Protein AF-A0A936PWL6-F1 (afdb_monomer)

Nearest PDB structures (foldseek):
  8p18-assembly1_6  TM=2.228E-01  e=3.083E+00  Escherichia coli K-12
  8qr1-assembly1_F  TM=1.997E-01  e=4.138E+00  Homo sapiens

Radius of gyration: 31.17 Å; Cα contacts (8 Å, |Δi|>4): 565; chains: 1; bounding box: 76×48×100 Å

Foldseek 3Di:
DDPPDPPLPWDFAQWWAFPVGQIDGLVPDDPPTWTAQLQPRDTWDWDDDPVHPDDTTTTDDSPDDDDNQSRLLSNLLSLLQVQVVCVLVVNHDFAWEWAAAPPPPRRDIDIDTDDDPFNHKDAQDQAPLRDTARMFTDDPNHGQAGEAEGAPDWDDPVVVVSVVPHQYFYAYSVCCSVCVRYGYGDPVSGDHHHDPVRVVVVVCVVPLPPPVVVVVLVDDDDPDDLPVCLVVVCVVCLVPDPPPDPVSVVVVVVVNVVSCPPQDPVNVVVVLVVVVVSVVVVCVVCVPPPVSVVSVVVVVVVVVVVVVVVVPDDPDPDDDDDDDPDPDPPVVVFVVQVVVQCVVLVWDDQPDPPRQWDWGWFFDLPPVGRDIHIDIDGAPDDQFDPDDRDPPDTPQFDFDDDPVVNDTGTFGADSPPRHTDGQVRRDDPPDHPVVVVVPDPVVPRD

Mean predicted aligned error: 17.91 Å

Secondary structure (DSSP, 8-state):
---------PPEES-EE-TT--EE-GGGPPTT---B-TTT--B-EEE--TTSSS--EEE--TT----HHHHHHHHHHHHHHHHHHHHHHTSSPPPEEEEEBSSTTT--EEEEE-----SEEEEEEEPTTS-EEEEEEEETTEEEEEEEEESSSPPPHHHHHHTTT--EEEEEHHHHHH-TTEE---TTT---B--HHHHHHHHHHHHT---HHHHHTT-S-----THHHHHHHHHHHHHH----SHHHHHHHHHHHHHHTTT--HHHHHHHHHHHHHHHHHHHHH-TT-HHHHHHHHHHHHHHHHHHHHHSS------------PPPPPHHHHHHHHHHHHHHHHT-----STT-SEEEEEEE-SSTTT--EEEEEEETT--TT--SPPPSSPPTTEEEEEETTTTEEEEEEE-TTT--EE-GGG---TT--HHHHTTT-TTGGG-

pLDDT: mean 75.6, std 21.14, range [30.22, 98.06]

Structure (mmCIF, N/CA/C/O backbone):
data_AF-A0A936PWL6-F1
#
_entry.id   AF-A0A936PWL6-F1
#
loop_
_atom_site.group_PDB
_atom_site.id
_atom_site.type_symbol
_atom_site.label_atom_id
_atom_site.label_alt_id
_atom_site.label_comp_id
_atom_site.label_asym_id
_atom_site.label_entity_id
_atom_site.label_seq_id
_atom_site.pdbx_PDB_ins_code
_atom_site.Cartn_x
_atom_site.Cartn_y
_atom_site.Cartn_z
_atom_site.occupancy
_atom_site.B_iso_or_equiv
_atom_site.auth_seq_id
_atom_site.auth_comp_id
_atom_site.auth_asym_id
_atom_site.auth_atom_id
_atom_site.pdbx_PDB_model_num
ATOM 1 N N . MET A 1 1 ? -3.922 -10.706 52.188 1.00 36.56 1 MET A N 1
ATOM 2 C CA . MET A 1 1 ? -4.097 -11.087 50.770 1.00 36.56 1 MET A CA 1
ATOM 3 C C . MET A 1 1 ? -4.138 -9.807 49.951 1.00 36.56 1 MET A C 1
ATOM 5 O O . MET A 1 1 ? -5.148 -9.122 49.967 1.00 36.56 1 MET A O 1
ATOM 9 N N . ASN A 1 2 ? -3.014 -9.424 49.341 1.00 31.42 2 ASN A N 1
ATOM 10 C CA . ASN A 1 2 ? -2.931 -8.245 48.477 1.00 31.42 2 ASN A CA 1
ATOM 11 C C . ASN A 1 2 ? -3.346 -8.675 47.066 1.00 31.42 2 ASN A C 1
ATOM 13 O O . ASN A 1 2 ? -2.545 -9.243 46.326 1.00 31.42 2 ASN A O 1
ATOM 17 N N . THR A 1 3 ? -4.606 -8.453 46.703 1.00 36.75 3 THR A N 1
ATOM 18 C CA . THR A 1 3 ? -5.052 -8.531 45.310 1.00 36.75 3 THR A CA 1
ATOM 19 C C . THR A 1 3 ? -4.423 -7.369 44.553 1.00 36.75 3 THR A C 1
ATOM 21 O O . THR A 1 3 ? -4.951 -6.259 44.538 1.00 36.75 3 THR A O 1
ATOM 24 N N . SER A 1 4 ? -3.257 -7.624 43.957 1.00 36.91 4 SER A N 1
ATOM 25 C CA . SER A 1 4 ? -2.691 -6.784 42.906 1.00 36.91 4 SER A CA 1
ATOM 26 C C . SER A 1 4 ? -3.726 -6.705 41.787 1.00 36.91 4 SER A C 1
ATOM 28 O O . SER A 1 4 ? -3.933 -7.670 41.050 1.00 36.91 4 SER A O 1
ATOM 30 N N . ALA A 1 5 ? -4.449 -5.587 41.724 1.00 40.03 5 ALA A N 1
ATOM 31 C CA . ALA A 1 5 ? -5.362 -5.294 40.636 1.00 40.03 5 ALA A CA 1
ATOM 32 C C . ALA A 1 5 ? -4.542 -5.290 39.344 1.00 40.03 5 ALA A C 1
ATOM 34 O O . ALA A 1 5 ? -3.727 -4.391 39.118 1.00 40.03 5 ALA A O 1
ATOM 35 N N . ALA A 1 6 ? -4.726 -6.324 38.522 1.00 39.62 6 ALA A N 1
ATOM 36 C CA . ALA A 1 6 ? -4.158 -6.381 37.191 1.00 39.62 6 ALA A CA 1
ATOM 37 C C . ALA A 1 6 ? -4.536 -5.080 36.472 1.00 39.62 6 ALA A C 1
ATOM 39 O O . ALA A 1 6 ? -5.715 -4.794 36.255 1.00 39.62 6 ALA A O 1
ATOM 40 N N . ARG A 1 7 ? -3.536 -4.249 36.156 1.00 41.53 7 ARG A N 1
ATOM 41 C CA . ARG A 1 7 ? -3.730 -3.077 35.303 1.00 41.53 7 ARG A CA 1
ATOM 42 C C . ARG A 1 7 ? -4.222 -3.600 33.960 1.00 41.53 7 ARG A C 1
ATOM 44 O O . ARG A 1 7 ? -3.419 -4.057 33.156 1.00 41.53 7 ARG A O 1
ATOM 51 N N . SER A 1 8 ? -5.534 -3.546 33.744 1.00 46.22 8 SER A N 1
ATOM 52 C CA . SER A 1 8 ? -6.161 -3.771 32.447 1.00 46.22 8 SER A CA 1
ATOM 53 C C . SER A 1 8 ? -5.542 -2.780 31.466 1.00 46.22 8 SER A C 1
ATOM 55 O O . SER A 1 8 ? -5.918 -1.604 31.443 1.00 46.22 8 SER A O 1
ATOM 57 N N . THR A 1 9 ? -4.546 -3.225 30.700 1.00 55.25 9 THR A N 1
ATOM 58 C CA . THR A 1 9 ? -3.916 -2.439 29.639 1.00 55.25 9 THR A CA 1
ATOM 59 C C . THR A 1 9 ? -4.975 -2.188 28.583 1.00 55.25 9 THR A C 1
ATOM 61 O O . THR A 1 9 ? -5.243 -3.026 27.728 1.00 55.25 9 THR A O 1
ATOM 64 N N . THR A 1 10 ? -5.656 -1.054 28.722 1.00 68.38 10 THR A N 1
ATOM 65 C CA . THR A 1 10 ? -6.715 -0.642 27.809 1.00 68.38 10 THR A CA 1
ATOM 66 C C . THR A 1 10 ? -6.073 -0.442 26.446 1.00 68.38 10 THR A C 1
ATOM 68 O O . THR A 1 10 ? -5.123 0.331 26.325 1.00 68.38 10 THR A O 1
ATOM 71 N N . LEU A 1 11 ? -6.550 -1.174 25.442 1.00 77.62 11 LEU A N 1
ATOM 72 C CA . LEU A 1 11 ? -6.012 -1.087 24.094 1.00 77.62 11 LEU A CA 1
ATOM 73 C C . LEU A 1 11 ? -6.165 0.342 23.563 1.00 77.62 11 LEU A C 1
ATOM 75 O O . LEU A 1 11 ? -7.289 0.840 23.468 1.00 77.62 11 LEU A O 1
ATOM 79 N N . ALA A 1 12 ? -5.048 0.973 23.200 1.00 85.31 12 ALA A N 1
ATOM 80 C CA . ALA A 1 12 ? -5.061 2.251 22.505 1.00 85.31 12 ALA A CA 1
ATOM 81 C C . ALA A 1 12 ? -5.513 2.034 21.058 1.00 85.31 12 ALA A C 1
ATOM 83 O O . ALA A 1 12 ? -4.899 1.278 20.304 1.00 85.31 12 ALA A O 1
ATOM 84 N N . VAL A 1 13 ? -6.610 2.688 20.690 1.00 89.69 13 VAL A N 1
ATOM 85 C CA . VAL A 1 13 ? -7.232 2.586 19.376 1.00 89.69 13 VAL A CA 1
ATOM 86 C C . VAL A 1 13 ? -6.863 3.829 18.556 1.00 89.69 13 VAL A C 1
ATOM 88 O O . VAL A 1 13 ? -7.204 4.941 18.964 1.00 89.69 13 VAL A O 1
ATOM 91 N N . PRO A 1 14 ? -6.151 3.667 17.425 1.00 89.12 14 PRO A N 1
ATOM 92 C CA . PRO A 1 14 ? -5.619 4.798 16.664 1.00 89.12 14 PRO A CA 1
ATOM 93 C C . PRO A 1 14 ? -6.658 5.492 15.773 1.00 89.12 14 PRO A C 1
ATOM 95 O O . PRO A 1 14 ? -6.441 6.632 15.384 1.00 89.12 14 PRO A O 1
ATOM 98 N N . TRP A 1 15 ? -7.765 4.815 15.450 1.00 94.44 15 TRP A N 1
ATOM 99 C CA . TRP A 1 15 ? -8.820 5.318 14.568 1.00 94.44 15 TRP A CA 1
ATOM 100 C C . TRP A 1 15 ? -10.193 4.868 15.067 1.00 94.44 15 TRP A C 1
ATOM 102 O O . TRP A 1 15 ? -10.357 3.709 15.458 1.00 94.44 15 TRP A O 1
ATOM 112 N N . ALA A 1 16 ? -11.175 5.764 15.025 1.00 96.31 16 ALA A N 1
ATOM 113 C CA . ALA A 1 16 ? -12.574 5.470 15.332 1.00 96.31 16 ALA A CA 1
ATOM 114 C C . ALA A 1 16 ? -13.471 5.753 14.122 1.00 96.31 16 ALA A C 1
ATOM 116 O O . ALA A 1 16 ? -13.038 6.397 13.175 1.00 96.31 16 ALA A O 1
ATOM 117 N N . LEU A 1 17 ? -14.712 5.275 14.155 1.00 97.38 17 LEU A N 1
ATOM 118 C CA . LEU A 1 17 ? -15.757 5.610 13.190 1.00 97.38 17 LEU A CA 1
ATOM 119 C C . LEU A 1 17 ? -16.708 6.646 13.792 1.00 97.38 17 LEU A C 1
ATOM 121 O O . LEU A 1 17 ? -17.157 6.478 14.931 1.00 97.38 17 LEU A O 1
ATOM 125 N N . THR A 1 18 ? -17.047 7.676 13.022 1.00 96.81 18 THR A N 1
ATOM 126 C CA . THR A 1 18 ? -18.163 8.589 13.320 1.00 96.81 18 THR A CA 1
ATOM 127 C C . THR A 1 18 ? -19.518 7.871 13.178 1.00 96.81 18 THR A C 1
ATOM 129 O O . THR A 1 18 ? -19.561 6.711 12.746 1.00 96.81 18 THR A O 1
ATOM 132 N N . PRO A 1 19 ? -20.650 8.518 13.525 1.00 95.38 19 PRO A N 1
ATOM 133 C CA . PRO A 1 19 ? -21.978 7.967 13.246 1.00 95.38 19 PRO A CA 1
ATOM 134 C C . PRO A 1 19 ? -22.202 7.649 11.760 1.00 95.38 19 PRO A C 1
ATOM 136 O O . PRO A 1 19 ? -22.820 6.635 11.452 1.00 95.38 19 PRO A O 1
ATOM 139 N N . ASP A 1 20 ? -21.602 8.438 10.863 1.00 94.12 20 ASP A N 1
ATOM 140 C CA . ASP A 1 20 ? -21.647 8.249 9.404 1.00 94.12 20 ASP A CA 1
ATOM 141 C C . ASP A 1 20 ? -20.560 7.286 8.887 1.00 94.12 20 ASP A C 1
ATOM 143 O O . ASP A 1 20 ? -20.149 7.349 7.728 1.00 94.12 20 ASP A O 1
ATOM 147 N N . ASP A 1 21 ? -20.021 6.432 9.762 1.00 94.69 21 ASP A N 1
ATOM 148 C CA . ASP A 1 21 ? -18.981 5.443 9.462 1.00 94.69 21 ASP A CA 1
ATOM 149 C C . ASP A 1 21 ? -17.682 6.012 8.864 1.00 94.69 21 ASP A C 1
ATOM 151 O O . ASP A 1 21 ? -16.884 5.274 8.286 1.00 94.69 21 ASP A O 1
ATOM 155 N N . THR A 1 22 ? -17.423 7.311 9.032 1.00 95.38 22 THR A N 1
ATOM 156 C CA . THR A 1 22 ? -16.188 7.938 8.551 1.00 95.38 22 THR A CA 1
ATOM 157 C C . THR A 1 22 ? -15.060 7.709 9.560 1.00 95.38 22 THR A C 1
ATOM 159 O O . THR A 1 22 ? -15.230 8.037 10.739 1.00 95.38 22 THR A O 1
ATOM 162 N N . PRO A 1 23 ? -13.908 7.158 9.138 1.00 96.56 23 PRO A N 1
ATOM 163 C CA . PRO A 1 23 ? -12.734 7.035 9.994 1.00 96.56 23 PRO A CA 1
ATOM 164 C C . PRO A 1 23 ? -12.192 8.399 10.436 1.00 96.56 23 PRO A C 1
ATOM 166 O O . PRO A 1 23 ? -12.001 9.289 9.612 1.00 96.56 23 PRO A O 1
ATOM 169 N N . ILE A 1 24 ? -11.910 8.551 11.731 1.00 96.38 24 ILE A N 1
ATOM 170 C CA . ILE A 1 24 ? -11.324 9.765 12.316 1.00 96.38 24 ILE A CA 1
ATOM 171 C C . ILE A 1 24 ? -10.180 9.439 13.275 1.00 96.38 24 ILE A C 1
ATOM 173 O O . ILE A 1 24 ? -10.157 8.366 13.895 1.00 96.38 24 ILE A O 1
ATOM 177 N N . GLN A 1 25 ? -9.257 10.389 13.426 1.00 94.12 25 GLN A N 1
ATOM 178 C CA . GLN A 1 25 ? -8.212 10.341 14.444 1.00 94.12 25 GLN A CA 1
ATOM 179 C C . GLN A 1 25 ? -8.705 10.934 15.775 1.00 94.12 25 GLN A C 1
ATOM 181 O O . GLN A 1 25 ? -9.661 11.714 15.790 1.00 94.12 25 GLN A O 1
ATOM 186 N N . PRO A 1 26 ? -8.073 10.583 16.911 1.00 93.81 26 PRO A N 1
ATOM 187 C CA . PRO A 1 26 ? -8.370 11.192 18.208 1.00 93.81 26 PRO A CA 1
ATOM 188 C C . PRO A 1 26 ? -8.270 12.719 18.200 1.00 93.81 26 PRO A C 1
ATOM 190 O O . PRO A 1 26 ? -9.029 13.386 18.896 1.00 93.81 26 PRO A O 1
ATOM 193 N N . GLU A 1 27 ? -7.331 13.260 17.426 1.00 92.31 27 GLU A N 1
ATOM 194 C CA . GLU A 1 27 ? -7.072 14.692 17.296 1.00 92.31 27 GLU A CA 1
ATOM 195 C C . GLU A 1 27 ? -8.208 15.443 16.576 1.00 92.31 27 GLU A C 1
ATOM 197 O O . GLU A 1 27 ? -8.427 16.619 16.860 1.00 92.31 27 GLU A O 1
ATOM 202 N N . ASP A 1 28 ? -8.968 14.754 15.720 1.00 93.50 28 ASP A N 1
ATOM 203 C CA . ASP A 1 28 ? -10.096 15.313 14.959 1.00 93.50 28 ASP A CA 1
ATOM 204 C C . ASP A 1 28 ? -11.452 15.093 15.656 1.00 93.50 28 ASP A C 1
ATOM 206 O O . ASP A 1 28 ? -12.511 15.439 15.123 1.00 93.50 28 ASP A O 1
ATOM 210 N N . HIS A 1 29 ? -11.459 14.477 16.843 1.00 94.44 29 HIS A N 1
ATOM 211 C CA . HIS A 1 29 ? -12.693 14.191 17.569 1.00 94.44 29 HIS A CA 1
ATOM 212 C C . HIS A 1 29 ? -13.333 15.466 18.126 1.00 94.44 29 HIS A C 1
ATOM 214 O O . HIS A 1 29 ? -12.720 16.228 18.874 1.00 94.44 29 HIS A O 1
ATOM 220 N N . VAL A 1 30 ? -14.619 15.656 17.826 1.00 92.75 30 VAL A N 1
ATOM 221 C CA . VAL A 1 30 ? -15.429 16.730 18.407 1.00 92.75 30 VAL A CA 1
ATOM 222 C C . VAL A 1 30 ? -16.086 16.235 19.694 1.00 92.75 30 VAL A C 1
ATOM 224 O O . VAL A 1 30 ? -16.882 15.290 19.678 1.00 92.75 30 VAL A O 1
ATOM 227 N N . ALA A 1 31 ? -15.787 16.906 20.810 1.00 90.12 31 ALA A N 1
ATOM 228 C CA . ALA A 1 31 ? -16.346 16.588 22.122 1.00 90.12 31 ALA A CA 1
ATOM 229 C C . ALA A 1 31 ? -17.884 16.491 22.084 1.00 90.12 31 ALA A C 1
ATOM 231 O O . ALA A 1 31 ? -18.560 17.335 21.503 1.00 90.12 31 ALA A O 1
ATOM 232 N N . GLY A 1 32 ? -18.433 15.446 22.710 1.00 89.88 32 GLY A N 1
ATOM 233 C CA . GLY A 1 32 ? -19.869 15.141 22.687 1.00 89.88 32 GLY A CA 1
ATOM 234 C C . GLY A 1 32 ? -20.321 14.255 21.519 1.00 89.88 32 GLY A C 1
ATOM 235 O O . GLY A 1 32 ? -21.429 13.729 21.564 1.00 89.88 32 GLY A O 1
ATOM 236 N N . THR A 1 33 ? -19.470 14.017 20.516 1.00 93.69 33 THR A N 1
ATOM 237 C CA . THR A 1 33 ? -19.794 13.111 19.402 1.00 93.69 33 THR A CA 1
ATOM 238 C C . THR A 1 33 ? -19.513 11.660 19.784 1.00 93.69 33 THR A C 1
ATOM 240 O O . THR A 1 33 ? -18.411 11.336 20.237 1.00 93.69 33 THR A O 1
ATOM 243 N N . LEU A 1 34 ? -20.489 10.774 19.570 1.00 95.00 34 LEU A N 1
ATOM 244 C CA . LEU A 1 34 ? -20.314 9.331 19.744 1.00 95.00 34 LEU A CA 1
ATOM 245 C C . LEU A 1 34 ? -19.424 8.766 18.639 1.00 95.00 34 LEU A C 1
ATOM 247 O O . LEU A 1 34 ? -19.612 9.068 17.462 1.00 95.00 34 LEU A O 1
ATOM 251 N N . VAL A 1 35 ? -18.479 7.911 19.020 1.00 97.19 35 VAL A N 1
ATOM 252 C CA . VAL A 1 35 ? -17.567 7.251 18.083 1.00 97.19 35 VAL A CA 1
ATOM 253 C C . VAL A 1 35 ? -17.438 5.773 18.408 1.00 97.19 35 VAL A C 1
ATOM 255 O O . VAL A 1 35 ? -17.534 5.365 19.566 1.00 97.19 35 VAL A O 1
ATOM 258 N N . ARG A 1 36 ? -17.248 4.951 17.377 1.00 96.88 36 ARG A N 1
ATOM 259 C CA . ARG A 1 36 ? -17.266 3.486 17.479 1.00 96.88 36 ARG A CA 1
ATOM 260 C C . ARG A 1 36 ? -15.961 2.872 17.006 1.00 96.88 36 ARG A C 1
ATOM 262 O O . ARG A 1 36 ? -15.258 3.432 16.171 1.00 96.88 36 ARG A O 1
ATOM 269 N N . CYS A 1 37 ? -15.637 1.692 17.516 1.00 95.62 37 CYS A N 1
ATOM 270 C CA . CYS A 1 37 ? -14.478 0.938 17.064 1.00 95.62 37 CYS A CA 1
ATOM 271 C C . CYS A 1 37 ? -14.709 0.339 15.666 1.00 95.62 37 CYS A C 1
ATOM 273 O O . CYS A 1 37 ? -15.662 -0.420 15.511 1.00 95.62 37 CYS A O 1
ATOM 275 N N . PRO A 1 38 ? -13.816 0.548 14.680 1.00 94.56 38 PRO A N 1
ATOM 276 C CA . PRO A 1 38 ? -13.888 -0.137 13.383 1.00 94.56 38 PRO A CA 1
ATOM 277 C C . PRO A 1 38 ? -13.844 -1.671 13.506 1.00 94.56 38 PRO A C 1
ATOM 279 O O . PRO A 1 38 ? -14.378 -2.391 12.670 1.00 94.56 38 PRO A O 1
ATOM 282 N N . GLY A 1 39 ? -13.202 -2.175 14.567 1.00 92.19 39 GLY A N 1
ATOM 283 C CA . GLY A 1 39 ? -13.061 -3.590 14.908 1.00 92.19 39 GLY A CA 1
ATOM 284 C C . GLY A 1 39 ? -14.375 -4.269 15.294 1.00 92.19 39 GLY A C 1
ATOM 285 O O . GLY A 1 39 ? -14.842 -5.170 14.591 1.00 92.19 39 GLY A O 1
ATOM 286 N N . CYS A 1 40 ? -14.925 -3.855 16.440 1.00 92.62 40 CYS A N 1
ATOM 287 C CA . CYS A 1 40 ? -16.066 -4.491 17.111 1.00 92.62 40 CYS A CA 1
ATOM 288 C C . CYS A 1 40 ? -17.336 -3.634 17.162 1.00 92.62 40 CYS A C 1
ATOM 290 O O . CYS A 1 40 ? -18.323 -4.067 17.748 1.00 92.62 40 CYS A O 1
ATOM 292 N N . LEU A 1 41 ? -17.308 -2.417 16.612 1.00 93.31 41 LEU A N 1
ATOM 293 C CA . LEU A 1 41 ? -18.413 -1.448 16.595 1.00 93.31 41 LEU A CA 1
ATOM 294 C C . LEU A 1 41 ? -18.899 -0.961 17.972 1.00 93.31 41 LEU A C 1
ATOM 296 O O . LEU A 1 41 ? -19.817 -0.144 18.031 1.00 93.31 41 LEU A O 1
ATOM 300 N N . LYS A 1 42 ? -18.269 -1.390 19.075 1.00 94.50 42 LYS A N 1
ATOM 301 C CA . LYS A 1 42 ? -18.539 -0.853 20.417 1.00 94.50 42 LYS A CA 1
ATOM 302 C C . LYS A 1 42 ? -18.146 0.625 20.492 1.00 94.50 42 LYS A C 1
ATOM 304 O O . LYS A 1 42 ? -17.191 1.054 19.840 1.00 94.50 42 LYS A O 1
ATOM 309 N N . GLU A 1 43 ? -18.866 1.378 21.318 1.00 95.62 43 GLU A N 1
ATOM 310 C CA . GLU A 1 43 ? -18.557 2.777 21.615 1.00 95.62 43 GLU A CA 1
ATOM 311 C C . GLU A 1 43 ? -17.152 2.912 22.219 1.00 95.62 43 GLU A C 1
ATOM 313 O O . GLU A 1 43 ? -16.729 2.114 23.063 1.00 95.62 43 GLU A O 1
ATOM 318 N N . LEU A 1 44 ? -16.423 3.926 21.764 1.00 95.44 44 LEU A N 1
ATOM 319 C CA . LEU A 1 44 ? -15.088 4.262 22.231 1.00 95.44 44 LEU A CA 1
ATOM 320 C C . LEU A 1 44 ? -15.121 5.550 23.047 1.00 95.44 44 LEU A C 1
ATOM 322 O O . LEU A 1 44 ? -15.866 6.481 22.757 1.00 95.44 44 LEU A O 1
ATOM 326 N N . ARG A 1 45 ? -14.243 5.624 24.048 1.00 93.50 45 ARG A N 1
ATOM 327 C CA . ARG A 1 45 ? -14.004 6.849 24.817 1.00 93.50 45 ARG A CA 1
ATOM 328 C C . ARG A 1 45 ? -12.699 7.485 24.376 1.00 93.50 45 ARG A C 1
ATOM 330 O O . ARG A 1 45 ? -11.714 6.778 24.172 1.00 93.50 45 ARG A O 1
ATOM 337 N N . VAL A 1 46 ? -12.664 8.808 24.309 1.00 92.94 46 VAL A N 1
ATOM 338 C CA . VAL A 1 46 ? -11.410 9.545 24.132 1.00 92.94 46 VAL A CA 1
ATOM 339 C C . VAL A 1 46 ? -10.680 9.626 25.469 1.00 92.94 46 VAL A C 1
ATOM 341 O O . VAL A 1 46 ? -11.282 9.923 26.503 1.00 92.94 46 VAL A O 1
ATOM 344 N N . ARG A 1 47 ? -9.382 9.322 25.465 1.00 89.25 47 ARG A N 1
ATOM 345 C CA . ARG A 1 47 ? -8.490 9.432 26.625 1.00 89.25 47 ARG A CA 1
ATOM 346 C C . ARG A 1 47 ? -7.218 10.183 26.253 1.00 89.25 47 ARG A C 1
ATOM 348 O O . ARG A 1 47 ? -6.795 10.175 25.103 1.00 89.25 47 ARG A O 1
ATOM 355 N N . GLY A 1 48 ? -6.576 10.771 27.259 1.00 86.44 48 GLY A N 1
ATOM 356 C CA . GLY A 1 48 ? -5.389 11.607 27.083 1.00 86.44 48 GLY A CA 1
ATOM 357 C C . GLY A 1 48 ? -5.745 13.069 26.809 1.00 86.44 48 GLY A C 1
ATOM 358 O O . GLY A 1 48 ? -6.870 13.494 27.065 1.00 86.44 48 GLY A O 1
ATOM 359 N N . GLY A 1 49 ? -4.777 13.834 26.306 1.00 79.44 49 GLY A N 1
ATOM 360 C CA . GLY A 1 49 ? -4.958 15.241 25.927 1.00 79.44 49 GLY A CA 1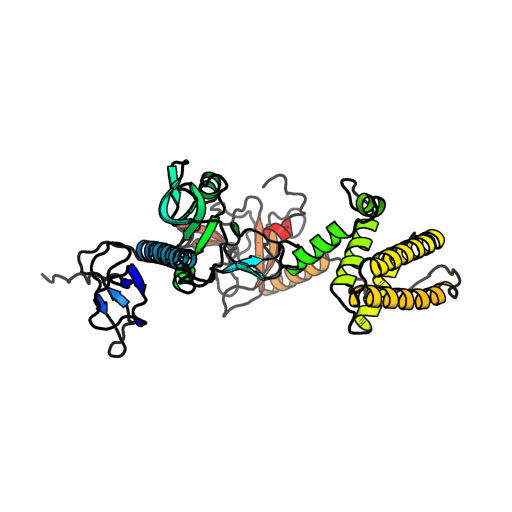
ATOM 361 C C . GLY A 1 49 ? -3.979 16.193 26.614 1.00 79.44 49 GLY A C 1
ATOM 362 O O . GLY A 1 49 ? -3.178 15.741 27.433 1.00 79.44 49 GLY A O 1
ATOM 363 N N . PRO A 1 50 ? -4.038 17.504 26.301 1.00 75.56 50 PRO A N 1
ATOM 364 C CA . PRO A 1 50 ? -3.026 18.494 26.696 1.00 75.56 50 PRO A CA 1
ATOM 365 C C . PRO A 1 50 ? -2.803 18.608 28.208 1.00 75.56 50 PRO A C 1
ATOM 367 O O . PRO A 1 50 ? -1.707 18.922 28.659 1.00 75.56 50 PRO A O 1
ATOM 370 N N . SER A 1 51 ? -3.840 18.327 28.999 1.00 77.62 51 SER A N 1
ATOM 371 C CA . SER A 1 51 ? -3.799 18.338 30.464 1.00 77.62 51 SER A CA 1
ATOM 372 C C . SER A 1 51 ? -3.214 17.058 31.077 1.00 77.62 51 SER A C 1
ATOM 374 O O . SER A 1 51 ? -3.087 16.959 32.296 1.00 77.62 51 SER A O 1
ATOM 376 N N . THR A 1 52 ? -2.838 16.068 30.261 1.00 75.31 52 THR A N 1
ATOM 377 C CA . THR A 1 52 ? -2.291 14.781 30.705 1.00 75.31 52 THR A CA 1
ATOM 378 C C . THR A 1 52 ? -0.960 14.485 30.012 1.00 75.31 52 THR A C 1
ATOM 380 O O . THR A 1 52 ? -0.723 14.899 28.884 1.00 75.31 52 THR A O 1
ATOM 383 N N . ARG A 1 53 ? -0.084 13.693 30.643 1.00 81.25 53 ARG A N 1
ATOM 384 C CA . ARG A 1 53 ? 1.154 13.201 29.997 1.00 81.25 53 ARG A CA 1
ATOM 385 C C . ARG A 1 53 ? 0.903 12.106 28.945 1.00 81.25 53 ARG A C 1
ATOM 387 O O . ARG A 1 53 ? 1.855 11.517 28.443 1.00 81.25 53 ARG A O 1
ATOM 394 N N . VAL A 1 54 ? -0.358 11.778 28.658 1.00 80.00 54 VAL A N 1
ATOM 395 C CA . VAL A 1 54 ? -0.744 10.667 27.784 1.00 80.00 54 VAL A CA 1
ATOM 396 C C . VAL A 1 54 ? -1.264 11.231 26.467 1.00 80.00 54 VAL A C 1
ATOM 398 O O . VAL A 1 54 ? -2.157 12.080 26.453 1.00 80.00 54 VAL A O 1
ATOM 401 N N . ARG A 1 55 ? -0.714 10.738 25.352 1.00 84.81 55 ARG A N 1
ATOM 402 C CA . ARG A 1 55 ? -1.175 11.098 24.008 1.00 84.81 55 ARG A CA 1
ATOM 403 C C . ARG A 1 55 ? -2.668 10.781 23.854 1.00 84.81 55 ARG A C 1
ATOM 405 O O . ARG A 1 55 ? -3.133 9.758 24.360 1.00 84.81 55 ARG A O 1
ATOM 412 N N . LEU A 1 56 ? -3.390 11.653 23.152 1.00 90.25 56 LEU A N 1
ATOM 413 C CA . LEU A 1 56 ? -4.779 11.425 22.753 1.00 90.25 56 LEU A CA 1
ATOM 414 C C . LEU A 1 56 ? -4.918 10.080 22.029 1.00 90.25 56 LEU A C 1
ATOM 416 O O . LEU A 1 56 ? -4.158 9.775 21.113 1.00 90.25 56 LEU A O 1
ATOM 420 N N . HIS A 1 57 ? -5.857 9.258 22.485 1.00 91.06 57 HIS A N 1
ATOM 421 C CA . HIS A 1 57 ? -6.192 7.973 21.877 1.00 91.06 57 HIS A CA 1
ATOM 422 C C . HIS A 1 57 ? -7.644 7.610 22.171 1.00 91.06 57 HIS A C 1
ATOM 424 O O . HIS A 1 57 ? -8.217 8.034 23.180 1.00 91.06 57 HIS A O 1
ATOM 430 N N . PHE A 1 58 ? -8.229 6.773 21.320 1.00 94.62 58 PHE A N 1
ATOM 431 C CA . PHE A 1 58 ? -9.491 6.130 21.646 1.00 94.62 58 PHE A CA 1
ATOM 432 C C . PHE A 1 58 ? -9.245 4.891 22.512 1.00 94.62 58 PHE A C 1
ATOM 434 O O . PHE A 1 58 ? -8.208 4.233 22.415 1.00 94.62 58 PHE A O 1
ATOM 441 N N . ALA A 1 59 ? -10.203 4.566 23.369 1.00 93.12 59 ALA A N 1
ATOM 442 C CA . ALA A 1 59 ? -10.105 3.473 24.319 1.00 93.12 59 ALA A CA 1
ATOM 443 C C . ALA A 1 59 ? -11.413 2.686 24.374 1.00 93.12 59 ALA A C 1
ATOM 445 O O . ALA A 1 59 ? -12.502 3.258 24.471 1.00 93.12 59 ALA A O 1
ATOM 446 N N . HIS A 1 60 ? -11.285 1.362 24.355 1.00 92.62 60 HIS A N 1
ATOM 447 C CA . HIS A 1 60 ? -12.402 0.456 24.573 1.00 92.62 60 HIS A CA 1
ATOM 448 C C . HIS A 1 60 ? -12.889 0.460 26.028 1.00 92.62 60 HIS A C 1
ATOM 450 O O . HIS A 1 60 ? -12.116 0.774 26.944 1.00 92.62 60 HIS A O 1
ATOM 456 N N . PRO A 1 61 ? -14.138 0.027 26.268 1.00 86.56 61 PRO A N 1
ATOM 457 C CA . PRO A 1 61 ? -14.522 -0.479 27.576 1.00 86.56 61 PRO A CA 1
ATOM 458 C C . PRO A 1 61 ? -13.729 -1.765 27.920 1.00 86.56 61 PRO A C 1
ATOM 460 O O . PRO A 1 61 ? -13.222 -2.437 27.015 1.00 86.56 61 PRO A O 1
ATOM 463 N N . PRO A 1 62 ? -13.582 -2.114 29.214 1.00 82.38 62 PRO A N 1
ATOM 464 C CA . PRO A 1 62 ? -12.735 -3.229 29.665 1.00 82.38 62 PRO A CA 1
ATOM 465 C C . PRO A 1 62 ? -13.104 -4.615 29.107 1.00 82.38 62 PRO A C 1
ATOM 467 O O . PRO A 1 62 ? -12.300 -5.535 29.186 1.00 82.38 62 PRO A O 1
ATOM 470 N N . ASP A 1 63 ? -14.303 -4.773 28.552 1.00 81.31 63 ASP A N 1
ATOM 471 C CA . ASP A 1 63 ? -14.887 -6.016 28.041 1.00 81.31 63 ASP A CA 1
ATOM 472 C C . ASP A 1 63 ? -14.755 -6.172 26.508 1.00 81.31 63 ASP A C 1
ATOM 474 O O . ASP A 1 63 ? -15.470 -6.964 25.885 1.00 81.31 63 ASP A O 1
ATOM 478 N N . SER A 1 64 ? -13.908 -5.375 25.849 1.00 79.62 64 SER A N 1
ATOM 479 C CA . SER A 1 64 ? -13.694 -5.476 24.401 1.00 79.62 64 SER A CA 1
ATOM 480 C C . SER A 1 64 ? -12.428 -6.251 24.057 1.00 79.62 64 SER A C 1
ATOM 482 O O . SER A 1 64 ? -11.346 -5.958 24.560 1.00 79.62 64 SER A O 1
ATOM 484 N N . PHE A 1 65 ? -12.558 -7.175 23.108 1.00 80.38 65 PHE A N 1
ATOM 485 C CA . PHE A 1 65 ? -11.451 -7.922 22.526 1.00 80.38 65 PHE A CA 1
ATOM 486 C C . PHE A 1 65 ? -11.265 -7.459 21.080 1.00 80.38 65 PHE A C 1
ATOM 488 O O . PHE A 1 65 ? -12.004 -7.855 20.182 1.00 80.38 65 PHE A O 1
ATOM 495 N N . CYS A 1 66 ? -10.308 -6.565 20.849 1.00 87.56 66 CYS A N 1
ATOM 496 C CA . CYS A 1 66 ? -9.859 -6.185 19.511 1.00 87.56 66 CYS A CA 1
ATOM 497 C C . CYS A 1 66 ? -8.336 -6.126 19.491 1.00 87.56 66 CYS A C 1
ATOM 499 O O . CYS A 1 66 ? -7.714 -5.843 20.513 1.00 87.56 66 CYS A O 1
ATOM 501 N N . SER A 1 67 ? -7.741 -6.355 18.324 1.00 84.75 67 SER A N 1
ATOM 502 C CA . SER A 1 67 ? -6.324 -6.090 18.090 1.00 84.75 67 SER A CA 1
ATOM 503 C C . SER A 1 67 ? -6.159 -4.764 17.328 1.00 84.75 67 SER A C 1
ATOM 505 O O . SER A 1 67 ? -7.033 -4.408 16.530 1.00 84.75 67 SER A O 1
ATOM 507 N N . PRO A 1 68 ? -5.057 -4.017 17.527 1.00 82.19 68 PRO A N 1
ATOM 508 C CA . PRO A 1 68 ? -4.771 -2.809 16.751 1.00 82.19 68 PRO A CA 1
ATOM 509 C C . PRO A 1 68 ? -4.708 -3.069 15.247 1.00 82.19 68 PRO A C 1
ATOM 511 O O . PRO A 1 68 ? -5.173 -2.246 14.463 1.00 82.19 68 PRO A O 1
ATOM 514 N N . GLU A 1 69 ? -4.175 -4.230 14.858 1.00 80.62 69 GLU A N 1
ATOM 515 C CA . GLU A 1 69 ? -4.051 -4.638 13.462 1.00 80.62 69 GLU A CA 1
ATOM 516 C C . GLU A 1 69 ? -5.423 -4.751 12.790 1.00 80.62 69 GLU A C 1
ATOM 518 O O . GLU A 1 69 ? -5.664 -4.119 11.762 1.00 80.62 69 GLU A O 1
ATOM 523 N N . THR A 1 70 ? -6.365 -5.460 13.422 1.00 87.06 70 THR A N 1
ATOM 524 C CA . THR A 1 70 ? -7.735 -5.594 12.912 1.00 87.06 70 THR A CA 1
ATOM 525 C C . THR A 1 70 ? -8.441 -4.243 12.827 1.00 87.06 70 THR A C 1
ATOM 527 O O . THR A 1 70 ? -9.209 -4.007 11.896 1.00 87.06 70 THR A O 1
ATOM 530 N N . ILE A 1 71 ? -8.186 -3.339 13.777 1.00 92.12 71 ILE A N 1
ATOM 531 C CA . ILE A 1 71 ? -8.807 -2.012 13.772 1.00 92.12 71 ILE A CA 1
ATOM 532 C C . ILE A 1 71 ? -8.290 -1.168 12.607 1.00 92.12 71 ILE A C 1
ATOM 534 O O . ILE A 1 71 ? -9.099 -0.605 11.873 1.00 92.12 71 ILE A O 1
ATOM 538 N N . LEU A 1 72 ? -6.969 -1.104 12.418 1.00 93.12 72 LEU A N 1
ATOM 539 C CA . LEU A 1 72 ? -6.358 -0.370 11.309 1.00 93.12 72 LEU A CA 1
ATOM 540 C C . LEU A 1 72 ? -6.817 -0.920 9.960 1.00 93.12 72 LEU A C 1
ATOM 542 O O . LEU A 1 72 ? -7.205 -0.150 9.086 1.00 93.12 72 LEU A O 1
ATOM 546 N N . HIS A 1 73 ? -6.831 -2.246 9.816 1.00 93.81 73 HIS A N 1
ATOM 547 C CA . HIS A 1 73 ? -7.259 -2.912 8.591 1.00 93.81 73 HIS A CA 1
ATOM 548 C C . HIS A 1 73 ? -8.710 -2.574 8.232 1.00 93.81 73 HIS A C 1
ATOM 550 O O . HIS A 1 73 ? -8.986 -2.137 7.115 1.00 93.81 73 HIS A O 1
ATOM 556 N N . LYS A 1 74 ? -9.640 -2.698 9.189 1.00 94.94 74 LYS A N 1
ATOM 557 C CA . LYS A 1 74 ? -11.058 -2.377 8.963 1.00 94.94 74 LYS A CA 1
ATOM 558 C C . LYS A 1 74 ? -11.305 -0.887 8.730 1.00 94.94 74 LYS A C 1
ATOM 560 O O . LYS A 1 74 ? -12.091 -0.543 7.851 1.00 94.94 74 LYS A O 1
ATOM 565 N N . ALA A 1 75 ? -10.623 -0.008 9.465 1.00 96.06 75 ALA A N 1
ATOM 566 C CA . ALA A 1 75 ? -10.724 1.435 9.252 1.00 96.06 75 ALA A CA 1
ATOM 567 C C . ALA A 1 75 ? -10.271 1.820 7.837 1.00 96.06 75 ALA A C 1
ATOM 569 O O . ALA A 1 75 ? -10.959 2.569 7.150 1.00 96.06 75 ALA A O 1
ATOM 570 N N . ALA A 1 76 ? -9.143 1.272 7.382 1.00 96.69 76 ALA A N 1
ATOM 571 C CA . ALA A 1 76 ? -8.611 1.533 6.052 1.00 96.69 76 ALA A CA 1
ATOM 572 C C . ALA A 1 76 ? -9.531 1.009 4.939 1.00 96.69 76 ALA A C 1
ATOM 574 O O . ALA A 1 76 ? -9.796 1.745 3.990 1.00 96.69 76 ALA A O 1
ATOM 575 N N . LYS A 1 77 ? -10.086 -0.206 5.076 1.00 97.00 77 LYS A N 1
ATOM 576 C CA . LYS A 1 77 ? -11.110 -0.733 4.152 1.00 97.00 77 LYS A CA 1
ATOM 577 C C . LYS A 1 77 ? -12.282 0.235 3.999 1.00 97.00 77 LYS A C 1
ATOM 579 O O . LYS A 1 77 ? -12.622 0.625 2.881 1.00 97.00 77 LYS A O 1
ATOM 584 N N . ARG A 1 78 ? -12.831 0.681 5.134 1.00 97.06 78 ARG A N 1
ATOM 585 C CA . ARG A 1 78 ? -13.941 1.638 5.178 1.00 97.06 78 ARG A CA 1
ATOM 586 C C . ARG A 1 78 ? -13.586 2.971 4.539 1.00 97.06 78 ARG A C 1
ATOM 588 O O . ARG A 1 78 ? -14.366 3.490 3.745 1.00 97.06 78 ARG A O 1
ATOM 595 N N . GLN A 1 79 ? -12.397 3.497 4.827 1.00 97.50 79 GLN A N 1
ATOM 596 C CA . GLN A 1 79 ? -11.927 4.742 4.231 1.00 97.50 79 GLN A CA 1
ATOM 597 C C . GLN A 1 79 ? -11.849 4.643 2.704 1.00 97.50 79 GLN A C 1
ATOM 599 O O . GLN A 1 79 ? -12.352 5.523 2.008 1.00 97.50 79 GLN A O 1
ATOM 604 N N . ILE A 1 80 ? -11.244 3.574 2.179 1.00 98.00 80 ILE A N 1
ATOM 605 C CA . ILE A 1 80 ? -11.111 3.365 0.735 1.00 98.00 80 ILE A CA 1
ATOM 606 C C . ILE A 1 80 ? -12.482 3.227 0.075 1.00 98.00 80 ILE A C 1
ATOM 608 O O . ILE A 1 80 ? -12.721 3.879 -0.944 1.00 98.00 80 ILE A O 1
ATOM 612 N N . LYS A 1 81 ? -13.394 2.445 0.667 1.00 97.81 81 LYS A N 1
ATOM 613 C CA . LYS A 1 81 ? -14.770 2.316 0.177 1.00 97.81 81 LYS A CA 1
ATOM 614 C C . LYS A 1 81 ? -15.447 3.686 0.076 1.00 97.81 81 LYS A C 1
ATOM 616 O O . LYS A 1 81 ? -15.853 4.066 -1.018 1.00 97.81 81 LYS A O 1
ATOM 621 N N . LEU A 1 82 ? -15.499 4.446 1.173 1.00 97.38 82 LEU A N 1
ATOM 622 C CA . LEU A 1 82 ? -16.153 5.762 1.212 1.00 97.38 82 LEU A CA 1
ATOM 623 C C . LEU A 1 82 ? -15.534 6.747 0.216 1.00 97.38 82 LEU A C 1
ATOM 625 O O . LEU A 1 82 ? -16.239 7.521 -0.431 1.00 97.38 82 LEU A O 1
ATOM 629 N N . THR A 1 83 ? -14.209 6.732 0.074 1.00 97.31 83 THR A N 1
ATOM 630 C CA . THR A 1 83 ? -13.511 7.582 -0.893 1.00 97.31 83 THR A CA 1
ATOM 631 C C . THR A 1 83 ? -13.893 7.244 -2.331 1.00 97.31 83 THR A C 1
ATOM 633 O O . THR A 1 83 ? -14.131 8.157 -3.124 1.00 97.31 83 THR A O 1
ATOM 636 N N . LEU A 1 84 ? -13.989 5.958 -2.673 1.00 97.38 84 LEU A N 1
ATOM 637 C CA . LEU A 1 84 ? -14.415 5.537 -4.003 1.00 97.38 84 LEU A CA 1
ATOM 638 C C . LEU A 1 84 ? -15.907 5.803 -4.240 1.00 97.38 84 LEU A C 1
ATOM 640 O O . LEU A 1 84 ? -16.252 6.271 -5.319 1.00 97.38 84 LEU A O 1
ATOM 644 N N . GLU A 1 85 ? -16.776 5.583 -3.250 1.00 97.06 85 GLU A N 1
ATOM 645 C CA . GLU A 1 85 ? -18.212 5.889 -3.347 1.00 97.06 85 GLU A CA 1
ATOM 646 C C . GLU A 1 85 ? -18.455 7.376 -3.620 1.00 97.06 85 GLU A C 1
ATOM 648 O O . GLU A 1 85 ? -19.173 7.709 -4.561 1.00 97.06 85 GLU A O 1
ATOM 653 N N . ARG A 1 86 ? -17.786 8.274 -2.882 1.00 96.12 86 ARG A N 1
ATOM 654 C CA . ARG A 1 86 ? -17.857 9.726 -3.132 1.00 96.12 86 ARG A CA 1
ATOM 655 C C . ARG A 1 86 ? -17.365 10.096 -4.528 1.00 96.12 86 ARG A C 1
ATOM 657 O O . ARG A 1 86 ? -17.922 10.975 -5.177 1.00 96.12 86 ARG A O 1
ATOM 664 N N . TRP A 1 87 ? -16.303 9.452 -5.007 1.00 95.69 87 TRP A N 1
ATOM 665 C CA . TRP A 1 87 ? -15.832 9.675 -6.371 1.00 95.69 87 TRP A CA 1
ATOM 666 C C . TRP A 1 87 ? -16.871 9.219 -7.411 1.00 95.69 87 TRP A C 1
ATOM 668 O O . TRP A 1 87 ? -17.143 9.962 -8.357 1.00 95.69 87 TRP A O 1
ATOM 678 N N . LEU A 1 88 ? -17.464 8.034 -7.239 1.00 95.62 88 LEU A N 1
ATOM 679 C CA . LEU A 1 88 ? -18.469 7.491 -8.159 1.00 95.62 88 LEU A CA 1
ATOM 680 C C . LEU A 1 88 ? -19.771 8.303 -8.160 1.00 95.62 88 LEU A C 1
ATOM 682 O O . LEU A 1 88 ? -20.368 8.462 -9.223 1.00 95.62 88 LEU A O 1
ATOM 686 N N . SER A 1 89 ? -20.176 8.867 -7.018 1.00 95.94 89 SER A N 1
ATOM 687 C CA . SER A 1 89 ? -21.335 9.767 -6.925 1.00 95.94 89 SER A CA 1
ATOM 688 C C . SER A 1 89 ? -21.071 11.172 -7.485 1.00 95.94 89 SER A C 1
ATOM 690 O O . SER A 1 89 ? -22.005 11.947 -7.672 1.00 95.94 89 SER A O 1
ATOM 692 N N . GLY A 1 90 ? -19.810 11.514 -7.775 1.00 95.56 90 GLY A N 1
ATOM 693 C CA . GLY A 1 90 ? -19.402 12.846 -8.231 1.00 95.56 90 GLY A CA 1
ATOM 694 C C . GLY A 1 90 ? -19.203 13.869 -7.108 1.00 95.56 90 GLY A C 1
ATOM 695 O O . GLY A 1 90 ? -18.865 15.017 -7.389 1.00 95.56 90 GLY A O 1
ATOM 696 N N . GLU A 1 91 ? -19.360 13.465 -5.847 1.00 96.12 91 GLU A N 1
ATOM 697 C CA . GLU A 1 91 ? -19.169 14.314 -4.663 1.00 96.12 91 GLU A CA 1
ATOM 698 C C . GLU A 1 91 ? -17.695 14.441 -4.244 1.00 96.12 91 GLU A C 1
ATOM 700 O O . GLU A 1 91 ? -17.331 15.320 -3.463 1.00 96.12 91 GLU A O 1
ATOM 705 N N . GLY A 1 92 ? -16.831 13.554 -4.744 1.00 93.62 92 GLY A N 1
ATOM 706 C CA . GLY A 1 92 ? -15.427 13.450 -4.363 1.00 93.62 92 GLY A CA 1
ATOM 707 C C . GLY A 1 92 ? -14.448 13.558 -5.537 1.00 93.62 92 GLY A C 1
ATOM 708 O O . GLY A 1 92 ? -14.778 13.233 -6.682 1.00 93.62 92 GLY A O 1
ATOM 709 N N . PRO A 1 93 ? -13.200 13.981 -5.270 1.00 95.50 93 PRO A N 1
ATOM 710 C CA . PRO A 1 93 ? -12.150 13.982 -6.277 1.00 95.50 93 PRO A CA 1
ATOM 711 C C . PRO A 1 93 ? -11.743 12.555 -6.660 1.00 95.50 93 PRO A C 1
ATOM 713 O O . PRO A 1 93 ? -11.927 11.597 -5.912 1.00 95.50 93 PRO A O 1
ATOM 716 N N . ARG A 1 94 ? -11.132 12.419 -7.841 1.00 94.62 94 ARG A N 1
ATOM 717 C CA . ARG A 1 94 ? -10.617 11.126 -8.305 1.00 94.62 94 ARG A CA 1
ATOM 718 C C . ARG A 1 94 ? -9.400 10.707 -7.497 1.00 94.62 94 ARG A C 1
ATOM 720 O O . ARG A 1 94 ? -8.465 11.492 -7.339 1.00 94.62 94 ARG A O 1
ATOM 727 N N . VAL A 1 95 ? -9.367 9.432 -7.137 1.00 96.50 95 VAL A N 1
ATOM 728 C CA . VAL A 1 95 ? -8.171 8.780 -6.608 1.00 96.50 95 VAL A CA 1
ATOM 729 C C . VAL A 1 95 ? -7.039 8.838 -7.640 1.00 96.50 95 VAL A C 1
ATOM 731 O O . VAL A 1 95 ? -7.230 8.531 -8.821 1.00 96.50 95 VAL A O 1
ATOM 734 N N . GLN A 1 96 ? -5.851 9.219 -7.183 1.00 97.00 96 GLN A N 1
ATOM 735 C CA . GLN A 1 96 ? -4.601 9.132 -7.929 1.00 97.00 96 GLN A CA 1
ATOM 736 C C . GLN A 1 96 ? -3.814 7.913 -7.464 1.00 97.00 96 GLN A C 1
ATOM 738 O O . GLN A 1 96 ? -3.730 7.644 -6.271 1.00 97.00 96 GLN A O 1
ATOM 743 N N . VAL A 1 97 ? -3.201 7.201 -8.402 1.00 95.81 97 VAL A N 1
ATOM 744 C CA . VAL A 1 97 ? -2.342 6.052 -8.121 1.00 95.81 97 VAL A CA 1
ATOM 745 C C . VAL A 1 97 ? -0.923 6.388 -8.549 1.00 95.81 97 VAL A C 1
ATOM 747 O O . VAL A 1 97 ? -0.687 6.831 -9.675 1.00 95.81 97 VAL A O 1
ATOM 750 N N . GLN A 1 98 ? 0.028 6.171 -7.653 1.00 94.69 98 GLN A N 1
ATOM 751 C CA . GLN A 1 98 ? 1.444 6.331 -7.916 1.00 94.69 98 GLN A CA 1
ATOM 752 C C . GLN A 1 98 ? 1.984 5.124 -8.686 1.00 94.69 98 GLN A C 1
ATOM 754 O O . GLN A 1 98 ? 1.748 3.965 -8.340 1.00 94.69 98 GLN A O 1
ATOM 759 N N . SER A 1 99 ? 2.725 5.398 -9.758 1.00 93.19 99 SER A N 1
ATOM 760 C CA . SER A 1 99 ? 3.479 4.397 -10.511 1.00 93.19 99 SER A CA 1
ATOM 761 C C . SER A 1 99 ? 4.898 4.880 -10.789 1.00 93.19 99 SER A C 1
ATOM 763 O O . SER A 1 99 ? 5.236 6.044 -10.578 1.00 93.19 99 SER A O 1
ATOM 765 N N . VAL A 1 100 ? 5.727 3.960 -11.269 1.00 91.00 100 VAL A N 1
ATOM 766 C CA . VAL A 1 100 ? 7.077 4.220 -11.771 1.00 91.00 100 VAL A CA 1
ATOM 767 C C . VAL A 1 100 ? 7.107 3.806 -13.234 1.00 91.00 100 VAL A C 1
ATOM 769 O O . VAL A 1 100 ? 6.546 2.773 -13.608 1.00 91.00 100 VAL A O 1
ATOM 772 N N . CYS A 1 101 ? 7.734 4.636 -14.066 1.00 91.31 101 CYS A N 1
ATOM 773 C CA . CYS A 1 101 ? 7.801 4.406 -15.499 1.00 91.31 101 CYS A CA 1
ATOM 774 C C . CYS A 1 101 ? 8.457 3.058 -15.833 1.00 91.31 101 CYS A C 1
ATOM 776 O O . CYS A 1 101 ? 9.576 2.791 -15.409 1.00 91.31 101 CYS A O 1
ATOM 778 N N . LEU A 1 102 ? 7.776 2.261 -16.663 1.00 86.94 102 LEU A N 1
ATOM 779 C CA . LEU A 1 102 ? 8.260 0.990 -17.221 1.00 86.94 102 LEU A CA 1
ATOM 780 C C . LEU A 1 102 ? 9.550 1.100 -18.031 1.00 86.94 102 LEU A C 1
ATOM 782 O O . LEU A 1 102 ? 10.263 0.114 -18.201 1.00 86.94 102 LEU A O 1
ATOM 786 N N . GLU A 1 103 ? 9.793 2.265 -18.625 1.00 86.81 103 GLU A N 1
ATOM 787 C CA . GLU A 1 103 ? 10.933 2.441 -19.507 1.00 86.81 103 GLU A CA 1
ATOM 788 C C . GLU A 1 103 ? 12.214 2.369 -18.673 1.00 86.81 103 GLU A C 1
ATOM 790 O O . GLU A 1 103 ? 12.405 3.195 -17.777 1.00 86.81 103 GLU A O 1
ATOM 795 N N . ARG A 1 104 ? 13.083 1.386 -18.964 1.00 77.88 104 ARG A N 1
ATOM 796 C CA . ARG A 1 104 ? 14.220 1.003 -18.099 1.00 77.88 104 ARG A CA 1
ATOM 797 C C . ARG A 1 104 ? 15.122 2.178 -17.730 1.00 77.88 104 ARG A C 1
ATOM 799 O O . ARG A 1 104 ? 15.722 2.175 -16.665 1.00 77.88 104 ARG A O 1
ATOM 806 N N . ARG A 1 105 ? 15.233 3.168 -18.618 1.00 84.00 105 ARG A N 1
ATOM 807 C CA . ARG A 1 105 ? 16.060 4.367 -18.416 1.00 84.00 105 ARG A CA 1
ATOM 808 C C . ARG A 1 105 ? 15.299 5.563 -17.848 1.00 84.00 105 ARG A C 1
ATOM 810 O O . ARG A 1 105 ? 15.927 6.545 -17.478 1.00 84.00 105 ARG A O 1
ATOM 817 N N . CYS A 1 106 ? 13.969 5.521 -17.819 1.00 89.88 106 CYS A N 1
ATOM 818 C CA . CYS A 1 106 ? 13.171 6.636 -17.328 1.00 89.88 106 CYS A CA 1
ATOM 819 C C . CYS A 1 106 ? 13.120 6.641 -15.802 1.00 89.88 106 CYS A C 1
ATOM 821 O O . CYS A 1 106 ? 13.435 7.661 -15.201 1.00 89.88 106 CYS A O 1
ATOM 823 N N . GLY A 1 107 ? 12.669 5.543 -15.180 1.00 86.62 107 GLY A N 1
ATOM 824 C CA . GLY A 1 107 ? 12.558 5.423 -13.717 1.00 86.62 107 GLY A CA 1
ATOM 825 C C . GLY A 1 107 ? 11.684 6.484 -13.024 1.00 86.62 107 GLY A C 1
ATOM 826 O O . GLY A 1 107 ? 11.596 6.509 -11.801 1.00 86.62 107 GLY A O 1
ATOM 827 N N . ARG A 1 108 ? 11.029 7.377 -13.777 1.00 92.31 108 ARG A N 1
ATOM 828 C CA . ARG A 1 108 ? 10.287 8.511 -13.228 1.00 92.31 108 ARG A CA 1
ATOM 829 C C . ARG A 1 108 ? 9.018 8.036 -12.528 1.00 92.31 108 ARG A C 1
ATOM 831 O O . ARG A 1 108 ? 8.213 7.323 -13.131 1.00 92.31 108 ARG A O 1
ATOM 838 N N . SER A 1 109 ? 8.809 8.510 -11.304 1.00 91.25 109 SER A N 1
ATOM 839 C CA . SER A 1 109 ? 7.532 8.397 -10.597 1.00 91.25 109 SER A CA 1
ATOM 840 C C . SER A 1 109 ? 6.493 9.339 -11.199 1.00 91.25 109 SER A C 1
ATOM 842 O O . SER A 1 109 ? 6.791 10.495 -11.498 1.00 91.25 109 SER A O 1
ATOM 844 N N . PHE A 1 110 ? 5.266 8.865 -11.373 1.00 94.25 110 PHE A N 1
ATOM 845 C CA . PHE A 1 110 ? 4.159 9.684 -11.859 1.00 94.25 110 PHE A CA 1
ATOM 846 C C . PHE A 1 110 ? 2.831 9.219 -11.268 1.00 94.25 110 PHE A C 1
ATOM 848 O O . PHE A 1 110 ? 2.704 8.084 -10.807 1.00 94.25 110 PHE A O 1
ATOM 855 N N . LEU A 1 111 ? 1.844 10.110 -11.296 1.00 94.88 111 LEU A N 1
ATOM 856 C CA . LEU A 1 111 ? 0.480 9.821 -10.873 1.00 94.88 111 LEU A CA 1
ATOM 857 C C . LEU A 1 111 ? -0.399 9.567 -12.091 1.00 94.88 111 LEU A C 1
ATOM 859 O O . LEU A 1 111 ? -0.246 10.212 -13.132 1.00 94.88 111 LEU A O 1
ATOM 863 N N . TYR A 1 112 ? -1.335 8.639 -11.953 1.00 94.06 112 TYR A N 1
ATOM 864 C CA . TYR A 1 112 ? -2.395 8.432 -12.927 1.00 94.06 112 TYR A CA 1
ATOM 865 C C . TYR A 1 112 ? -3.736 8.244 -12.211 1.00 94.06 112 TYR A C 1
ATOM 867 O O . TYR A 1 112 ? -3.774 7.696 -11.108 1.00 94.06 112 TYR A O 1
ATOM 875 N N . PRO A 1 113 ? -4.852 8.689 -12.808 1.00 94.12 113 PRO A N 1
ATOM 876 C CA . PRO A 1 113 ? -6.153 8.555 -12.174 1.00 94.12 113 PRO A CA 1
ATOM 877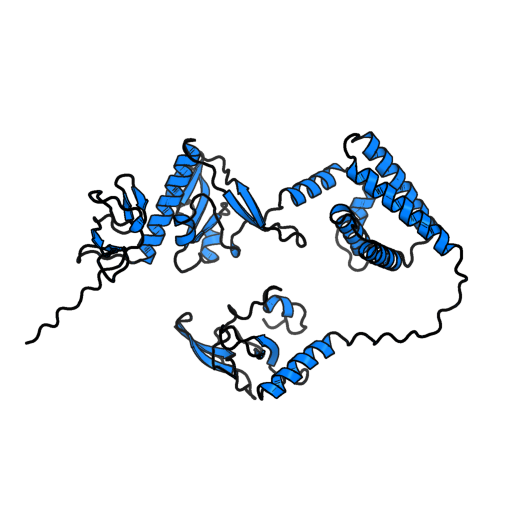 C C . PRO A 1 113 ? -6.589 7.086 -12.139 1.00 94.12 113 PRO A C 1
ATOM 879 O O . PRO A 1 113 ? -6.560 6.399 -13.165 1.00 94.12 113 PRO A O 1
ATOM 882 N N . PHE A 1 114 ? -7.075 6.628 -10.986 1.00 93.69 114 PHE A N 1
ATOM 883 C CA . PHE A 1 114 ? -7.836 5.386 -10.900 1.00 93.69 114 PHE A CA 1
ATOM 884 C C . PHE A 1 114 ? -9.181 5.605 -11.600 1.00 93.69 114 PHE A C 1
ATOM 886 O O . PHE A 1 114 ? -9.984 6.435 -11.178 1.00 93.69 114 PHE A O 1
ATOM 893 N N . LYS A 1 115 ? -9.397 4.931 -12.735 1.00 90.38 115 LYS A N 1
ATOM 894 C CA . LYS A 1 115 ? -10.598 5.120 -13.564 1.00 90.38 115 LYS A CA 1
ATOM 895 C C . LYS A 1 115 ? -11.148 3.798 -14.119 1.00 90.38 115 LYS A C 1
ATOM 897 O O . LYS A 1 115 ? -11.269 3.663 -15.340 1.00 90.38 115 LYS A O 1
ATOM 902 N N . PRO A 1 116 ? -11.452 2.800 -13.272 1.00 88.88 116 PRO A N 1
ATOM 903 C CA . PRO A 1 116 ? -12.261 1.677 -13.725 1.00 88.88 116 PRO A CA 1
ATOM 904 C C . PRO A 1 116 ? -13.664 2.171 -14.127 1.00 88.88 116 PRO A C 1
ATOM 906 O O . PRO A 1 116 ? -14.157 3.140 -13.545 1.00 88.88 116 PRO A O 1
ATOM 909 N N . PRO A 1 117 ? -14.320 1.542 -15.115 1.00 92.62 117 PRO A N 1
ATOM 910 C CA . PRO A 1 117 ? -15.703 1.847 -15.467 1.00 92.62 117 PRO A CA 1
ATOM 911 C C . PRO A 1 117 ? -16.668 1.211 -14.450 1.00 92.62 117 PRO A C 1
ATOM 913 O O . PRO A 1 117 ? -17.389 0.281 -14.792 1.00 92.62 117 PRO A O 1
ATOM 916 N N . ALA A 1 118 ? -16.601 1.657 -13.199 1.00 96.06 118 ALA A N 1
ATOM 917 C CA . ALA A 1 118 ? -17.323 1.084 -12.068 1.00 96.06 118 ALA A CA 1
ATOM 918 C C . ALA A 1 118 ? -18.643 1.809 -11.785 1.00 96.06 118 ALA A C 1
ATOM 920 O O . ALA A 1 118 ? -18.760 3.003 -12.064 1.00 96.06 118 ALA A O 1
ATOM 921 N N . ASP A 1 119 ? -19.592 1.098 -11.184 1.00 97.19 119 ASP A N 1
ATOM 922 C CA . ASP A 1 119 ? -20.870 1.629 -10.689 1.00 97.19 119 ASP A CA 1
ATOM 923 C C . ASP A 1 119 ? -21.071 1.393 -9.183 1.00 97.19 119 ASP A C 1
ATOM 925 O O . ASP A 1 119 ? -21.875 2.080 -8.553 1.00 97.19 119 ASP A O 1
ATOM 929 N N . GLN A 1 120 ? -20.313 0.469 -8.589 1.00 98.00 120 GLN A N 1
ATOM 930 C CA . GLN A 1 120 ? -20.468 0.082 -7.194 1.00 98.00 120 GLN A CA 1
ATOM 931 C C . GLN A 1 120 ? -19.120 -0.257 -6.541 1.00 98.00 120 GLN A C 1
ATOM 933 O O . GLN A 1 120 ? -18.160 -0.682 -7.189 1.00 98.00 120 GLN A O 1
ATOM 938 N N . VAL A 1 121 ? -19.052 -0.082 -5.219 1.00 97.94 121 VAL A N 1
ATOM 939 C CA . VAL A 1 121 ? -17.915 -0.467 -4.374 1.00 97.94 121 VAL A CA 1
ATOM 940 C C . VAL A 1 121 ? -18.440 -1.205 -3.149 1.00 97.94 121 VAL A C 1
ATOM 942 O O . VAL A 1 121 ? -19.437 -0.801 -2.554 1.00 97.94 121 VAL A O 1
ATOM 945 N N . THR A 1 122 ? -17.789 -2.298 -2.758 1.00 97.94 122 THR A N 1
ATOM 946 C CA . THR A 1 122 ? -18.184 -3.083 -1.576 1.00 97.94 122 THR A CA 1
ATOM 947 C C . THR A 1 122 ? -16.972 -3.502 -0.753 1.00 97.94 122 THR A C 1
ATOM 949 O O . THR A 1 122 ? -15.884 -3.683 -1.291 1.00 97.94 122 THR A O 1
ATOM 952 N N . GLU A 1 123 ? -17.167 -3.649 0.556 1.00 97.50 123 GLU A N 1
ATOM 953 C CA . GLU A 1 123 ? -16.205 -4.280 1.468 1.00 97.50 123 GLU A CA 1
ATOM 954 C C . GLU A 1 123 ? -16.440 -5.790 1.516 1.00 97.50 123 GLU A C 1
ATOM 956 O O . GLU A 1 123 ? -17.582 -6.234 1.399 1.00 97.50 123 GLU A O 1
ATOM 961 N N . GLU A 1 124 ? -15.376 -6.561 1.748 1.00 96.06 124 GLU A N 1
ATOM 962 C CA . GLU A 1 124 ? -15.443 -8.008 2.020 1.00 96.06 124 GLU A CA 1
ATOM 963 C C . GLU A 1 124 ? -16.231 -8.793 0.956 1.00 96.06 124 GLU A C 1
ATOM 965 O O . GLU A 1 124 ? -17.031 -9.688 1.244 1.00 96.06 124 GLU A O 1
ATOM 970 N N . HIS A 1 125 ? -15.986 -8.462 -0.310 1.00 96.06 125 HIS A N 1
ATOM 971 C CA . HIS A 1 125 ? -16.676 -9.067 -1.440 1.00 96.06 125 HIS A CA 1
ATOM 972 C C . HIS A 1 125 ? -16.100 -10.444 -1.767 1.00 96.06 125 HIS A C 1
ATOM 974 O O . HIS A 1 125 ? -14.903 -10.592 -2.028 1.00 96.06 125 HIS A O 1
ATOM 980 N N . ARG A 1 126 ? -16.958 -11.466 -1.805 1.00 95.44 126 ARG A N 1
ATOM 981 C CA . ARG A 1 126 ? -16.550 -12.825 -2.170 1.00 95.44 126 ARG A CA 1
ATOM 982 C C . ARG A 1 126 ? -16.462 -12.974 -3.689 1.00 95.44 126 ARG A C 1
ATOM 984 O O . ARG A 1 126 ? -17.465 -12.875 -4.383 1.00 95.44 126 ARG A O 1
ATOM 991 N N . LEU A 1 127 ? -15.262 -13.255 -4.182 1.00 93.12 127 LEU A N 1
ATOM 992 C CA . LEU A 1 127 ? -14.975 -13.512 -5.590 1.00 93.12 127 LEU A CA 1
ATOM 993 C C . LEU A 1 127 ? -15.435 -14.921 -6.011 1.00 93.12 127 LEU A C 1
ATOM 995 O O . LEU A 1 127 ? -15.571 -15.800 -5.153 1.00 93.12 127 LEU A O 1
ATOM 999 N N . PRO A 1 128 ? -15.583 -15.194 -7.325 1.00 90.44 128 PRO A N 1
ATOM 1000 C CA . PRO A 1 128 ? -15.901 -16.533 -7.832 1.00 90.44 128 PRO A CA 1
ATOM 1001 C C . PRO A 1 128 ? -14.907 -17.622 -7.405 1.00 90.44 128 PRO A C 1
ATOM 1003 O O . PRO A 1 128 ? -15.288 -18.780 -7.277 1.00 90.44 128 PRO A O 1
ATOM 1006 N N . SER A 1 129 ? -13.648 -17.259 -7.126 1.00 87.25 129 SER A N 1
ATOM 1007 C CA . SER A 1 129 ? -12.636 -18.178 -6.587 1.00 87.25 129 SER A CA 1
ATOM 1008 C C . SER A 1 129 ? -12.877 -18.581 -5.124 1.00 87.25 129 SER A C 1
ATOM 1010 O O . SER A 1 129 ? -12.132 -19.386 -4.574 1.00 87.25 129 SER A O 1
ATOM 1012 N N . GLY A 1 130 ? -13.884 -18.009 -4.457 1.00 90.56 130 GLY A N 1
ATOM 1013 C CA . GLY A 1 130 ? -14.182 -18.220 -3.039 1.00 90.56 130 GLY A CA 1
ATOM 1014 C C . GLY A 1 130 ? -13.385 -17.317 -2.092 1.00 90.56 130 GLY A C 1
ATOM 1015 O O . GLY A 1 130 ? -13.757 -17.198 -0.920 1.00 90.56 130 GLY A O 1
ATOM 1016 N N . ARG A 1 131 ? -12.340 -16.640 -2.590 1.00 89.81 131 ARG A N 1
ATOM 1017 C CA . ARG A 1 131 ? -11.580 -15.615 -1.858 1.00 89.81 131 ARG A CA 1
ATOM 1018 C C . ARG A 1 131 ? -12.454 -14.397 -1.555 1.00 89.81 131 ARG A C 1
ATOM 1020 O O . ARG A 1 131 ? -13.404 -14.108 -2.275 1.00 89.81 131 ARG A O 1
ATOM 1027 N N . VAL A 1 132 ? -12.118 -13.679 -0.488 1.00 93.25 132 VAL A N 1
ATOM 1028 C CA . VAL A 1 132 ? -12.798 -12.444 -0.083 1.00 93.25 132 VAL A CA 1
ATOM 1029 C C . VAL A 1 132 ? -11.833 -11.285 -0.291 1.00 93.25 132 VAL A C 1
ATOM 1031 O O . VAL A 1 132 ? -10.763 -11.280 0.314 1.00 93.25 132 VAL A O 1
ATOM 1034 N N . ALA A 1 133 ? -12.203 -10.355 -1.168 1.00 94.88 133 ALA A N 1
ATOM 1035 C CA . ALA A 1 133 ? -11.466 -9.122 -1.397 1.00 94.88 133 ALA A CA 1
ATOM 1036 C C . ALA A 1 133 ? -11.792 -8.110 -0.298 1.00 94.88 133 ALA A C 1
ATOM 1038 O O . ALA A 1 133 ? -12.953 -7.969 0.093 1.00 94.88 133 ALA A O 1
ATOM 1039 N N . ASP A 1 134 ? -10.783 -7.383 0.170 1.00 96.06 134 ASP A N 1
ATOM 1040 C CA . ASP A 1 134 ? -10.959 -6.364 1.207 1.00 96.06 134 ASP A CA 1
ATOM 1041 C C . ASP A 1 134 ? -11.913 -5.251 0.759 1.00 96.06 134 ASP A C 1
ATOM 1043 O O . ASP A 1 134 ? -12.882 -4.944 1.458 1.00 96.06 134 ASP A O 1
ATOM 1047 N N . VAL A 1 135 ? -11.662 -4.696 -0.429 1.00 97.69 135 VAL A N 1
ATOM 1048 C CA . VAL A 1 135 ? -12.577 -3.801 -1.139 1.00 97.69 135 VAL A CA 1
ATOM 1049 C C . VAL A 1 135 ? -12.649 -4.233 -2.602 1.00 97.69 135 VAL A C 1
ATOM 1051 O O . VAL A 1 135 ? -11.623 -4.340 -3.275 1.00 97.69 135 VAL A O 1
ATOM 1054 N N . ALA A 1 136 ? -13.856 -4.455 -3.118 1.00 97.62 136 ALA A N 1
ATOM 1055 C CA . ALA A 1 136 ? -14.092 -4.740 -4.528 1.00 97.62 136 ALA A CA 1
ATOM 1056 C C . ALA A 1 136 ? -14.764 -3.563 -5.228 1.00 97.62 136 ALA A C 1
ATOM 1058 O O . ALA A 1 136 ? -15.730 -2.983 -4.727 1.00 97.62 136 ALA A O 1
ATOM 1059 N N . VAL A 1 137 ? -14.256 -3.258 -6.418 1.00 97.88 137 VAL A N 1
ATOM 1060 C CA . VAL A 1 137 ? -14.818 -2.290 -7.352 1.00 97.88 137 VAL A CA 1
ATOM 1061 C C . VAL A 1 137 ? -15.560 -3.063 -8.432 1.00 97.88 137 VAL A C 1
ATOM 1063 O O . VAL A 1 137 ? -14.985 -3.933 -9.091 1.00 97.88 137 VAL A O 1
ATOM 1066 N N . LEU A 1 138 ? -16.840 -2.760 -8.589 1.00 98.06 138 LEU A N 1
ATOM 1067 C CA . LEU A 1 138 ? -17.800 -3.567 -9.328 1.00 98.06 138 LEU A CA 1
ATOM 1068 C C . LEU A 1 138 ? -18.335 -2.804 -10.540 1.00 98.06 138 LEU A C 1
ATOM 1070 O O . LEU A 1 138 ? -18.375 -1.571 -10.556 1.00 98.06 138 LEU A O 1
ATOM 1074 N N . ARG A 1 139 ? -18.746 -3.570 -11.547 1.00 97.69 139 ARG A N 1
ATOM 1075 C CA . ARG A 1 139 ? -19.577 -3.123 -12.659 1.00 97.69 139 ARG A CA 1
ATOM 1076 C C . ARG A 1 139 ? -20.642 -4.175 -12.914 1.00 97.69 139 ARG A C 1
ATOM 1078 O O . ARG A 1 139 ? -20.288 -5.340 -13.091 1.00 97.69 139 ARG A O 1
ATOM 1085 N N . ASP A 1 140 ? -21.910 -3.781 -12.933 1.00 96.75 140 ASP A N 1
ATOM 1086 C CA . ASP A 1 140 ? -23.043 -4.685 -13.155 1.00 96.75 140 ASP A CA 1
ATOM 1087 C C . ASP A 1 140 ? -23.002 -5.909 -12.203 1.00 96.75 140 ASP A C 1
ATOM 1089 O O . ASP A 1 140 ? -23.294 -7.043 -12.580 1.00 96.75 140 ASP A O 1
ATOM 1093 N N . GLY A 1 141 ? -22.558 -5.689 -10.956 1.00 95.56 141 GLY A N 1
ATOM 1094 C CA . GLY A 1 141 ? -22.395 -6.729 -9.929 1.00 95.56 141 GLY A CA 1
ATOM 1095 C C . GLY A 1 141 ? -21.153 -7.624 -10.071 1.00 95.56 141 GLY A C 1
ATOM 1096 O O . GLY A 1 141 ? -20.941 -8.499 -9.233 1.00 95.56 141 GLY A O 1
ATOM 1097 N N . VAL A 1 142 ? -20.310 -7.412 -11.086 1.00 95.56 142 VAL A N 1
ATOM 1098 C CA . VAL A 1 142 ? -19.081 -8.184 -11.330 1.00 95.56 142 VAL A CA 1
ATOM 1099 C C . VAL A 1 142 ? -17.855 -7.391 -10.889 1.00 95.56 142 VAL A C 1
ATOM 1101 O O . VAL A 1 142 ? -17.694 -6.226 -11.251 1.00 95.56 142 VAL A O 1
ATOM 1104 N N . ALA A 1 143 ? -16.958 -8.014 -10.119 1.00 96.50 143 ALA A N 1
ATOM 1105 C CA . ALA A 1 143 ? -15.719 -7.370 -9.689 1.00 96.50 143 ALA A CA 1
ATOM 1106 C C . ALA A 1 143 ? -14.791 -7.123 -10.893 1.00 96.50 143 ALA A C 1
ATOM 1108 O O . ALA A 1 143 ? -14.431 -8.058 -11.606 1.00 96.50 143 ALA A O 1
ATOM 1109 N N . ILE A 1 144 ? -14.391 -5.867 -11.106 1.00 96.06 144 ILE A N 1
ATOM 1110 C CA . ILE A 1 144 ? -13.501 -5.444 -12.206 1.00 96.06 144 ILE A CA 1
ATOM 1111 C C . ILE A 1 144 ? -12.134 -4.955 -11.722 1.00 96.06 144 ILE A C 1
ATOM 1113 O O . ILE A 1 144 ? -11.196 -4.847 -12.512 1.00 96.06 144 ILE A O 1
ATOM 1117 N N . ALA A 1 145 ? -12.019 -4.642 -10.435 1.00 95.12 145 ALA A N 1
ATOM 1118 C CA . ALA A 1 145 ? -10.770 -4.357 -9.748 1.00 95.12 145 ALA A CA 1
ATOM 1119 C C . ALA A 1 145 ? -10.958 -4.596 -8.248 1.00 95.12 145 ALA A C 1
ATOM 1121 O O . ALA A 1 145 ? -12.081 -4.578 -7.740 1.00 95.12 145 ALA A O 1
ATOM 1122 N N . ILE A 1 146 ? -9.856 -4.786 -7.538 1.00 95.38 146 ILE A N 1
ATOM 1123 C CA . ILE A 1 146 ? -9.860 -4.964 -6.087 1.00 95.38 14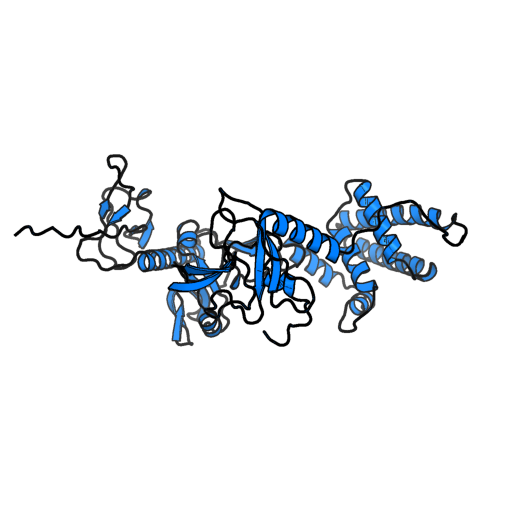6 ILE A CA 1
ATOM 1124 C C . ILE A 1 146 ? -8.768 -4.122 -5.436 1.00 95.38 146 ILE A C 1
ATOM 1126 O O . ILE A 1 146 ? -7.760 -3.773 -6.061 1.00 95.38 146 ILE A O 1
ATOM 1130 N N . VAL A 1 147 ? -8.983 -3.799 -4.168 1.00 95.94 147 VAL A N 1
ATOM 1131 C CA . VAL A 1 147 ? -8.001 -3.148 -3.310 1.00 95.94 147 VAL A CA 1
ATOM 1132 C C . VAL A 1 147 ? -7.805 -4.028 -2.085 1.00 95.94 147 VAL A C 1
ATOM 1134 O O . VAL A 1 147 ? -8.754 -4.276 -1.345 1.00 95.94 147 VAL A O 1
ATOM 1137 N N . GLU A 1 148 ? -6.580 -4.502 -1.894 1.00 95.19 148 GLU A N 1
ATOM 1138 C CA . GLU A 1 148 ? -6.164 -5.276 -0.726 1.00 95.19 148 GLU A CA 1
ATOM 1139 C C . GLU A 1 148 ? -5.452 -4.352 0.255 1.00 95.19 148 GLU A C 1
ATOM 1141 O O . GLU A 1 148 ? -4.643 -3.512 -0.146 1.00 95.19 148 GLU A O 1
ATOM 1146 N N . ILE A 1 149 ? -5.741 -4.500 1.543 1.00 95.00 149 ILE A N 1
ATOM 1147 C CA . ILE A 1 149 ? -5.156 -3.672 2.588 1.00 95.00 149 ILE A CA 1
ATOM 1148 C C . ILE A 1 149 ? -4.264 -4.541 3.470 1.00 95.00 149 ILE A C 1
ATOM 1150 O O . ILE A 1 149 ? -4.715 -5.531 4.039 1.00 95.00 149 ILE A O 1
ATOM 1154 N N . PHE A 1 150 ? -3.012 -4.131 3.656 1.00 91.12 150 PHE A N 1
ATOM 1155 C CA . PHE A 1 150 ? -2.106 -4.773 4.604 1.00 91.12 150 PHE A CA 1
ATOM 1156 C C . PHE A 1 150 ? -1.781 -3.854 5.782 1.00 91.12 150 PHE A C 1
ATOM 1158 O O . PHE A 1 150 ? -1.558 -2.654 5.617 1.00 91.12 150 PHE A O 1
ATOM 1165 N N . ALA A 1 151 ? -1.744 -4.420 6.987 1.00 78.88 151 ALA A N 1
ATOM 1166 C CA . ALA A 1 151 ? -1.352 -3.701 8.197 1.00 78.88 151 ALA A CA 1
ATOM 1167 C C . ALA A 1 151 ? 0.101 -4.008 8.594 1.00 78.88 151 ALA A C 1
ATOM 1169 O O . ALA A 1 151 ? 0.894 -3.083 8.750 1.00 78.88 151 ALA A O 1
ATOM 1170 N N . THR A 1 152 ? 0.466 -5.287 8.715 1.00 68.38 152 THR A N 1
ATOM 1171 C CA . THR A 1 152 ? 1.815 -5.726 9.129 1.00 68.38 152 THR A CA 1
ATOM 1172 C C . THR A 1 152 ? 2.493 -6.629 8.100 1.00 68.38 152 THR A C 1
ATOM 1174 O O . THR A 1 152 ? 3.703 -6.527 7.913 1.00 68.38 152 THR A O 1
ATOM 1177 N N . HIS A 1 153 ? 1.728 -7.447 7.375 1.00 64.75 153 HIS A N 1
ATOM 1178 C CA . HIS A 1 153 ? 2.259 -8.392 6.394 1.00 64.75 153 HIS A CA 1
ATOM 1179 C C . HIS A 1 153 ? 1.613 -8.191 5.029 1.00 64.75 153 HIS A C 1
ATOM 1181 O O . HIS A 1 153 ? 0.391 -8.110 4.923 1.00 64.75 153 HIS A O 1
ATOM 1187 N N . ALA A 1 154 ? 2.448 -8.123 3.992 1.00 62.06 154 ALA A N 1
ATOM 1188 C CA . ALA A 1 154 ? 1.988 -8.111 2.611 1.00 62.06 154 ALA A CA 1
ATOM 1189 C C . ALA A 1 154 ? 1.252 -9.416 2.268 1.00 62.06 154 ALA A C 1
ATOM 1191 O O . ALA A 1 154 ? 1.537 -10.481 2.818 1.00 62.06 154 ALA A O 1
ATOM 1192 N N . VAL A 1 155 ? 0.327 -9.319 1.324 1.00 62.69 155 VAL A N 1
ATOM 1193 C CA . VAL A 1 155 ? -0.401 -10.432 0.733 1.00 62.69 155 VAL A CA 1
ATOM 1194 C C . VAL A 1 155 ? 0.579 -11.376 0.033 1.00 62.69 155 VAL A C 1
ATOM 1196 O O . VAL A 1 155 ? 1.316 -10.968 -0.871 1.00 62.69 155 VAL A O 1
ATOM 1199 N N . ASP A 1 156 ? 0.570 -12.648 0.439 1.00 68.00 156 ASP A N 1
ATOM 1200 C CA . ASP A 1 156 ? 1.415 -13.684 -0.154 1.00 68.00 156 ASP A CA 1
ATOM 1201 C C . ASP A 1 156 ? 1.171 -13.863 -1.671 1.00 68.00 156 ASP A C 1
ATOM 1203 O O . ASP A 1 156 ? 0.142 -13.473 -2.236 1.00 68.00 156 ASP A O 1
ATOM 1207 N N . ASP A 1 157 ? 2.164 -14.420 -2.370 1.00 66.31 157 ASP A N 1
ATOM 1208 C CA . ASP A 1 157 ? 2.109 -14.623 -3.824 1.00 66.31 157 ASP A CA 1
ATOM 1209 C C . ASP A 1 157 ? 1.035 -15.628 -4.255 1.00 66.31 157 ASP A C 1
ATOM 1211 O O . ASP A 1 157 ? 0.501 -15.520 -5.362 1.00 66.31 157 ASP A O 1
ATOM 1215 N N . GLN A 1 158 ? 0.645 -16.543 -3.365 1.00 65.62 158 GLN A N 1
ATOM 1216 C CA . GLN A 1 158 ? -0.418 -17.507 -3.630 1.00 65.62 158 GLN A CA 1
ATOM 1217 C C . GLN A 1 158 ? -1.782 -16.814 -3.716 1.00 65.62 158 GLN A C 1
ATOM 1219 O O . GLN A 1 158 ? -2.553 -17.059 -4.643 1.00 65.62 158 GLN A O 1
ATOM 1224 N N . LYS A 1 159 ? -2.060 -15.878 -2.806 1.00 65.31 159 LYS A N 1
ATOM 1225 C CA . LYS A 1 159 ? -3.285 -15.082 -2.818 1.00 65.31 159 LYS A CA 1
ATOM 1226 C C . LYS A 1 159 ? -3.351 -14.213 -4.074 1.00 65.31 159 LYS A C 1
ATOM 1228 O O . LYS A 1 159 ? -4.437 -14.063 -4.610 1.00 65.31 159 LYS A O 1
ATOM 1233 N N . ALA A 1 160 ? -2.231 -13.727 -4.616 1.00 65.19 160 ALA A N 1
ATOM 1234 C CA . ALA A 1 160 ? -2.231 -12.968 -5.874 1.00 65.19 160 ALA A CA 1
ATOM 1235 C C . ALA A 1 160 ? -2.634 -13.789 -7.112 1.00 65.19 160 ALA A C 1
ATOM 1237 O O . ALA A 1 160 ? -3.323 -13.263 -7.988 1.00 65.19 160 ALA A O 1
ATOM 1238 N N . LEU A 1 161 ? -2.252 -15.068 -7.177 1.00 65.81 161 LEU A N 1
ATOM 1239 C CA . LEU A 1 161 ? -2.682 -15.981 -8.244 1.00 65.81 161 LEU A CA 1
ATOM 1240 C C . LEU A 1 161 ? -4.186 -16.290 -8.152 1.00 65.81 161 LEU A C 1
ATOM 1242 O O . LEU A 1 161 ? -4.881 -16.328 -9.168 1.00 65.81 161 LEU A O 1
ATOM 1246 N N . ASP A 1 162 ? -4.708 -16.418 -6.932 1.00 69.06 162 ASP A N 1
ATOM 1247 C CA . ASP A 1 162 ? -6.109 -16.771 -6.664 1.00 69.06 162 ASP A CA 1
ATOM 1248 C C . ASP A 1 162 ? -7.113 -15.629 -6.933 1.00 69.06 162 ASP A C 1
ATOM 1250 O O . ASP A 1 162 ? -8.331 -15.846 -6.943 1.00 69.06 162 ASP A O 1
ATOM 1254 N N . LEU A 1 163 ? -6.624 -14.405 -7.163 1.00 72.00 163 LEU A N 1
ATOM 1255 C CA . LEU A 1 163 ? -7.437 -13.223 -7.488 1.00 72.00 163 LEU A CA 1
ATOM 1256 C C . LEU A 1 163 ? -7.907 -13.194 -8.955 1.00 72.00 163 LEU A C 1
ATOM 1258 O O . LEU A 1 163 ? -8.504 -12.212 -9.399 1.00 72.00 163 LEU A O 1
ATOM 1262 N N . GLY A 1 164 ? -7.657 -14.264 -9.720 1.00 68.88 164 GLY A N 1
ATOM 1263 C CA . GLY A 1 164 ? -8.256 -14.476 -11.042 1.00 68.88 164 GLY A CA 1
ATOM 1264 C C . GLY A 1 164 ? -7.804 -13.480 -12.112 1.00 68.88 164 GLY A C 1
ATOM 1265 O O . GLY A 1 164 ? -8.525 -13.252 -13.079 1.00 68.88 164 GLY A O 1
ATOM 1266 N N . GLY A 1 165 ? -6.635 -12.853 -11.936 1.00 79.81 165 GLY A N 1
ATOM 1267 C CA . GLY A 1 165 ? -6.098 -11.860 -12.873 1.00 79.81 165 GLY A CA 1
ATOM 1268 C C . GLY A 1 165 ? -6.764 -10.482 -12.800 1.00 79.81 165 GLY A C 1
ATOM 1269 O O . GLY A 1 165 ? -6.507 -9.641 -13.665 1.00 79.81 165 GLY A O 1
ATOM 1270 N N . LEU A 1 166 ? -7.598 -10.224 -11.785 1.00 86.56 166 LEU A N 1
ATOM 1271 C CA . LEU A 1 166 ? -8.176 -8.899 -11.576 1.00 86.56 166 LEU A CA 1
ATOM 1272 C C . LEU A 1 166 ? -7.076 -7.863 -11.282 1.00 86.56 166 LEU A C 1
ATOM 1274 O O . LEU A 1 166 ? -6.150 -8.146 -10.516 1.00 86.56 166 LEU A O 1
ATOM 1278 N N . PRO A 1 167 ? -7.176 -6.639 -11.836 1.00 88.38 167 PRO A N 1
ATOM 1279 C CA . PRO A 1 167 ? -6.344 -5.525 -11.407 1.00 88.38 167 PRO A CA 1
ATOM 1280 C C . PRO A 1 167 ? -6.450 -5.333 -9.891 1.00 88.38 167 PRO A C 1
ATOM 1282 O O . PRO A 1 167 ? -7.535 -5.078 -9.366 1.00 88.38 167 PRO A O 1
ATOM 1285 N N . CYS A 1 168 ? -5.318 -5.445 -9.202 1.00 89.94 168 CYS A N 1
ATOM 1286 C CA . CYS A 1 168 ? -5.235 -5.342 -7.752 1.00 89.94 168 CYS A CA 1
ATOM 1287 C C . CYS A 1 168 ? -4.300 -4.199 -7.352 1.00 89.94 168 CYS A C 1
ATOM 1289 O O . CYS A 1 168 ? -3.183 -4.094 -7.866 1.00 89.94 168 CYS A O 1
ATOM 1291 N N . ALA A 1 169 ? -4.761 -3.345 -6.441 1.00 92.12 169 ALA A N 1
ATOM 1292 C CA . ALA A 1 169 ? -3.916 -2.399 -5.726 1.00 92.12 169 ALA A CA 1
ATOM 1293 C C . ALA A 1 169 ? -3.757 -2.877 -4.282 1.00 92.12 169 ALA A C 1
ATOM 1295 O O . ALA A 1 169 ? -4.737 -3.006 -3.559 1.00 92.12 169 ALA A O 1
ATOM 1296 N N . GLU A 1 170 ? -2.525 -3.127 -3.856 1.00 93.75 170 GLU A N 1
ATOM 1297 C CA . GLU A 1 170 ? -2.231 -3.508 -2.477 1.00 93.75 170 GLU A CA 1
ATOM 1298 C C . GLU A 1 170 ? -1.707 -2.287 -1.711 1.00 93.75 170 GLU A C 1
ATOM 1300 O O . GLU A 1 170 ? -0.654 -1.751 -2.063 1.00 93.75 170 GLU A O 1
ATOM 1305 N N . LEU A 1 171 ? -2.437 -1.833 -0.689 1.00 95.44 171 LEU A N 1
ATOM 1306 C CA . LEU A 1 171 ? -2.171 -0.589 0.038 1.00 95.44 171 LEU A CA 1
ATOM 1307 C C . LEU A 1 171 ? -1.869 -0.849 1.515 1.00 95.44 171 LEU A C 1
ATOM 1309 O O . LEU A 1 171 ? -2.503 -1.680 2.162 1.00 95.44 171 LEU A O 1
ATOM 1313 N N . SER A 1 172 ? -0.951 -0.066 2.082 1.00 94.81 172 SER A N 1
ATOM 1314 C CA . SER A 1 172 ? -0.770 -0.029 3.535 1.00 94.81 172 SER A CA 1
ATOM 1315 C C . SER A 1 172 ? -2.004 0.591 4.191 1.00 94.81 172 SER A C 1
ATOM 1317 O O . SER A 1 172 ? -2.450 1.660 3.769 1.00 94.81 172 SER A O 1
ATOM 1319 N N . ALA A 1 173 ? -2.516 -0.024 5.260 1.00 95.12 173 ALA A N 1
ATOM 1320 C CA . ALA A 1 173 ? -3.638 0.502 6.037 1.00 95.12 173 ALA A CA 1
ATOM 1321 C C . ALA A 1 173 ? -3.378 1.938 6.520 1.00 95.12 173 ALA A C 1
ATOM 1323 O O . ALA A 1 173 ? -4.248 2.803 6.453 1.00 95.12 173 ALA A O 1
ATOM 1324 N N . GLU A 1 174 ? -2.151 2.214 6.960 1.00 93.56 174 GLU A N 1
ATOM 1325 C CA . GLU A 1 174 ? -1.769 3.524 7.475 1.00 93.56 174 GLU A CA 1
ATOM 1326 C C . GLU A 1 174 ? -1.710 4.584 6.363 1.00 93.56 174 GLU A C 1
ATOM 1328 O O . GLU A 1 174 ? -2.163 5.714 6.551 1.00 93.56 174 GLU A O 1
ATOM 1333 N N . ALA A 1 175 ? -1.187 4.223 5.185 1.00 94.12 175 ALA A N 1
ATOM 1334 C CA . ALA A 1 175 ? -1.163 5.111 4.023 1.00 94.12 175 ALA A CA 1
ATOM 1335 C C . ALA A 1 175 ? -2.578 5.381 3.487 1.00 94.12 175 ALA A C 1
ATOM 1337 O O . ALA A 1 175 ? -2.919 6.533 3.223 1.00 94.12 175 ALA A O 1
ATOM 1338 N N . ALA A 1 176 ? -3.416 4.343 3.401 1.00 96.31 176 ALA A N 1
ATOM 1339 C CA . ALA A 1 176 ? -4.806 4.443 2.963 1.00 96.31 176 ALA A CA 1
ATOM 1340 C C . ALA A 1 176 ? -5.638 5.374 3.859 1.00 96.31 176 ALA A C 1
ATOM 1342 O O . ALA A 1 176 ? -6.466 6.128 3.357 1.00 96.31 176 ALA A O 1
ATOM 1343 N N . LEU A 1 177 ? -5.391 5.360 5.172 1.00 95.75 177 LEU A N 1
ATOM 1344 C CA . LEU A 1 177 ? -6.059 6.251 6.120 1.00 95.75 177 LEU A CA 1
ATOM 1345 C C . LEU A 1 177 ? -5.540 7.693 6.048 1.00 95.75 177 LEU A C 1
ATOM 1347 O O . LEU A 1 177 ? -6.332 8.630 6.065 1.00 95.75 177 LEU A O 1
ATOM 1351 N N . ARG A 1 178 ? -4.219 7.892 5.942 1.00 94.06 178 ARG A N 1
ATOM 1352 C CA . ARG A 1 178 ? -3.618 9.239 5.887 1.00 94.06 178 ARG A CA 1
ATOM 1353 C C . ARG A 1 178 ? -3.835 9.959 4.562 1.00 94.06 178 ARG A C 1
ATOM 1355 O O . ARG A 1 178 ? -3.858 11.186 4.521 1.00 94.06 178 ARG A O 1
ATOM 1362 N N . SER A 1 179 ? -3.891 9.228 3.456 1.00 95.94 179 SER A N 1
ATOM 1363 C CA . SER A 1 179 ? -3.931 9.806 2.112 1.00 95.94 179 SER A CA 1
ATOM 1364 C C . SER A 1 179 ? -4.850 8.991 1.203 1.00 95.94 179 SER A C 1
ATOM 1366 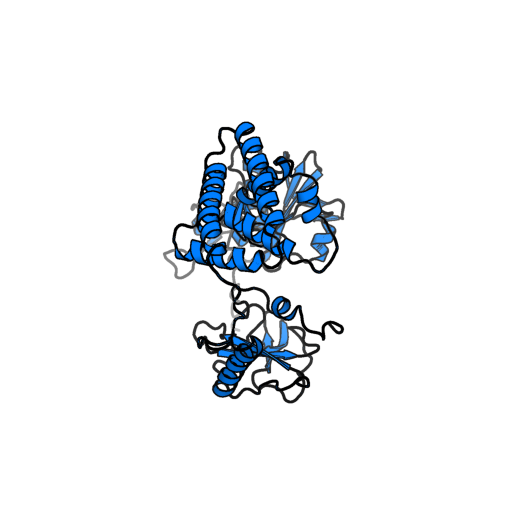O O . SER A 1 179 ? -4.405 8.426 0.208 1.00 95.94 179 SER A O 1
ATOM 1368 N N . PRO A 1 180 ? -6.162 8.948 1.492 1.00 96.56 180 PRO A N 1
ATOM 1369 C CA . PRO A 1 180 ? -7.085 8.060 0.786 1.00 96.56 180 PRO A CA 1
ATOM 1370 C C . PRO A 1 180 ? -7.257 8.386 -0.703 1.00 96.56 180 PRO A C 1
ATOM 1372 O O . PRO A 1 180 ? -7.671 7.531 -1.484 1.00 96.56 180 PRO A O 1
ATOM 1375 N N . LEU A 1 181 ? -6.917 9.613 -1.106 1.00 97.44 181 LEU A N 1
ATOM 1376 C CA . LEU A 1 181 ? -6.947 10.080 -2.494 1.00 97.44 181 LEU A CA 1
ATOM 1377 C C . LEU A 1 181 ? -5.642 9.835 -3.261 1.00 97.44 181 LEU A C 1
ATOM 1379 O O . LEU A 1 181 ? -5.616 10.046 -4.473 1.00 97.44 181 LEU A O 1
ATOM 1383 N N . LEU A 1 182 ? -4.573 9.417 -2.581 1.00 97.38 182 LEU A N 1
ATOM 1384 C CA . LEU A 1 182 ? -3.266 9.153 -3.173 1.00 97.38 182 LEU A CA 1
ATOM 1385 C C . LEU A 1 182 ? -2.801 7.751 -2.783 1.00 97.38 182 LEU A C 1
ATOM 1387 O O . LEU A 1 182 ? -2.320 7.512 -1.680 1.00 97.38 182 LEU A O 1
ATOM 1391 N N . TRP A 1 183 ? -2.941 6.818 -3.712 1.00 96.81 183 TRP A N 1
ATOM 1392 C CA . TRP A 1 183 ? -2.556 5.433 -3.506 1.00 96.81 183 TRP A CA 1
ATOM 1393 C C . TRP A 1 183 ? -1.110 5.223 -3.923 1.00 96.81 183 TRP A C 1
ATOM 1395 O O . TRP A 1 183 ? -0.751 5.502 -5.066 1.00 96.81 183 TRP A O 1
ATOM 1405 N N . ASP A 1 184 ? -0.309 4.662 -3.021 1.00 94.31 184 ASP A N 1
ATOM 1406 C CA . ASP A 1 184 ? 1.045 4.181 -3.298 1.00 94.31 184 ASP A CA 1
ATOM 1407 C C . ASP A 1 184 ? 1.075 2.653 -3.136 1.00 94.31 184 ASP A C 1
ATOM 1409 O O . ASP A 1 184 ? 1.296 2.149 -2.032 1.00 94.31 184 ASP A O 1
ATOM 1413 N N . PRO A 1 185 ? 0.760 1.887 -4.201 1.00 93.56 185 PRO A N 1
ATOM 1414 C CA . PRO A 1 185 ? 0.673 0.439 -4.099 1.00 93.56 185 PRO A CA 1
ATOM 1415 C C . PRO A 1 185 ? 2.028 -0.200 -3.810 1.00 93.56 185 PRO A C 1
ATOM 1417 O O . PRO A 1 185 ? 3.065 0.284 -4.290 1.00 93.56 185 PRO A O 1
ATOM 1420 N N . ASN A 1 186 ? 1.990 -1.346 -3.121 1.00 88.88 186 ASN A N 1
ATOM 1421 C CA . ASN A 1 186 ? 3.145 -2.210 -2.885 1.00 88.88 186 ASN A CA 1
ATOM 1422 C C . ASN A 1 186 ? 3.958 -2.372 -4.186 1.00 88.88 186 ASN A C 1
ATOM 1424 O O . ASN A 1 186 ? 3.389 -2.791 -5.201 1.00 88.88 186 ASN A O 1
ATOM 1428 N N . PRO A 1 187 ? 5.271 -2.067 -4.191 1.00 84.44 187 PRO A N 1
ATOM 1429 C CA . PRO A 1 187 ? 6.112 -2.166 -5.381 1.00 84.44 187 PRO A CA 1
ATOM 1430 C C . PRO A 1 187 ? 6.008 -3.508 -6.115 1.00 84.44 187 PRO A C 1
ATOM 1432 O O . PRO A 1 187 ? 6.025 -3.516 -7.343 1.00 84.44 187 PRO A O 1
ATOM 1435 N N . LYS A 1 188 ? 5.820 -4.623 -5.391 1.00 82.06 188 LYS A N 1
ATOM 1436 C CA . LYS A 1 188 ? 5.680 -5.971 -5.976 1.00 82.06 188 LYS A CA 1
ATOM 1437 C C . LYS A 1 188 ? 4.386 -6.173 -6.773 1.00 82.06 188 LYS A C 1
ATOM 1439 O O . LYS A 1 188 ? 4.324 -7.045 -7.633 1.00 82.06 188 LYS A O 1
ATOM 1444 N N . ARG A 1 189 ? 3.341 -5.397 -6.472 1.00 76.75 189 ARG A N 1
ATOM 1445 C CA . ARG A 1 189 ? 2.015 -5.465 -7.117 1.00 76.75 189 ARG A CA 1
ATOM 1446 C C . ARG A 1 189 ? 1.706 -4.233 -7.959 1.00 76.75 189 ARG A C 1
ATOM 1448 O O . ARG A 1 189 ? 0.651 -4.140 -8.582 1.00 76.75 189 ARG A O 1
ATOM 1455 N N . ARG A 1 190 ? 2.617 -3.266 -7.984 1.00 81.75 190 ARG A N 1
ATOM 1456 C CA . ARG A 1 190 ? 2.459 -2.029 -8.732 1.00 81.75 190 ARG A CA 1
ATOM 1457 C C . ARG A 1 190 ? 2.393 -2.354 -10.214 1.00 81.75 190 ARG A C 1
ATOM 1459 O O . ARG A 1 190 ? 3.346 -2.868 -10.793 1.00 81.75 190 ARG A O 1
ATOM 1466 N N . LYS A 1 191 ? 1.283 -1.986 -10.857 1.00 78.81 191 LYS A N 1
ATOM 1467 C CA . LYS A 1 191 ? 1.212 -2.033 -12.314 1.00 78.81 191 LYS A CA 1
ATOM 1468 C C . LYS A 1 191 ? 2.278 -1.099 -12.866 1.00 78.81 191 LYS A C 1
ATOM 1470 O O . LYS A 1 191 ? 2.208 0.124 -12.703 1.00 78.81 191 LYS A O 1
ATOM 1475 N N . HIS A 1 192 ? 3.267 -1.688 -13.515 1.00 79.19 192 HIS A N 1
ATOM 1476 C CA . HIS A 1 192 ? 4.253 -0.919 -14.231 1.00 79.19 192 HIS A CA 1
ATOM 1477 C C . HIS A 1 192 ? 3.562 -0.301 -15.453 1.00 79.19 192 HIS A C 1
ATOM 1479 O O . HIS A 1 192 ? 2.932 -0.992 -16.256 1.00 79.19 192 HIS A O 1
ATOM 1485 N N . LEU A 1 193 ? 3.632 1.020 -15.567 1.00 88.44 193 LEU A N 1
ATOM 1486 C CA . LEU A 1 193 ? 3.009 1.787 -16.640 1.00 88.44 193 LEU A CA 1
ATOM 1487 C C . LEU A 1 193 ? 4.066 2.682 -17.283 1.00 88.44 193 LEU A C 1
ATOM 1489 O O . LEU A 1 193 ? 5.015 3.103 -16.629 1.00 88.44 193 LEU A O 1
ATOM 1493 N N . ARG A 1 194 ? 3.923 3.000 -18.571 1.00 91.44 194 ARG A N 1
ATOM 1494 C CA . ARG A 1 194 ? 4.746 4.048 -19.194 1.00 91.44 194 ARG A CA 1
ATOM 1495 C C . ARG A 1 194 ? 4.241 5.407 -18.706 1.00 91.44 194 ARG A C 1
ATOM 1497 O O . ARG A 1 194 ? 3.034 5.644 -18.719 1.00 91.44 194 ARG A O 1
ATOM 1504 N N . CYS A 1 195 ? 5.149 6.291 -18.292 1.00 93.25 195 CYS A N 1
ATOM 1505 C CA . CYS A 1 195 ? 4.776 7.661 -17.942 1.00 93.25 195 CYS A CA 1
ATOM 1506 C C . CYS A 1 195 ? 4.213 8.397 -19.175 1.00 93.25 195 CYS A C 1
ATOM 1508 O O . CYS A 1 195 ? 4.482 7.972 -20.304 1.00 93.25 195 CYS A O 1
ATOM 1510 N N . PRO A 1 196 ? 3.462 9.501 -18.998 1.00 91.19 196 PRO A N 1
ATOM 1511 C CA . PRO A 1 196 ? 2.859 10.232 -20.115 1.00 91.19 196 PRO A CA 1
ATOM 1512 C C . PRO A 1 196 ? 3.854 10.627 -21.213 1.00 91.19 196 PRO A C 1
ATOM 1514 O O . PRO A 1 196 ? 3.515 10.557 -22.393 1.00 91.19 196 PRO A O 1
ATOM 1517 N N . ASP A 1 197 ? 5.087 10.972 -20.840 1.00 88.50 197 ASP A N 1
ATOM 1518 C CA . ASP A 1 197 ? 6.136 11.349 -21.791 1.00 88.50 197 ASP A CA 1
ATOM 1519 C C . ASP A 1 197 ? 6.622 10.138 -22.589 1.00 88.50 197 ASP A C 1
ATOM 1521 O O . ASP A 1 197 ? 6.580 10.155 -23.814 1.00 88.50 197 ASP A O 1
ATOM 1525 N N . CYS A 1 198 ? 6.993 9.040 -21.921 1.00 89.44 198 CYS A N 1
ATOM 1526 C CA . CYS A 1 198 ? 7.401 7.808 -22.601 1.00 89.44 198 CYS A CA 1
ATOM 1527 C C . CYS A 1 198 ? 6.270 7.213 -23.450 1.00 89.44 198 CYS A C 1
ATOM 1529 O O . CYS A 1 198 ? 6.530 6.676 -24.523 1.00 89.44 198 CYS A O 1
ATOM 1531 N N . ALA A 1 199 ? 5.018 7.316 -22.999 1.00 89.19 199 ALA A N 1
ATOM 1532 C CA . ALA A 1 199 ? 3.853 6.897 -23.770 1.00 89.19 199 ALA A CA 1
ATOM 1533 C C . ALA A 1 199 ? 3.658 7.773 -25.018 1.00 89.19 199 ALA A C 1
ATOM 1535 O O . ALA A 1 199 ? 3.379 7.252 -26.097 1.00 89.19 199 ALA A O 1
ATOM 1536 N N . ARG A 1 200 ? 3.849 9.095 -24.900 1.00 88.31 200 ARG A N 1
ATOM 1537 C CA . ARG A 1 200 ? 3.810 10.025 -26.036 1.00 88.31 200 ARG A CA 1
ATOM 1538 C C . ARG A 1 200 ? 4.924 9.725 -27.033 1.00 88.31 200 ARG A C 1
ATOM 1540 O O . ARG A 1 200 ? 4.643 9.643 -28.224 1.00 88.31 200 ARG A O 1
ATOM 1547 N N . THR A 1 201 ? 6.149 9.513 -26.560 1.00 84.06 201 THR A N 1
ATOM 1548 C CA . THR A 1 201 ? 7.294 9.157 -27.406 1.00 84.06 201 THR A CA 1
ATOM 1549 C C . THR A 1 201 ? 7.054 7.843 -28.138 1.00 84.06 201 THR A C 1
ATOM 1551 O O . THR A 1 201 ? 7.244 7.793 -29.348 1.00 84.06 201 THR A O 1
ATOM 1554 N N . GLN A 1 202 ? 6.565 6.809 -27.443 1.00 82.38 202 GLN A N 1
ATOM 1555 C CA . GLN A 1 202 ? 6.210 5.537 -28.076 1.00 82.38 202 GLN A CA 1
ATOM 1556 C C . GLN A 1 202 ? 5.133 5.733 -29.146 1.00 82.38 202 GLN A C 1
ATOM 1558 O O . GLN A 1 202 ? 5.293 5.270 -30.264 1.00 82.38 202 GLN A O 1
ATOM 1563 N N . LYS A 1 203 ? 4.076 6.497 -28.851 1.00 84.38 203 LYS A N 1
ATOM 1564 C CA . LYS A 1 203 ? 3.015 6.774 -29.824 1.00 84.38 203 LYS A CA 1
ATOM 1565 C C . LYS A 1 203 ? 3.539 7.507 -31.061 1.00 84.38 203 LYS A C 1
ATOM 1567 O O . LYS A 1 203 ? 3.151 7.164 -32.171 1.00 84.38 203 LYS A O 1
ATOM 1572 N N . LEU A 1 204 ? 4.408 8.504 -30.882 1.00 79.06 204 LEU A N 1
ATOM 1573 C CA . LEU A 1 204 ? 5.054 9.198 -32.000 1.00 79.06 204 LEU A CA 1
ATOM 1574 C C . LEU A 1 204 ? 5.899 8.231 -32.832 1.00 79.06 204 LEU A C 1
ATOM 1576 O O . LEU A 1 204 ? 5.887 8.309 -34.056 1.00 79.06 204 LEU A O 1
ATOM 1580 N N . PHE A 1 205 ? 6.590 7.306 -32.172 1.00 73.00 205 PHE A N 1
ATOM 1581 C CA . PHE A 1 205 ? 7.383 6.272 -32.821 1.00 73.00 205 PHE A CA 1
ATOM 1582 C C . PHE A 1 205 ? 6.514 5.303 -33.634 1.00 73.00 205 PHE A C 1
ATOM 1584 O O . PHE A 1 205 ? 6.793 5.078 -34.810 1.00 73.00 205 PHE A O 1
ATOM 1591 N N . ASP A 1 206 ? 5.419 4.814 -33.051 1.00 76.25 206 ASP A N 1
ATOM 1592 C CA . ASP A 1 206 ? 4.464 3.918 -33.711 1.00 76.25 206 ASP A CA 1
ATOM 1593 C C . ASP A 1 206 ? 3.794 4.607 -34.917 1.00 76.25 206 ASP A C 1
ATOM 1595 O O . ASP A 1 206 ? 3.580 4.001 -35.965 1.00 76.25 206 ASP A O 1
ATOM 1599 N N . GLN A 1 207 ? 3.491 5.905 -34.798 1.00 79.62 207 GLN A N 1
ATOM 1600 C CA . GLN A 1 207 ? 2.857 6.705 -35.853 1.00 79.62 207 GLN A CA 1
ATOM 1601 C C . GLN A 1 207 ? 3.812 7.148 -36.962 1.00 79.62 207 GLN A C 1
ATOM 1603 O O . GLN A 1 207 ? 3.359 7.489 -38.058 1.00 79.62 207 GLN A O 1
ATOM 1608 N N . ALA A 1 208 ? 5.120 7.158 -36.704 1.00 74.12 208 ALA A N 1
ATOM 1609 C CA . ALA A 1 208 ? 6.111 7.659 -37.647 1.00 74.12 208 ALA A CA 1
ATOM 1610 C C . ALA A 1 208 ? 6.211 6.822 -38.937 1.00 74.12 208 ALA A C 1
ATOM 1612 O O . ALA A 1 208 ? 6.913 7.253 -39.856 1.00 74.12 208 ALA A O 1
ATOM 1613 N N . ASN A 1 209 ? 5.502 5.679 -39.042 1.00 61.12 209 ASN A N 1
ATOM 1614 C CA . ASN A 1 209 ? 5.553 4.754 -40.184 1.00 61.12 209 ASN A CA 1
ATOM 1615 C C . ASN A 1 209 ? 7.006 4.570 -40.625 1.00 61.12 209 ASN A C 1
ATOM 1617 O O . ASN A 1 209 ? 7.384 4.869 -41.764 1.00 61.12 209 ASN A O 1
ATOM 1621 N N . LEU A 1 210 ? 7.848 4.205 -39.654 1.00 61.97 210 LEU A N 1
ATOM 1622 C CA . LEU A 1 210 ? 9.264 4.039 -39.909 1.00 61.97 210 LEU A CA 1
ATOM 1623 C C . LEU A 1 210 ? 9.414 3.006 -41.034 1.00 61.97 210 LEU A C 1
ATOM 1625 O O . LEU A 1 210 ? 8.739 1.975 -40.993 1.00 61.97 210 LEU A O 1
ATOM 1629 N N . PRO A 1 211 ? 10.205 3.314 -42.079 1.00 53.56 211 PRO A N 1
ATOM 1630 C CA . PRO A 1 211 ? 10.393 2.411 -43.200 1.00 53.56 211 PRO A CA 1
ATOM 1631 C C . PRO A 1 211 ? 10.714 0.991 -42.716 1.00 53.56 211 PRO A C 1
ATOM 1633 O O . PRO A 1 211 ? 11.471 0.873 -41.753 1.00 53.56 211 PRO A O 1
ATOM 1636 N N . PRO A 1 212 ? 10.224 -0.064 -43.393 1.00 54.78 212 PRO A N 1
ATOM 1637 C CA . PRO A 1 212 ? 10.457 -1.454 -43.003 1.00 54.78 212 PRO A CA 1
ATOM 1638 C C . PRO A 1 212 ? 11.918 -1.788 -42.699 1.00 54.78 212 PRO A C 1
ATOM 1640 O O . PRO A 1 212 ? 12.165 -2.557 -41.790 1.00 54.78 212 PRO A O 1
ATOM 1643 N N . TRP A 1 213 ? 12.883 -1.147 -43.370 1.00 53.94 213 TRP A N 1
ATOM 1644 C CA . TRP A 1 213 ? 14.313 -1.346 -43.107 1.00 53.94 213 TRP A CA 1
ATOM 1645 C C . TRP A 1 213 ? 14.773 -0.819 -41.734 1.00 53.94 213 TRP A C 1
ATOM 1647 O O . TRP A 1 213 ? 15.723 -1.346 -41.169 1.00 53.94 213 TRP A O 1
ATOM 1657 N N . ILE A 1 214 ? 14.113 0.206 -41.179 1.00 50.00 214 ILE A N 1
ATOM 1658 C CA . ILE A 1 214 ? 14.357 0.711 -39.817 1.00 50.00 214 ILE A CA 1
ATOM 1659 C C . ILE A 1 214 ? 13.775 -0.265 -38.790 1.00 50.00 214 ILE A C 1
ATOM 1661 O O . ILE A 1 214 ? 14.411 -0.545 -37.777 1.00 50.00 214 ILE A O 1
ATOM 1665 N N . THR A 1 215 ? 12.593 -0.816 -39.063 1.00 47.31 215 THR A N 1
ATOM 1666 C CA . THR A 1 215 ? 11.973 -1.863 -38.244 1.00 47.31 215 THR A CA 1
ATOM 1667 C C . THR A 1 215 ? 12.699 -3.211 -38.367 1.00 47.31 215 THR A C 1
ATOM 1669 O O . THR A 1 215 ? 12.837 -3.885 -37.357 1.00 47.31 215 THR A O 1
ATOM 1672 N N . GLU A 1 216 ? 13.260 -3.569 -39.528 1.00 46.88 216 GLU A N 1
ATOM 1673 C CA . GLU A 1 216 ? 14.144 -4.734 -39.760 1.00 46.88 216 GLU A CA 1
ATOM 1674 C C . GLU A 1 216 ? 15.497 -4.576 -39.063 1.00 46.88 216 GLU A C 1
ATOM 1676 O O . GLU A 1 216 ? 16.013 -5.533 -38.496 1.00 46.88 216 GLU A O 1
ATOM 1681 N N . LEU A 1 217 ? 16.053 -3.360 -39.016 1.00 42.25 217 LEU A N 1
ATOM 1682 C CA . LEU A 1 217 ? 17.238 -3.064 -38.201 1.00 42.25 217 LEU A CA 1
ATOM 1683 C C . LEU A 1 217 ? 16.984 -3.268 -36.698 1.00 42.25 217 LEU A C 1
ATOM 1685 O O . LEU A 1 217 ? 17.936 -3.379 -35.918 1.00 42.25 217 LEU A O 1
ATOM 1689 N N . TRP A 1 218 ? 15.714 -3.291 -36.282 1.00 46.38 218 TRP A N 1
ATOM 1690 C CA . TRP A 1 218 ? 15.288 -3.328 -34.885 1.00 46.38 218 TRP A CA 1
ATOM 1691 C C . TRP A 1 218 ? 14.520 -4.604 -34.485 1.00 46.38 218 TRP A C 1
ATOM 1693 O O . TRP A 1 218 ? 14.368 -4.838 -33.286 1.00 46.38 218 TRP A O 1
ATOM 1703 N N . GLY A 1 219 ? 14.118 -5.458 -35.434 1.00 34.31 219 GLY A N 1
ATOM 1704 C CA . GLY A 1 219 ? 13.333 -6.680 -35.224 1.00 34.31 219 GLY A CA 1
ATOM 1705 C C . GLY A 1 219 ? 14.172 -7.961 -35.080 1.00 34.31 219 GLY A C 1
ATOM 1706 O O . GLY A 1 219 ? 14.914 -8.332 -35.975 1.00 34.31 219 GLY A O 1
ATOM 1707 N N . ASP A 1 220 ? 14.041 -8.564 -33.899 1.00 43.12 220 ASP A N 1
ATOM 1708 C CA . ASP A 1 220 ? 14.326 -9.911 -33.373 1.00 43.12 220 ASP A CA 1
ATOM 1709 C C . ASP A 1 220 ? 15.447 -10.878 -33.857 1.00 43.12 220 ASP A C 1
ATOM 1711 O O . ASP A 1 220 ? 15.582 -11.289 -35.002 1.00 43.12 220 ASP A O 1
ATOM 1715 N N . GLU A 1 221 ? 16.171 -11.330 -32.816 1.00 38.19 221 GLU A N 1
ATOM 1716 C CA . GLU A 1 221 ? 16.750 -12.667 -32.588 1.00 38.19 221 GLU A CA 1
ATOM 1717 C C . GLU A 1 221 ? 18.171 -13.096 -32.980 1.00 38.19 221 GLU A C 1
ATOM 1719 O O . GLU A 1 221 ? 18.560 -14.175 -32.534 1.00 38.19 221 GLU A O 1
ATOM 1724 N N . ASN A 1 222 ? 19.042 -12.275 -33.585 1.00 36.25 222 ASN A N 1
ATOM 1725 C CA . ASN A 1 222 ? 20.461 -12.675 -33.697 1.00 36.25 222 ASN A CA 1
ATOM 1726 C C . ASN A 1 222 ? 21.485 -11.810 -32.947 1.00 36.25 222 ASN A C 1
ATOM 1728 O O . ASN A 1 222 ? 21.584 -10.591 -33.082 1.00 36.25 222 ASN A O 1
ATOM 1732 N N . ARG A 1 223 ? 22.237 -12.515 -32.093 1.00 44.09 223 ARG A N 1
ATOM 1733 C CA . ARG A 1 223 ? 23.321 -12.056 -31.225 1.00 44.09 223 ARG A CA 1
ATOM 1734 C C . ARG A 1 223 ? 24.491 -11.578 -32.095 1.00 44.09 223 ARG A C 1
ATOM 1736 O O . ARG A 1 223 ? 24.858 -12.258 -33.042 1.00 44.09 223 ARG A O 1
ATOM 1743 N N . ASN A 1 224 ? 25.108 -10.462 -31.703 1.00 43.72 224 ASN A N 1
ATOM 1744 C CA . ASN A 1 224 ? 26.325 -9.861 -32.276 1.00 43.72 224 ASN A CA 1
ATOM 1745 C C . ASN A 1 224 ? 26.136 -8.965 -33.511 1.00 43.72 224 ASN A C 1
ATOM 1747 O O . ASN A 1 224 ? 26.589 -9.290 -34.601 1.00 43.72 224 ASN A O 1
ATOM 1751 N N . ALA A 1 225 ? 25.602 -7.757 -33.315 1.00 38.12 225 ALA A N 1
ATOM 1752 C CA . ALA A 1 225 ? 25.970 -6.637 -34.175 1.00 38.12 225 ALA A CA 1
ATOM 1753 C C . ALA A 1 225 ? 25.890 -5.305 -33.407 1.00 38.12 225 ALA A C 1
ATOM 1755 O O . ALA A 1 225 ? 24.851 -4.912 -32.871 1.00 38.12 225 ALA A O 1
ATOM 1756 N N . VAL A 1 226 ? 27.016 -4.592 -33.410 1.00 39.84 226 VAL A N 1
ATOM 1757 C CA . VAL A 1 226 ? 27.249 -3.216 -32.941 1.00 39.84 226 VAL A CA 1
ATOM 1758 C C . VAL A 1 226 ? 26.170 -2.173 -33.349 1.00 39.84 226 VAL A C 1
ATOM 1760 O O . VAL A 1 226 ? 25.947 -1.266 -32.547 1.00 39.84 226 VAL A O 1
ATOM 1763 N N . PRO A 1 227 ? 25.406 -2.281 -34.467 1.00 40.88 227 PRO A N 1
ATOM 1764 C CA . PRO A 1 227 ? 24.428 -1.261 -34.879 1.00 40.88 227 PRO A CA 1
ATOM 1765 C C . PRO A 1 227 ? 23.256 -1.020 -33.912 1.00 40.88 227 PRO A C 1
ATOM 1767 O O . PRO A 1 227 ? 22.740 0.098 -33.857 1.00 40.88 227 PRO A O 1
ATOM 1770 N N . ARG A 1 228 ? 22.862 -2.018 -33.099 1.00 42.09 228 ARG A N 1
ATOM 1771 C CA . ARG A 1 228 ? 21.760 -1.894 -32.115 1.00 42.09 228 ARG A CA 1
ATOM 1772 C C . ARG A 1 228 ? 22.009 -0.791 -31.081 1.00 42.09 228 ARG A C 1
ATOM 1774 O O . ARG A 1 228 ? 21.098 -0.035 -30.755 1.00 42.09 228 ARG A O 1
ATOM 1781 N N . ARG A 1 229 ? 23.247 -0.687 -30.580 1.00 44.38 229 ARG A N 1
ATOM 1782 C CA . ARG A 1 229 ? 23.625 0.274 -29.527 1.00 44.38 229 ARG A CA 1
ATOM 1783 C C . ARG A 1 229 ? 23.701 1.701 -30.069 1.00 44.38 229 ARG A C 1
ATOM 1785 O O . ARG A 1 229 ? 23.274 2.631 -29.399 1.00 44.38 229 ARG A O 1
ATOM 1792 N N . VAL A 1 230 ? 24.174 1.850 -31.307 1.00 44.75 230 VAL A N 1
ATOM 1793 C CA . VAL A 1 230 ? 24.387 3.145 -31.972 1.00 44.75 230 VAL A CA 1
ATOM 1794 C C . VAL A 1 230 ? 23.075 3.854 -32.264 1.00 44.75 230 VAL A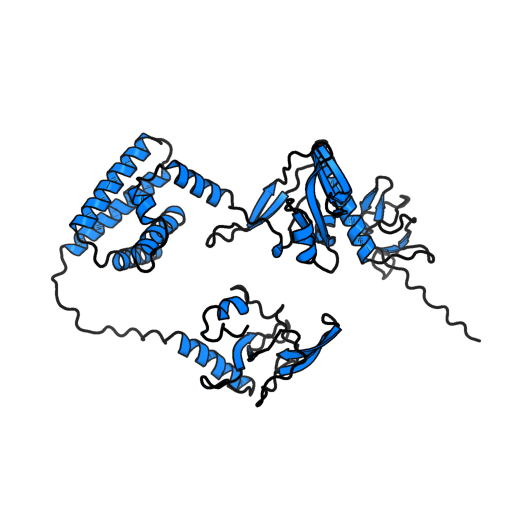 C 1
ATOM 1796 O O . VAL A 1 230 ? 22.909 5.013 -31.900 1.00 44.75 230 VAL A O 1
ATOM 1799 N N . GLY A 1 231 ? 22.123 3.150 -32.882 1.00 48.31 231 GLY A N 1
ATOM 1800 C CA . GLY A 1 231 ? 20.837 3.740 -33.254 1.00 48.31 231 GLY A CA 1
ATOM 1801 C C . GLY A 1 231 ? 19.977 4.109 -32.043 1.00 48.31 231 GLY A C 1
ATOM 1802 O O . GLY A 1 231 ? 19.351 5.166 -32.039 1.00 48.31 231 GLY A O 1
ATOM 1803 N N . GLN A 1 232 ? 19.979 3.273 -30.999 1.00 46.62 232 GLN A N 1
ATOM 1804 C CA . GLN A 1 232 ? 19.207 3.524 -29.779 1.00 46.62 232 GLN A CA 1
ATOM 1805 C C . GLN A 1 232 ? 19.828 4.615 -28.902 1.00 46.62 232 GLN A C 1
ATOM 1807 O O . GLN A 1 232 ? 19.094 5.460 -28.401 1.00 46.62 232 GLN A O 1
ATOM 1812 N N . GLU A 1 233 ? 21.155 4.643 -28.729 1.00 46.22 233 GLU A N 1
ATOM 1813 C CA . GLU A 1 233 ? 21.801 5.695 -27.933 1.00 46.22 233 GLU A CA 1
ATOM 1814 C C . GLU A 1 233 ? 21.719 7.056 -28.624 1.00 46.22 233 GLU A C 1
ATOM 1816 O O . GLU A 1 233 ? 21.361 8.026 -27.967 1.00 46.22 233 GLU A O 1
ATOM 1821 N N . LEU A 1 234 ? 21.918 7.124 -29.947 1.00 50.25 234 LEU A N 1
ATOM 1822 C CA . LEU A 1 234 ? 21.799 8.384 -30.684 1.00 50.25 234 LEU A CA 1
ATOM 1823 C C . LEU A 1 234 ? 20.366 8.906 -30.719 1.00 50.25 234 LEU A C 1
ATOM 1825 O O . LEU A 1 234 ? 20.165 10.095 -30.534 1.00 50.25 234 LEU A O 1
ATOM 1829 N N . PHE A 1 235 ? 19.360 8.055 -30.924 1.00 47.47 235 PHE A N 1
ATOM 1830 C CA . PHE A 1 235 ? 17.972 8.517 -30.996 1.00 47.47 235 PHE A CA 1
ATOM 1831 C C . PHE A 1 235 ? 17.406 8.910 -29.621 1.00 47.47 235 PHE A C 1
ATOM 1833 O O . PHE A 1 235 ? 16.636 9.865 -29.528 1.00 47.47 235 PHE A O 1
ATOM 1840 N N . VAL A 1 236 ? 17.805 8.208 -28.552 1.00 44.38 236 VAL A N 1
ATOM 1841 C CA . VAL A 1 236 ? 17.370 8.515 -27.181 1.00 44.38 236 VAL A CA 1
ATOM 1842 C C . VAL A 1 236 ? 18.089 9.747 -26.628 1.00 44.38 236 VAL A C 1
ATOM 1844 O O . VAL A 1 236 ? 17.400 10.609 -26.093 1.00 44.38 236 VAL A O 1
ATOM 1847 N N . ASP A 1 237 ? 19.410 9.899 -26.800 1.00 43.97 237 ASP A N 1
ATOM 1848 C CA . ASP A 1 237 ? 20.109 11.130 -26.377 1.00 43.97 237 ASP A CA 1
ATOM 1849 C C . ASP A 1 237 ? 19.616 12.352 -27.165 1.00 43.97 237 ASP A C 1
ATOM 1851 O O . ASP A 1 237 ? 19.394 13.407 -26.582 1.00 43.97 237 ASP A O 1
ATOM 1855 N N . MET A 1 238 ? 19.353 12.201 -28.467 1.00 48.03 238 MET A N 1
ATOM 1856 C CA . MET A 1 238 ? 18.906 13.290 -29.346 1.00 48.03 238 MET A CA 1
ATOM 1857 C C . MET A 1 238 ? 17.469 13.762 -29.074 1.00 48.03 238 MET A C 1
ATOM 1859 O O . MET A 1 238 ? 17.129 14.896 -29.404 1.00 48.03 238 MET A O 1
ATOM 1863 N N . LEU A 1 239 ? 16.619 12.918 -28.475 1.00 42.78 239 LEU A N 1
ATOM 1864 C CA . LEU A 1 239 ? 15.266 13.300 -28.048 1.00 42.78 239 LEU A CA 1
ATOM 1865 C C . LEU A 1 239 ? 15.203 13.800 -26.596 1.00 42.78 239 LEU A C 1
ATOM 1867 O O . LEU A 1 239 ? 14.244 14.488 -26.253 1.00 42.78 239 LEU A O 1
ATOM 1871 N N . TRP A 1 240 ? 16.180 13.456 -25.746 1.00 40.34 240 TRP A N 1
ATOM 1872 C CA . TRP A 1 240 ? 16.151 13.778 -24.310 1.00 40.34 240 TRP A CA 1
ATOM 1873 C C . TRP A 1 240 ? 17.141 14.848 -23.855 1.00 40.34 240 TRP A C 1
ATOM 1875 O O . TRP A 1 240 ? 16.922 15.443 -22.801 1.00 40.34 240 TRP A O 1
ATOM 1885 N N . ARG A 1 241 ? 18.218 15.104 -24.601 1.00 43.59 241 ARG A N 1
ATOM 1886 C CA . ARG A 1 241 ? 19.227 16.104 -24.245 1.00 43.59 241 ARG A CA 1
ATOM 1887 C C . ARG A 1 241 ? 19.391 17.082 -25.398 1.00 43.59 241 ARG A C 1
ATOM 1889 O O . ARG A 1 241 ? 20.024 16.774 -26.402 1.00 43.59 241 ARG A O 1
ATOM 1896 N N . SER A 1 242 ? 18.848 18.287 -25.240 1.00 42.50 242 SER A N 1
ATOM 1897 C CA . SER A 1 242 ? 19.446 19.435 -25.921 1.00 42.50 242 SER A CA 1
ATOM 1898 C C . SER A 1 242 ? 20.840 19.600 -25.309 1.00 42.50 242 SER A C 1
ATOM 1900 O O . SER A 1 242 ? 20.922 19.719 -24.087 1.00 42.50 242 SER A O 1
ATOM 1902 N N . PRO A 1 243 ? 21.943 19.529 -26.069 1.00 48.88 243 PRO A N 1
ATOM 1903 C CA . PRO A 1 243 ? 23.262 19.718 -25.491 1.00 48.88 243 PRO A CA 1
ATOM 1904 C C . PRO A 1 243 ? 23.434 21.208 -25.177 1.00 48.88 243 PRO A C 1
ATOM 1906 O O . PRO A 1 243 ? 23.718 22.031 -26.059 1.00 48.88 243 PRO A O 1
ATOM 1909 N N . GLU A 1 244 ? 23.184 21.542 -23.914 1.00 44.53 244 GLU A N 1
ATOM 1910 C CA . GLU A 1 244 ? 23.192 22.909 -23.390 1.00 44.53 244 GLU A CA 1
ATOM 1911 C C . GLU A 1 244 ? 24.617 23.484 -23.283 1.00 44.53 244 GLU A C 1
ATOM 1913 O O . GLU A 1 244 ? 24.763 24.704 -23.310 1.00 44.53 244 GLU A O 1
ATOM 1918 N N . ASP A 1 245 ? 25.666 22.642 -23.277 1.00 45.41 245 ASP A N 1
ATOM 1919 C CA . ASP A 1 245 ? 27.072 23.077 -23.286 1.00 45.41 245 ASP A CA 1
ATOM 1920 C C . ASP A 1 245 ? 27.998 22.285 -24.239 1.00 45.41 245 ASP A C 1
ATOM 1922 O O . ASP A 1 245 ? 27.660 21.218 -24.765 1.00 45.41 245 ASP A O 1
ATOM 1926 N N . ASP A 1 246 ? 29.194 22.839 -24.461 1.00 39.34 246 ASP A N 1
ATOM 1927 C CA . ASP A 1 246 ? 30.212 22.331 -25.390 1.00 39.34 246 ASP A CA 1
ATOM 1928 C C . ASP A 1 246 ? 30.882 21.019 -24.943 1.00 39.34 246 ASP A C 1
ATOM 1930 O O . ASP A 1 246 ? 31.398 20.267 -25.775 1.00 39.34 246 ASP A O 1
ATOM 1934 N N . THR A 1 247 ? 30.844 20.692 -23.652 1.00 46.50 247 THR A N 1
ATOM 1935 C CA . THR A 1 247 ? 31.387 19.438 -23.109 1.00 46.50 247 THR A CA 1
ATOM 1936 C C . THR A 1 247 ? 30.492 18.271 -23.511 1.00 46.50 247 THR A C 1
ATOM 1938 O O . THR A 1 247 ? 30.978 17.264 -24.029 1.00 46.50 247 THR A O 1
ATOM 1941 N N . GLN A 1 248 ? 29.172 18.444 -23.383 1.00 49.31 248 GLN A N 1
ATOM 1942 C CA . GLN A 1 248 ? 28.189 17.442 -23.802 1.00 49.31 248 GLN A CA 1
ATOM 1943 C C . GLN A 1 248 ? 28.188 17.236 -25.325 1.00 49.31 248 GLN A C 1
ATOM 1945 O O . GLN A 1 248 ? 28.037 16.107 -25.797 1.00 49.31 248 GLN A O 1
ATOM 1950 N N . ARG A 1 249 ? 28.428 18.301 -26.109 1.00 48.34 249 ARG A N 1
ATOM 1951 C CA . ARG A 1 249 ? 28.608 18.193 -27.572 1.00 48.34 249 ARG A CA 1
ATOM 1952 C C . ARG A 1 249 ? 29.861 17.405 -27.940 1.00 48.34 249 ARG A C 1
ATOM 1954 O O . ARG A 1 249 ? 29.801 16.551 -28.821 1.00 48.34 249 ARG A O 1
ATOM 1961 N N . ASN A 1 250 ? 30.980 17.654 -27.261 1.00 47.25 250 ASN A N 1
ATOM 1962 C CA . ASN A 1 250 ? 32.236 16.954 -27.532 1.00 47.25 250 ASN A CA 1
ATOM 1963 C C . ASN A 1 250 ? 32.170 15.465 -27.166 1.00 47.25 250 ASN A C 1
ATOM 1965 O O . ASN A 1 250 ? 32.638 14.631 -27.944 1.00 47.25 250 ASN A O 1
ATOM 1969 N N . GLU A 1 251 ? 31.543 15.102 -26.043 1.00 49.34 251 GLU A N 1
ATOM 1970 C CA . GLU A 1 251 ? 31.329 13.693 -25.687 1.00 49.34 251 GLU A CA 1
ATOM 1971 C C . GLU A 1 251 ? 30.431 12.972 -26.699 1.00 49.34 251 GLU A C 1
ATOM 1973 O O . GLU A 1 251 ? 30.757 11.859 -27.125 1.00 49.34 251 GLU A O 1
ATOM 1978 N N . PHE A 1 252 ? 29.347 13.618 -27.142 1.00 47.59 252 PHE A N 1
ATOM 1979 C CA . PHE A 1 252 ? 28.468 13.092 -28.186 1.00 47.59 252 PHE A CA 1
ATOM 1980 C C . PHE A 1 252 ? 29.235 12.842 -29.494 1.00 47.59 252 PHE A C 1
ATOM 1982 O O . PHE A 1 252 ? 29.175 11.739 -30.043 1.00 47.59 252 PHE A O 1
ATOM 1989 N N . SER A 1 253 ? 30.037 13.810 -29.948 1.00 49.19 253 SER A N 1
ATOM 1990 C CA . SER A 1 253 ? 30.854 13.696 -31.166 1.00 49.19 253 SER A CA 1
ATOM 1991 C C . SER A 1 253 ? 31.905 12.581 -31.090 1.00 49.19 253 SER A C 1
ATOM 1993 O O . SER A 1 253 ? 32.066 11.815 -32.043 1.00 49.19 253 SER A O 1
ATOM 1995 N N . VAL A 1 254 ? 32.588 12.418 -29.950 1.00 49.28 254 VAL A N 1
ATOM 1996 C CA . VAL A 1 254 ? 33.564 11.329 -29.737 1.00 49.28 254 VAL A CA 1
ATOM 1997 C C . VAL A 1 254 ? 32.879 9.957 -29.753 1.00 49.28 254 VAL A C 1
ATOM 1999 O O . VAL A 1 254 ? 33.434 8.982 -30.273 1.00 49.28 254 VAL A O 1
ATOM 2002 N N . ARG A 1 255 ? 31.653 9.869 -29.226 1.00 48.81 255 ARG A N 1
ATOM 2003 C CA . ARG A 1 255 ? 30.863 8.632 -29.212 1.00 48.81 255 ARG A CA 1
ATOM 2004 C C . ARG A 1 255 ? 30.367 8.267 -30.609 1.00 48.81 255 ARG A C 1
ATOM 2006 O O . ARG A 1 255 ? 30.564 7.128 -31.022 1.00 48.81 255 ARG A O 1
ATOM 2013 N N . VAL A 1 256 ? 29.829 9.229 -31.366 1.00 50.81 256 VAL A N 1
ATOM 2014 C CA . VAL A 1 256 ? 29.448 9.055 -32.783 1.00 50.81 256 VAL A CA 1
ATOM 2015 C C . VAL A 1 256 ? 30.637 8.543 -33.600 1.00 50.81 256 VAL A C 1
ATOM 2017 O O . VAL A 1 256 ? 30.503 7.547 -34.308 1.00 50.81 256 VAL A O 1
ATOM 2020 N N . ALA A 1 257 ? 31.817 9.151 -33.438 1.00 52.12 257 ALA A N 1
ATOM 2021 C CA . ALA A 1 257 ? 33.030 8.773 -34.165 1.00 52.12 257 ALA A CA 1
ATOM 2022 C C . ALA A 1 257 ? 33.519 7.344 -33.851 1.00 52.12 257 ALA A C 1
ATOM 2024 O O . ALA A 1 257 ? 33.997 6.636 -34.741 1.00 52.12 257 ALA A O 1
ATOM 2025 N N . ARG A 1 258 ? 33.378 6.886 -32.597 1.00 48.72 258 ARG A N 1
ATOM 2026 C CA . ARG A 1 258 ? 33.658 5.488 -32.212 1.00 48.72 258 ARG A CA 1
ATOM 2027 C C . ARG A 1 258 ? 32.666 4.509 -32.833 1.00 48.72 258 ARG A C 1
ATOM 2029 O O . ARG A 1 258 ? 33.054 3.413 -33.221 1.00 48.72 258 ARG A O 1
ATOM 2036 N N . LEU A 1 259 ? 31.401 4.902 -32.924 1.00 46.69 259 LEU A N 1
ATOM 2037 C CA . LEU A 1 259 ? 30.315 4.057 -33.411 1.00 46.69 259 LEU A CA 1
ATOM 2038 C C . LEU A 1 259 ? 30.259 3.964 -34.948 1.00 46.69 259 LEU A C 1
ATOM 2040 O O . LEU A 1 259 ? 29.669 3.025 -35.474 1.00 46.69 259 LEU A O 1
ATOM 2044 N N . SER A 1 260 ? 30.912 4.886 -35.664 1.00 53.69 260 SER A N 1
ATOM 2045 C CA . SER A 1 260 ? 31.048 4.891 -37.130 1.00 53.69 260 SER A CA 1
ATOM 2046 C C . SER A 1 260 ? 32.253 4.101 -37.670 1.00 53.69 260 SER A C 1
ATOM 2048 O O . SER A 1 260 ? 32.508 4.119 -38.876 1.00 53.69 260 SER A O 1
ATOM 2050 N N . GLN A 1 261 ? 33.029 3.422 -36.818 1.00 50.97 261 GLN A N 1
ATOM 2051 C CA . GLN A 1 261 ? 34.161 2.610 -37.278 1.00 50.97 261 GLN A CA 1
ATOM 2052 C C . GLN A 1 261 ? 33.672 1.435 -38.145 1.00 50.97 261 GLN A C 1
ATOM 2054 O O . GLN A 1 261 ? 32.908 0.592 -37.685 1.00 50.97 261 GLN A O 1
ATOM 2059 N N . GLY A 1 262 ? 34.121 1.386 -39.406 1.00 53.47 262 GLY A N 1
ATOM 2060 C CA . GLY A 1 262 ? 33.758 0.345 -40.381 1.00 53.47 262 GLY A CA 1
ATOM 2061 C C . GLY A 1 262 ? 32.658 0.729 -41.379 1.00 53.47 262 GLY A C 1
ATOM 2062 O O . GLY A 1 262 ? 32.387 -0.044 -42.291 1.00 53.47 262 GLY A O 1
ATOM 2063 N N . VAL A 1 263 ? 32.059 1.917 -41.257 1.00 56.12 263 VAL A N 1
ATOM 2064 C CA . VAL A 1 263 ? 31.093 2.443 -42.236 1.00 56.12 263 VAL A CA 1
ATOM 2065 C C . VAL A 1 263 ? 31.852 3.151 -43.357 1.00 56.12 263 VAL A C 1
ATOM 2067 O O . VAL A 1 263 ? 32.700 4.007 -43.087 1.00 56.12 263 VAL A O 1
ATOM 2070 N N . THR A 1 264 ? 31.591 2.804 -44.621 1.00 71.25 264 THR A N 1
ATOM 2071 C CA . THR A 1 264 ? 32.245 3.509 -45.730 1.00 71.25 264 THR A CA 1
ATOM 2072 C C . THR A 1 264 ? 31.661 4.912 -45.890 1.00 71.25 264 THR A C 1
ATOM 2074 O O . THR A 1 264 ? 30.524 5.191 -45.508 1.00 71.25 264 THR A O 1
ATOM 2077 N N . ARG A 1 265 ? 32.424 5.822 -46.501 1.00 67.69 265 ARG A N 1
ATOM 2078 C CA . ARG A 1 265 ? 31.938 7.172 -46.818 1.00 67.69 265 ARG A CA 1
ATOM 2079 C C . ARG A 1 265 ? 30.653 7.142 -47.654 1.00 67.69 265 ARG A C 1
ATOM 2081 O O . ARG A 1 265 ? 29.767 7.952 -47.412 1.00 67.69 265 ARG A O 1
ATOM 2088 N N . ALA A 1 266 ? 30.549 6.204 -48.595 1.00 64.31 266 ALA A N 1
ATOM 2089 C CA . ALA A 1 266 ? 29.373 6.050 -49.445 1.00 64.31 266 ALA A CA 1
ATOM 2090 C C . ALA A 1 266 ? 28.144 5.591 -48.643 1.00 64.31 266 ALA A C 1
ATOM 2092 O O . ALA A 1 266 ? 27.058 6.140 -48.823 1.00 64.31 266 ALA A O 1
ATOM 2093 N N . ASP A 1 267 ? 28.322 4.650 -47.709 1.00 58.00 267 ASP A N 1
ATOM 2094 C CA . ASP A 1 267 ? 27.252 4.218 -46.800 1.00 58.00 267 ASP A CA 1
ATOM 2095 C C . ASP A 1 267 ? 26.779 5.377 -45.917 1.00 58.00 267 ASP A C 1
ATOM 2097 O O . ASP A 1 267 ? 25.581 5.559 -45.699 1.00 58.00 267 ASP A O 1
ATOM 2101 N N . TRP A 1 268 ? 27.718 6.207 -45.460 1.00 61.69 268 TRP A N 1
ATOM 2102 C CA . TRP A 1 268 ? 27.419 7.380 -44.647 1.00 61.69 268 TRP A CA 1
ATOM 2103 C C . TRP A 1 268 ? 26.676 8.468 -45.430 1.00 61.69 268 TRP A C 1
ATOM 2105 O O . TRP A 1 268 ? 25.649 8.970 -44.978 1.00 61.69 268 TRP A O 1
ATOM 2115 N N . GLU A 1 269 ? 27.155 8.817 -46.626 1.00 70.88 269 GLU A N 1
ATOM 2116 C CA . GLU A 1 269 ? 26.516 9.807 -47.502 1.00 70.88 269 GLU A CA 1
ATOM 2117 C C . GLU A 1 269 ? 25.103 9.369 -47.908 1.00 70.88 269 GLU A C 1
ATOM 2119 O O . GLU A 1 269 ? 24.177 10.185 -47.907 1.00 70.88 269 GLU A O 1
ATOM 2124 N N . ARG A 1 270 ? 24.908 8.070 -48.166 1.00 65.38 270 ARG A N 1
ATOM 2125 C CA . ARG A 1 270 ? 23.589 7.488 -48.426 1.00 65.38 270 ARG A CA 1
ATOM 2126 C C . ARG A 1 270 ? 22.671 7.596 -47.209 1.00 65.38 270 ARG A C 1
ATOM 2128 O O . ARG A 1 270 ? 21.539 8.048 -47.353 1.00 65.38 270 ARG A O 1
ATOM 2135 N N . LEU A 1 271 ? 23.162 7.259 -46.016 1.00 59.44 271 LEU A N 1
ATOM 2136 C CA . LEU A 1 271 ? 22.388 7.336 -44.775 1.00 59.44 271 LEU A CA 1
ATOM 2137 C C . LEU A 1 271 ? 21.950 8.776 -44.459 1.00 59.44 271 LEU A C 1
ATOM 2139 O O . LEU A 1 271 ? 20.793 9.004 -44.106 1.00 59.44 271 LEU A O 1
ATOM 2143 N N . VAL A 1 272 ? 22.843 9.753 -44.647 1.00 67.38 272 VAL A N 1
ATOM 2144 C CA . VAL A 1 272 ? 22.533 11.185 -44.491 1.00 67.38 272 VAL A CA 1
ATOM 2145 C C . VAL A 1 272 ? 21.498 11.640 -45.525 1.00 67.38 272 VAL A C 1
ATOM 2147 O O . VAL A 1 272 ? 20.524 12.301 -45.167 1.00 67.38 272 VAL A O 1
ATOM 2150 N N . SER A 1 273 ? 21.659 11.253 -46.795 1.00 70.88 273 SER A N 1
ATOM 2151 C CA . SER A 1 273 ? 20.723 11.609 -47.872 1.00 70.88 273 SER A CA 1
ATOM 2152 C C . SER A 1 273 ? 19.322 11.022 -47.654 1.00 70.88 273 SER A C 1
ATOM 2154 O O . SER A 1 273 ? 18.316 11.728 -47.772 1.00 70.88 273 SER A O 1
ATOM 2156 N N . ASP A 1 274 ? 19.239 9.745 -47.279 1.00 63.28 274 ASP A N 1
ATOM 2157 C CA . ASP A 1 274 ? 17.976 9.062 -46.994 1.00 63.28 274 ASP A CA 1
ATOM 2158 C C . ASP A 1 274 ? 17.287 9.658 -45.761 1.00 63.28 274 ASP A C 1
ATOM 2160 O O . ASP A 1 274 ? 16.065 9.841 -45.752 1.00 63.28 274 ASP A O 1
ATOM 2164 N N . ARG A 1 275 ? 18.066 10.049 -44.744 1.00 58.31 275 ARG A N 1
ATOM 2165 C CA . ARG A 1 275 ? 17.535 10.710 -43.551 1.00 58.31 275 ARG A CA 1
ATOM 2166 C C . ARG A 1 275 ? 17.029 12.121 -43.842 1.00 58.31 275 ARG A C 1
ATOM 2168 O O . ARG A 1 275 ? 15.942 12.452 -43.368 1.00 58.31 275 ARG A O 1
ATOM 2175 N N . ARG A 1 276 ? 17.741 12.911 -44.656 1.00 69.81 276 ARG A N 1
ATOM 2176 C CA . ARG A 1 276 ? 17.306 14.256 -45.076 1.00 69.81 276 ARG A CA 1
ATOM 2177 C C . ARG A 1 276 ? 15.959 14.181 -45.786 1.00 69.81 276 ARG A C 1
ATOM 2179 O O . ARG A 1 276 ? 15.018 14.849 -45.364 1.00 69.81 276 ARG A O 1
ATOM 2186 N N . ARG A 1 277 ? 15.825 13.279 -46.765 1.00 67.12 277 ARG A N 1
ATOM 2187 C CA . ARG A 1 277 ? 14.556 13.055 -47.479 1.00 67.12 277 ARG A CA 1
ATOM 2188 C C . ARG A 1 277 ? 13.420 12.640 -46.547 1.00 67.12 277 ARG A C 1
ATOM 2190 O O . ARG A 1 277 ? 12.284 13.077 -46.721 1.00 67.12 277 ARG A O 1
ATOM 2197 N N . TRP A 1 278 ? 13.702 11.800 -45.550 1.00 66.44 278 TRP A N 1
ATOM 2198 C CA . TRP A 1 278 ? 12.698 11.416 -44.560 1.00 66.44 278 TRP A CA 1
ATOM 2199 C C . TRP A 1 278 ? 12.263 12.610 -43.698 1.00 66.44 278 TRP A C 1
ATOM 2201 O O . TRP A 1 278 ? 11.062 12.813 -43.534 1.00 66.44 278 TRP A O 1
ATOM 2211 N N . VAL A 1 279 ? 13.197 13.429 -43.202 1.00 59.84 279 VAL A N 1
ATOM 2212 C CA . VAL A 1 279 ? 12.874 14.616 -42.388 1.00 59.84 279 VAL A CA 1
ATOM 2213 C C . VAL A 1 279 ? 12.084 15.645 -43.185 1.00 59.84 279 VAL A C 1
ATOM 2215 O O . VAL A 1 279 ? 11.071 16.124 -42.686 1.00 59.84 279 VAL A O 1
ATOM 2218 N N . GLU A 1 280 ? 12.473 15.933 -44.426 1.00 68.38 280 GLU A N 1
ATOM 2219 C CA . GLU A 1 280 ? 11.726 16.830 -45.319 1.00 68.38 280 GLU A CA 1
ATOM 2220 C C . GLU A 1 280 ? 10.285 16.338 -45.523 1.00 68.38 280 GLU A C 1
ATOM 2222 O O . GLU A 1 280 ? 9.330 17.111 -45.417 1.00 68.38 280 GLU A O 1
ATOM 2227 N N . LYS A 1 281 ? 10.103 15.024 -45.716 1.00 66.88 281 LYS A N 1
ATOM 2228 C CA . LYS A 1 281 ? 8.780 14.404 -45.853 1.00 66.88 281 LYS A CA 1
ATOM 2229 C C . LYS A 1 281 ? 7.942 14.503 -44.572 1.00 66.88 281 LYS A C 1
ATOM 2231 O O . LYS A 1 281 ? 6.734 14.715 -44.661 1.00 66.88 281 LYS A O 1
ATOM 2236 N N . GLN A 1 282 ? 8.548 14.350 -43.393 1.00 59.59 282 GLN A N 1
ATOM 2237 C CA . GLN A 1 282 ? 7.835 14.496 -42.117 1.00 59.59 282 GLN A CA 1
ATOM 2238 C C . GLN A 1 282 ? 7.531 15.962 -41.789 1.00 59.59 282 GLN A C 1
ATOM 2240 O O . GLN A 1 282 ? 6.431 16.251 -41.331 1.00 59.59 282 GLN A O 1
ATOM 2245 N N . ALA A 1 283 ? 8.447 16.890 -42.077 1.00 60.38 283 ALA A N 1
ATOM 2246 C CA . ALA A 1 283 ? 8.239 18.326 -41.894 1.00 60.38 283 ALA A CA 1
ATOM 2247 C C . ALA A 1 283 ? 7.079 18.841 -42.762 1.00 60.38 283 ALA A C 1
ATOM 2249 O O . ALA A 1 283 ? 6.238 19.596 -42.283 1.00 60.38 283 ALA A O 1
ATOM 2250 N N . ALA A 1 284 ? 6.968 18.353 -44.003 1.00 65.56 284 ALA A N 1
ATOM 2251 C CA . ALA A 1 284 ? 5.824 18.639 -44.868 1.00 65.56 284 ALA A CA 1
ATOM 2252 C C . ALA A 1 284 ? 4.504 18.052 -44.330 1.00 65.56 284 ALA A C 1
ATOM 2254 O O . ALA A 1 284 ? 3.437 18.629 -44.527 1.00 65.56 284 ALA A O 1
ATOM 2255 N N . ARG A 1 285 ? 4.564 16.903 -43.644 1.00 55.94 285 ARG A N 1
ATOM 2256 C CA . ARG A 1 285 ? 3.391 16.218 -43.076 1.00 55.94 285 ARG A CA 1
ATOM 2257 C C . ARG A 1 285 ? 2.947 16.799 -41.728 1.00 55.94 285 ARG A C 1
ATOM 2259 O O . ARG A 1 285 ? 1.772 16.695 -41.386 1.00 55.94 285 ARG A O 1
ATOM 2266 N N . PHE A 1 286 ? 3.865 17.408 -40.981 1.00 54.41 286 PHE A N 1
ATOM 2267 C CA . PHE A 1 286 ? 3.643 17.938 -39.636 1.00 54.41 286 PHE A CA 1
ATOM 2268 C C . PHE A 1 286 ? 4.251 19.349 -39.499 1.00 54.41 286 PHE A C 1
ATOM 2270 O O . PHE A 1 286 ? 5.278 19.517 -38.841 1.00 54.41 286 PHE A O 1
ATOM 2277 N N . PRO A 1 287 ? 3.613 20.383 -40.082 1.00 56.06 287 PRO A N 1
ATOM 2278 C CA . PRO A 1 287 ? 4.169 21.742 -40.165 1.00 56.06 287 PRO A CA 1
ATOM 2279 C C . PRO A 1 287 ? 4.357 22.435 -38.803 1.00 56.06 287 PRO A C 1
ATOM 2281 O O . PRO A 1 287 ? 5.078 23.422 -38.707 1.00 56.06 287 PRO A O 1
ATOM 2284 N N . ASN A 1 288 ? 3.753 21.896 -37.740 1.00 51.09 288 ASN A N 1
ATOM 2285 C CA . ASN A 1 288 ? 3.807 22.430 -36.378 1.00 51.09 288 ASN A CA 1
ATOM 2286 C C . ASN A 1 288 ? 4.734 21.621 -35.449 1.00 51.09 288 ASN A C 1
ATOM 2288 O O . ASN A 1 288 ? 4.456 21.540 -34.256 1.00 51.09 288 ASN A O 1
ATOM 2292 N N . LEU A 1 289 ? 5.791 20.977 -35.966 1.00 52.97 289 LEU A N 1
ATOM 2293 C CA . LEU A 1 289 ? 6.817 20.273 -35.171 1.00 52.97 289 LEU A CA 1
ATOM 2294 C C . LEU A 1 289 ? 8.162 21.047 -35.223 1.00 52.97 289 LEU A C 1
ATOM 2296 O O . LEU A 1 289 ? 9.082 20.637 -35.933 1.00 52.97 289 LEU A O 1
ATOM 2300 N N . PRO A 1 290 ? 8.317 22.187 -34.516 1.00 50.41 290 PRO A N 1
ATOM 2301 C CA . PRO A 1 290 ? 9.433 23.112 -34.744 1.00 50.41 290 PRO A CA 1
ATOM 2302 C C . PRO A 1 290 ? 10.747 22.617 -34.126 1.00 50.41 290 PRO A C 1
ATOM 2304 O O . PRO A 1 290 ? 11.825 22.855 -34.671 1.00 50.41 290 PRO A O 1
ATOM 2307 N N . ASP A 1 291 ? 10.670 21.883 -33.015 1.00 49.34 291 ASP A N 1
ATOM 2308 C CA . ASP A 1 291 ? 11.855 21.533 -32.226 1.00 49.34 291 ASP A CA 1
ATOM 2309 C C . ASP A 1 291 ? 12.633 20.354 -32.827 1.00 49.34 291 ASP A C 1
ATOM 2311 O O . ASP A 1 291 ? 13.862 20.352 -32.835 1.00 49.34 291 ASP A O 1
ATOM 2315 N N . PHE A 1 292 ? 11.937 19.389 -33.436 1.00 47.38 292 PHE A N 1
ATOM 2316 C CA . PHE A 1 292 ? 12.572 18.214 -34.045 1.00 47.38 292 PHE A CA 1
ATOM 2317 C C . PHE A 1 292 ? 13.367 18.564 -35.315 1.00 47.38 292 PHE A C 1
ATOM 2319 O O . PHE A 1 292 ? 14.462 18.045 -35.532 1.00 47.38 292 PHE A O 1
ATOM 2326 N N . VAL A 1 293 ? 12.847 19.483 -36.139 1.00 53.12 293 VAL A N 1
ATOM 2327 C CA . VAL A 1 293 ? 13.521 19.950 -37.365 1.00 53.12 293 VAL A CA 1
ATOM 2328 C C . VAL A 1 293 ? 14.738 20.817 -37.024 1.00 53.12 293 VAL A C 1
ATOM 2330 O O . VAL A 1 293 ? 15.783 20.688 -37.662 1.00 53.12 293 VAL A O 1
ATOM 2333 N N . ARG A 1 294 ? 14.652 21.639 -35.968 1.00 50.34 294 ARG A N 1
ATOM 2334 C CA . ARG A 1 294 ? 15.783 22.442 -35.472 1.00 50.34 294 ARG A CA 1
ATOM 2335 C C . ARG A 1 294 ? 16.933 21.585 -34.948 1.00 50.34 294 ARG A C 1
ATOM 2337 O O . ARG A 1 294 ? 18.082 21.839 -35.311 1.00 50.34 294 ARG A O 1
ATOM 2344 N N . VAL A 1 295 ? 16.642 20.561 -34.145 1.00 49.50 295 VAL A N 1
ATOM 2345 C CA . VAL A 1 295 ? 17.661 19.604 -33.677 1.00 49.50 295 VAL A CA 1
ATOM 2346 C C . VAL A 1 295 ? 18.306 18.882 -34.866 1.00 49.50 295 VAL A C 1
ATOM 2348 O O . VAL A 1 295 ? 19.529 18.778 -34.926 1.00 49.50 295 VAL A O 1
ATOM 2351 N N . TYR A 1 296 ? 17.522 18.479 -35.871 1.00 54.12 296 TYR A N 1
ATOM 2352 C CA . TYR A 1 296 ? 18.044 17.827 -37.075 1.00 54.12 296 TYR A CA 1
ATOM 2353 C C . TYR A 1 296 ? 19.001 18.716 -37.895 1.00 54.12 296 TYR A C 1
ATOM 2355 O O . TYR A 1 296 ? 20.089 18.273 -38.263 1.00 54.12 296 TYR A O 1
ATOM 2363 N N . TRP A 1 297 ? 18.653 19.982 -38.145 1.00 52.28 297 TRP A N 1
ATOM 2364 C CA . TRP A 1 297 ? 19.529 20.908 -38.881 1.00 52.28 297 TRP A CA 1
ATOM 2365 C C . TRP A 1 297 ? 20.786 21.304 -38.100 1.00 52.28 297 TRP A C 1
ATOM 2367 O O . TRP A 1 297 ? 21.838 21.530 -38.695 1.00 52.28 297 TRP A O 1
ATOM 2377 N N . SER A 1 298 ? 20.709 21.307 -36.769 1.00 49.03 298 SER A N 1
ATOM 2378 C CA . SER A 1 298 ? 21.872 21.540 -35.902 1.00 49.03 298 SER A CA 1
ATOM 2379 C C . SER A 1 298 ? 22.881 20.386 -35.990 1.00 49.03 298 SER A C 1
ATOM 2381 O O . SER A 1 298 ? 24.091 20.601 -35.936 1.00 49.03 298 SER A O 1
ATOM 2383 N N . ILE A 1 299 ? 22.389 19.160 -36.196 1.00 48.06 299 ILE A N 1
ATOM 2384 C CA . ILE A 1 299 ? 23.210 17.962 -36.401 1.00 48.06 299 ILE A CA 1
ATOM 2385 C C . ILE A 1 299 ? 23.814 17.937 -37.808 1.00 48.06 299 ILE A C 1
ATOM 2387 O O . ILE A 1 299 ? 24.992 17.623 -37.938 1.00 48.06 299 ILE A O 1
ATOM 2391 N N . GLU A 1 300 ? 23.078 18.324 -38.856 1.00 52.91 300 GLU A N 1
ATOM 2392 C CA . GLU A 1 300 ? 23.669 18.498 -40.196 1.00 52.91 300 GLU A CA 1
ATOM 2393 C C . GLU A 1 300 ? 24.814 19.521 -40.190 1.00 52.91 300 GLU A C 1
ATOM 2395 O O . GLU A 1 300 ? 25.867 19.262 -40.773 1.00 52.91 300 GLU A O 1
ATOM 2400 N N . ALA A 1 301 ? 24.649 20.638 -39.475 1.00 51.22 301 ALA A N 1
ATOM 2401 C CA . ALA A 1 301 ? 25.700 21.639 -39.315 1.00 51.22 301 ALA A CA 1
ATOM 24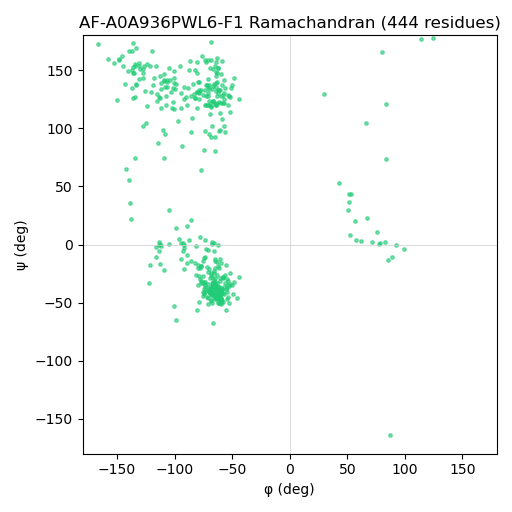02 C C . ALA A 1 301 ? 26.929 21.079 -38.571 1.00 51.22 301 ALA A C 1
ATOM 2404 O O . ALA A 1 301 ? 28.060 21.275 -39.016 1.00 51.22 301 ALA A O 1
ATOM 2405 N N . ALA A 1 302 ? 26.728 20.322 -37.486 1.00 50.06 302 ALA A N 1
ATOM 2406 C CA . ALA A 1 302 ? 27.817 19.664 -36.756 1.00 50.06 302 ALA A CA 1
ATOM 2407 C C . ALA A 1 302 ? 28.528 18.579 -37.594 1.00 50.06 302 ALA A C 1
ATOM 2409 O O . ALA A 1 302 ? 29.745 18.402 -37.501 1.00 50.06 302 ALA A O 1
ATOM 2410 N N . LEU A 1 303 ? 27.789 17.869 -38.449 1.00 51.59 303 LEU A N 1
ATOM 2411 C CA . LEU A 1 303 ? 28.325 16.831 -39.330 1.00 51.59 303 LEU A CA 1
ATOM 2412 C C . LEU A 1 303 ? 29.097 17.410 -40.529 1.00 51.59 303 LEU A C 1
ATOM 2414 O O . LEU A 1 303 ? 30.099 16.820 -40.935 1.00 51.59 303 LEU A O 1
ATOM 2418 N N . GLU A 1 304 ? 28.706 18.571 -41.063 1.00 56.16 304 GLU A N 1
ATOM 2419 C CA . GLU A 1 304 ? 29.486 19.281 -42.093 1.00 56.16 304 GLU A CA 1
ATOM 2420 C C . GLU A 1 304 ? 30.818 19.825 -41.551 1.00 56.16 304 GLU A C 1
ATOM 2422 O O . GLU A 1 304 ? 31.854 19.718 -42.212 1.00 56.16 304 GLU A O 1
ATOM 2427 N N . VAL A 1 305 ? 30.844 20.299 -40.301 1.00 52.22 305 VAL A N 1
ATOM 2428 C CA . VAL A 1 305 ? 32.098 20.676 -39.620 1.00 52.22 305 VAL A CA 1
ATOM 2429 C C . VAL A 1 305 ? 33.063 19.483 -39.537 1.00 52.22 305 VAL A C 1
ATOM 2431 O O . VAL A 1 305 ? 34.268 19.632 -39.760 1.00 52.22 305 VAL A O 1
ATOM 2434 N N . HIS A 1 306 ? 32.550 18.270 -39.306 1.00 47.59 306 HIS A N 1
ATOM 2435 C CA . HIS A 1 306 ? 33.373 17.060 -39.265 1.00 47.59 306 HIS A CA 1
ATOM 2436 C C . HIS A 1 306 ? 33.758 16.503 -40.643 1.00 47.59 306 HIS A C 1
ATOM 2438 O O . HIS A 1 306 ? 34.843 15.930 -40.758 1.00 47.59 306 HIS A O 1
ATOM 2444 N N . LYS A 1 307 ? 32.977 16.729 -41.708 1.00 51.28 307 LYS A N 1
ATOM 2445 C CA . LYS A 1 307 ? 33.391 16.419 -43.094 1.00 51.28 307 LYS A CA 1
ATOM 2446 C C . LYS A 1 307 ? 34.721 17.087 -43.456 1.00 51.28 307 LYS A C 1
ATOM 2448 O O . LYS A 1 307 ? 35.565 16.453 -44.086 1.00 51.28 307 LYS A O 1
ATOM 2453 N N . GLY A 1 308 ? 34.956 18.316 -42.990 1.00 50.06 308 GLY A N 1
ATOM 2454 C CA . GLY A 1 308 ? 36.233 19.019 -43.172 1.00 50.06 308 GLY A CA 1
ATOM 2455 C C . GLY A 1 308 ? 37.420 18.372 -42.440 1.00 50.06 308 GLY A C 1
ATOM 2456 O O . GLY A 1 308 ? 38.547 18.411 -42.936 1.00 50.06 308 GLY A O 1
ATOM 2457 N N . ALA A 1 309 ? 37.177 17.719 -41.299 1.00 46.12 309 ALA A N 1
ATOM 2458 C CA . ALA A 1 309 ? 38.213 17.055 -40.501 1.00 46.12 309 ALA A CA 1
ATOM 2459 C C . ALA A 1 309 ? 38.696 15.727 -41.120 1.00 46.12 309 ALA A C 1
ATOM 2461 O O . ALA A 1 309 ? 39.852 15.348 -40.938 1.00 46.12 309 ALA A O 1
ATOM 2462 N N . TRP A 1 310 ? 37.855 15.050 -41.910 1.00 43.59 310 TRP A N 1
ATOM 2463 C CA . TRP A 1 310 ? 38.216 13.812 -42.620 1.00 43.59 310 TRP A CA 1
ATOM 2464 C C . TRP A 1 310 ? 39.080 14.052 -43.869 1.00 43.59 310 TRP A C 1
ATOM 2466 O O . TRP A 1 310 ? 39.753 13.137 -44.337 1.00 43.59 310 TRP A O 1
ATOM 2476 N N . VAL A 1 311 ? 39.094 15.278 -44.402 1.00 45.41 311 VAL A N 1
ATOM 2477 C CA . VAL A 1 311 ? 39.793 15.628 -45.653 1.00 45.41 311 VAL A CA 1
ATOM 2478 C C . VAL A 1 311 ? 41.273 15.980 -45.427 1.00 45.41 311 VAL A C 1
ATOM 2480 O O . VAL A 1 311 ? 42.048 15.986 -46.379 1.00 45.41 311 VAL A O 1
ATOM 2483 N N . LYS A 1 312 ? 41.709 16.231 -44.181 1.00 38.69 312 LYS A N 1
ATOM 2484 C CA . LYS A 1 312 ? 43.079 16.704 -43.881 1.00 38.69 312 LYS A CA 1
ATOM 2485 C C . LYS A 1 312 ? 43.981 15.739 -43.104 1.00 38.69 312 LYS A C 1
ATOM 2487 O O . LYS A 1 312 ? 45.120 16.103 -42.825 1.00 38.69 312 LYS A O 1
ATOM 2492 N N . ALA A 1 313 ? 43.541 14.527 -42.776 1.00 33.31 313 ALA A N 1
ATOM 2493 C CA . ALA A 1 313 ? 44.392 13.562 -42.077 1.00 33.31 313 ALA A CA 1
ATOM 2494 C C . ALA A 1 313 ? 45.035 12.573 -43.072 1.00 33.31 313 ALA A C 1
ATOM 2496 O O . ALA A 1 313 ? 44.337 11.689 -43.577 1.00 33.31 313 ALA A O 1
ATOM 2497 N N . PRO A 1 314 ? 46.346 12.668 -43.376 1.00 38.94 314 PRO A N 1
ATOM 2498 C CA . PRO A 1 314 ? 47.027 11.591 -44.080 1.00 38.94 314 PRO A CA 1
ATOM 2499 C C . PRO A 1 314 ? 47.026 10.332 -43.201 1.00 38.94 314 PRO A C 1
ATOM 2501 O O . PRO A 1 314 ? 47.231 10.398 -41.988 1.00 38.94 314 PRO A O 1
ATOM 2504 N N . ARG A 1 315 ? 46.789 9.174 -43.828 1.00 41.53 315 ARG A N 1
ATOM 2505 C CA . ARG A 1 315 ? 46.870 7.844 -43.205 1.00 41.53 315 ARG A CA 1
ATOM 2506 C C . ARG A 1 315 ? 48.317 7.544 -42.792 1.00 41.53 315 ARG A C 1
ATOM 2508 O O . ARG A 1 315 ? 49.027 6.850 -43.511 1.00 41.53 315 ARG A O 1
ATOM 2515 N N . ALA A 1 316 ? 48.765 8.060 -41.655 1.00 37.19 316 ALA A N 1
ATOM 2516 C CA . ALA A 1 316 ? 49.962 7.558 -40.988 1.00 37.19 316 ALA A CA 1
ATOM 2517 C C . ALA A 1 316 ? 49.551 6.474 -39.972 1.00 37.19 316 ALA A C 1
ATOM 2519 O O . ALA A 1 316 ? 48.565 6.670 -39.253 1.00 37.19 316 ALA A O 1
ATOM 2520 N N . PRO A 1 317 ? 50.255 5.329 -39.898 1.00 43.41 317 PRO A N 1
ATOM 2521 C CA . PRO A 1 317 ? 50.002 4.330 -38.870 1.00 43.41 317 PRO A CA 1
ATOM 2522 C C . PRO A 1 317 ? 50.296 4.937 -37.496 1.00 43.41 317 PRO A C 1
ATOM 2524 O O . PRO A 1 317 ? 51.350 5.520 -37.255 1.00 43.41 317 PRO A O 1
ATOM 2527 N N . TRP A 1 318 ? 49.318 4.825 -36.605 1.00 38.75 318 TRP A N 1
ATOM 2528 C CA . TRP A 1 318 ? 49.371 5.355 -35.251 1.00 38.75 318 TRP A CA 1
ATOM 2529 C C . TRP A 1 318 ? 50.413 4.585 -34.428 1.00 38.75 318 TRP A C 1
ATOM 2531 O O . TRP A 1 318 ? 50.163 3.467 -33.983 1.00 38.75 318 TRP A O 1
ATOM 2541 N N . THR A 1 319 ? 51.592 5.178 -34.234 1.00 39.25 319 THR A N 1
ATOM 2542 C CA . THR A 1 319 ? 52.639 4.658 -33.346 1.00 39.25 319 THR A CA 1
ATOM 2543 C C . THR A 1 319 ? 52.758 5.534 -32.096 1.00 39.25 319 THR A C 1
ATOM 2545 O O . THR A 1 319 ? 53.486 6.519 -32.094 1.00 39.25 319 THR A O 1
ATOM 2548 N N . GLY A 1 320 ? 52.070 5.140 -31.021 1.00 40.62 320 GLY A N 1
ATOM 2549 C CA . GLY A 1 320 ? 52.574 5.286 -29.650 1.00 40.62 320 GLY A CA 1
ATOM 2550 C C . GLY A 1 320 ? 52.392 6.621 -28.900 1.00 40.62 320 GLY A C 1
ATOM 2551 O O . GLY A 1 320 ? 52.978 7.638 -29.238 1.00 40.62 320 GLY A O 1
ATOM 2552 N N . ARG A 1 321 ? 51.697 6.491 -27.758 1.00 42.97 321 ARG A N 1
ATOM 2553 C CA . ARG A 1 321 ? 51.881 7.163 -26.450 1.00 42.97 321 ARG A CA 1
ATOM 2554 C C . ARG A 1 321 ? 51.645 8.676 -26.330 1.00 42.97 321 ARG A C 1
ATOM 2556 O O . ARG A 1 321 ? 52.519 9.501 -26.561 1.00 42.97 321 ARG A O 1
ATOM 2563 N N . ARG A 1 322 ? 50.500 9.005 -25.723 1.00 41.97 322 ARG A N 1
ATOM 2564 C CA . ARG A 1 322 ? 50.465 9.941 -24.589 1.00 41.97 322 ARG A CA 1
ATOM 2565 C C . ARG A 1 322 ? 50.086 9.155 -23.343 1.00 41.97 322 ARG A C 1
ATOM 2567 O O . ARG A 1 322 ? 49.155 8.354 -23.402 1.00 41.97 322 ARG A O 1
ATOM 2574 N N . ASP A 1 323 ? 50.822 9.384 -22.265 1.00 47.47 323 ASP A N 1
ATOM 2575 C CA . ASP A 1 323 ? 50.609 8.784 -20.954 1.00 47.47 323 ASP A CA 1
ATOM 2576 C C . ASP A 1 323 ? 49.231 9.184 -20.415 1.00 47.47 323 ASP A C 1
ATOM 2578 O O . ASP A 1 323 ? 49.029 10.277 -19.891 1.00 47.47 323 ASP A O 1
ATOM 2582 N N . GLN A 1 324 ? 48.253 8.299 -20.583 1.00 40.34 324 GLN A N 1
ATOM 2583 C CA . GLN A 1 324 ? 47.101 8.238 -19.698 1.00 40.34 324 GLN A CA 1
ATOM 2584 C C . GLN A 1 324 ? 47.277 6.993 -18.831 1.00 40.34 324 GLN A C 1
ATOM 2586 O O . GLN A 1 324 ? 47.649 5.947 -19.372 1.00 40.34 324 GLN A O 1
ATOM 2591 N N . PRO A 1 325 ? 47.043 7.078 -17.510 1.00 40.22 325 PRO A N 1
ATOM 2592 C CA . PRO A 1 325 ? 47.074 5.899 -16.661 1.00 40.22 325 PRO A CA 1
ATOM 2593 C C . PRO A 1 325 ? 46.070 4.885 -17.207 1.00 40.22 325 PRO A C 1
ATOM 2595 O O . PRO A 1 325 ? 44.899 5.204 -17.429 1.00 40.22 325 PRO A O 1
ATOM 2598 N N . THR A 1 326 ? 46.553 3.674 -17.479 1.00 37.94 326 THR A N 1
ATOM 2599 C CA . THR A 1 326 ? 45.726 2.558 -17.927 1.00 37.94 326 THR A CA 1
ATOM 2600 C C . THR A 1 326 ? 44.589 2.376 -16.920 1.00 37.94 326 THR A C 1
ATOM 2602 O O . THR A 1 326 ? 44.873 2.304 -15.722 1.00 37.94 326 THR A O 1
ATOM 2605 N N . PRO A 1 327 ? 43.314 2.321 -17.345 1.00 42.09 327 PRO A N 1
ATOM 2606 C CA . PRO A 1 327 ? 42.231 2.018 -16.426 1.00 42.09 327 PRO A CA 1
ATOM 2607 C C . PRO A 1 327 ? 42.516 0.669 -15.766 1.00 42.09 327 PRO A C 1
ATOM 2609 O O . PRO A 1 327 ? 42.699 -0.342 -16.445 1.00 42.09 327 PRO A O 1
ATOM 2612 N N . VAL A 1 328 ? 42.588 0.695 -14.438 1.00 40.75 328 VAL A N 1
ATOM 2613 C CA . VAL A 1 328 ? 42.676 -0.486 -13.582 1.00 40.75 328 VAL A CA 1
ATOM 2614 C C . VAL A 1 328 ? 41.524 -1.424 -13.975 1.00 40.75 328 VAL A C 1
ATOM 2616 O O . VAL A 1 328 ? 40.380 -0.954 -14.041 1.00 40.75 328 VAL A O 1
ATOM 2619 N N . PRO A 1 329 ? 41.775 -2.709 -14.293 1.00 52.56 329 PRO A N 1
ATOM 2620 C CA . PRO A 1 329 ? 40.708 -3.662 -14.581 1.00 52.56 329 PRO A CA 1
ATOM 2621 C C . PRO A 1 329 ? 39.662 -3.616 -13.462 1.00 52.56 329 PRO A C 1
ATOM 2623 O O . PRO A 1 329 ? 40.024 -3.556 -12.290 1.00 52.56 329 PRO A O 1
ATOM 2626 N N . ALA A 1 330 ? 38.369 -3.638 -13.798 1.00 56.72 330 ALA A N 1
ATOM 2627 C CA . ALA A 1 330 ? 37.280 -3.486 -12.820 1.00 56.72 330 ALA A CA 1
ATOM 2628 C C . ALA A 1 330 ? 37.378 -4.449 -11.612 1.00 56.72 330 ALA A C 1
ATOM 2630 O O . ALA A 1 330 ? 36.895 -4.133 -10.527 1.00 56.72 330 ALA A O 1
ATOM 2631 N N . ASP A 1 331 ? 38.050 -5.588 -11.786 1.00 67.94 331 ASP A N 1
ATOM 2632 C CA . ASP A 1 331 ? 38.330 -6.566 -10.735 1.00 67.94 331 ASP A CA 1
ATOM 2633 C C . ASP A 1 331 ? 39.336 -6.042 -9.685 1.00 67.94 331 ASP A C 1
ATOM 2635 O O . ASP A 1 331 ? 39.106 -6.142 -8.481 1.00 67.94 331 ASP A O 1
ATOM 2639 N N . GLU A 1 332 ? 40.406 -5.358 -10.102 1.00 74.25 332 GLU A N 1
ATOM 2640 C CA . GLU A 1 332 ? 41.420 -4.827 -9.177 1.00 74.25 332 GLU A CA 1
ATOM 2641 C C . GLU A 1 332 ? 40.869 -3.718 -8.267 1.00 74.25 332 GLU A C 1
ATOM 2643 O O . GLU A 1 332 ? 41.237 -3.643 -7.092 1.00 74.25 332 GLU A O 1
ATOM 2648 N N . SER A 1 333 ? 39.941 -2.891 -8.764 1.00 77.12 333 SER A N 1
ATOM 2649 C CA . SER A 1 333 ? 39.296 -1.849 -7.951 1.00 77.12 333 SER A CA 1
ATOM 2650 C C . SER A 1 333 ? 38.420 -2.445 -6.841 1.00 77.12 333 SER A C 1
ATOM 2652 O O . SER A 1 333 ? 38.461 -1.975 -5.700 1.00 77.12 333 SER A O 1
ATOM 2654 N N . ARG A 1 334 ? 37.693 -3.531 -7.140 1.00 82.62 334 ARG A N 1
ATOM 2655 C CA . ARG A 1 334 ? 36.897 -4.265 -6.148 1.00 82.62 334 ARG A CA 1
ATOM 2656 C C . ARG A 1 334 ? 37.787 -4.859 -5.056 1.00 82.62 334 ARG A C 1
ATOM 2658 O O . ARG A 1 334 ? 37.519 -4.665 -3.868 1.00 82.62 334 ARG A O 1
ATOM 2665 N N . TRP A 1 335 ? 38.862 -5.545 -5.445 1.00 88.88 335 TRP A N 1
ATOM 2666 C CA . TRP A 1 335 ? 39.795 -6.150 -4.491 1.00 88.88 335 TRP A CA 1
ATOM 2667 C C . TRP A 1 335 ? 40.529 -5.117 -3.638 1.00 88.88 335 TRP A C 1
ATOM 2669 O O . TRP A 1 335 ? 40.785 -5.378 -2.463 1.00 88.88 335 TRP A O 1
ATOM 2679 N N . ALA A 1 336 ? 40.826 -3.932 -4.178 1.00 91.19 336 ALA A N 1
ATOM 2680 C CA . ALA A 1 336 ? 41.418 -2.844 -3.404 1.00 91.19 336 ALA A CA 1
ATOM 2681 C C . ALA A 1 336 ? 40.502 -2.389 -2.252 1.00 91.19 336 ALA A C 1
ATOM 2683 O O . ALA A 1 336 ? 40.978 -2.180 -1.135 1.00 91.19 336 ALA A O 1
ATOM 2684 N N . GLY A 1 337 ? 39.190 -2.289 -2.498 1.00 91.44 337 GLY A N 1
ATOM 2685 C CA . GLY A 1 337 ? 38.201 -1.980 -1.462 1.00 91.44 337 GLY A CA 1
ATOM 2686 C C . GLY A 1 337 ? 38.147 -3.051 -0.374 1.00 91.44 337 GLY A C 1
ATOM 2687 O O . GLY A 1 337 ? 38.275 -2.732 0.807 1.00 91.44 337 GLY A O 1
ATOM 2688 N N . LEU A 1 338 ? 38.030 -4.321 -0.770 1.00 94.06 338 LEU A N 1
ATOM 2689 C CA . LEU A 1 338 ? 37.983 -5.444 0.169 1.00 94.06 338 LEU A CA 1
ATOM 2690 C C . LEU A 1 338 ? 39.250 -5.534 1.027 1.00 94.06 338 LEU A C 1
ATOM 2692 O O . LEU A 1 338 ? 39.139 -5.634 2.244 1.00 94.06 338 LEU A O 1
ATOM 2696 N N . ARG A 1 339 ? 40.445 -5.434 0.428 1.00 95.31 339 ARG A N 1
ATOM 2697 C CA . ARG A 1 339 ? 41.724 -5.471 1.164 1.00 95.31 339 ARG A CA 1
ATOM 2698 C C . ARG A 1 339 ? 41.835 -4.356 2.194 1.00 95.31 339 ARG A C 1
ATOM 2700 O O . ARG A 1 339 ? 42.278 -4.604 3.311 1.00 95.31 339 ARG A O 1
ATOM 2707 N N . ARG A 1 340 ? 41.416 -3.140 1.828 1.00 96.25 340 ARG A N 1
ATOM 2708 C CA . ARG A 1 340 ? 41.410 -1.999 2.749 1.00 96.25 340 ARG A CA 1
ATOM 2709 C C . ARG A 1 340 ? 40.526 -2.285 3.959 1.00 96.25 340 ARG A C 1
ATOM 2711 O O . ARG A 1 340 ? 40.975 -2.106 5.083 1.00 96.25 340 ARG A O 1
ATOM 2718 N N . VAL A 1 341 ? 39.288 -2.722 3.731 1.00 96.00 341 VAL A N 1
ATOM 2719 C CA . VAL A 1 341 ? 38.335 -2.957 4.824 1.00 96.00 341 VAL A CA 1
ATOM 2720 C C . VAL A 1 341 ? 38.752 -4.156 5.670 1.00 96.00 341 VAL A C 1
ATOM 2722 O O . VAL A 1 341 ? 38.741 -4.032 6.884 1.00 96.00 341 VAL A O 1
ATOM 2725 N N . ALA A 1 342 ? 39.227 -5.248 5.062 1.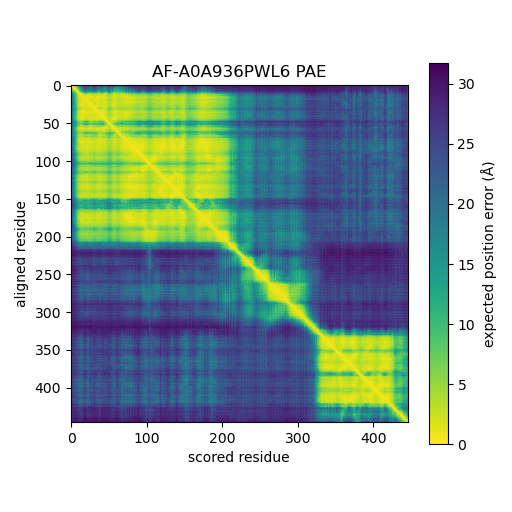00 95.69 342 ALA A N 1
ATOM 2726 C CA . ALA A 1 342 ? 39.765 -6.413 5.773 1.00 95.69 342 ALA A CA 1
ATOM 2727 C C . ALA A 1 342 ? 40.862 -6.030 6.772 1.00 95.69 342 ALA A C 1
ATOM 2729 O O . ALA A 1 342 ? 40.835 -6.473 7.916 1.00 95.69 342 ALA A O 1
ATOM 2730 N N . ALA A 1 343 ? 41.795 -5.169 6.355 1.00 95.06 343 ALA A N 1
ATOM 2731 C CA . ALA A 1 343 ? 42.861 -4.679 7.224 1.00 95.06 343 ALA A CA 1
ATOM 2732 C C . ALA A 1 343 ? 42.341 -3.791 8.370 1.00 95.06 343 ALA A C 1
ATOM 2734 O O . ALA A 1 343 ? 42.926 -3.787 9.448 1.00 95.06 343 ALA A O 1
ATOM 2735 N N . LEU A 1 344 ? 41.254 -3.041 8.151 1.00 93.88 344 LEU A N 1
ATOM 2736 C CA . LEU A 1 344 ? 40.634 -2.192 9.176 1.00 93.88 344 LEU A CA 1
ATOM 2737 C C . LEU A 1 344 ? 39.806 -2.991 10.188 1.00 93.88 344 LEU A C 1
ATOM 2739 O O . LEU A 1 344 ? 39.718 -2.598 11.348 1.00 93.88 344 LEU A O 1
ATOM 2743 N N . THR A 1 345 ? 39.173 -4.077 9.750 1.00 93.19 345 THR A N 1
ATOM 2744 C CA . THR A 1 345 ? 38.225 -4.854 10.557 1.00 93.19 345 THR A CA 1
ATOM 2745 C C . THR A 1 345 ? 38.785 -6.179 11.067 1.00 93.19 345 THR A C 1
ATOM 2747 O O . THR A 1 345 ? 38.057 -6.902 11.746 1.00 93.19 345 THR A O 1
ATOM 2750 N N . ASP A 1 346 ? 40.045 -6.494 10.749 1.00 94.44 346 ASP A N 1
ATOM 2751 C CA . ASP A 1 346 ? 40.696 -7.783 11.024 1.00 94.44 346 ASP A CA 1
ATOM 2752 C C . ASP A 1 346 ? 39.856 -8.974 10.520 1.00 94.44 346 ASP A C 1
ATOM 2754 O O . ASP A 1 346 ? 39.619 -9.972 11.203 1.00 94.44 346 ASP A O 1
ATOM 2758 N N . GLN A 1 347 ? 39.316 -8.823 9.308 1.00 92.94 347 GLN A N 1
ATOM 2759 C CA . GLN A 1 347 ? 38.440 -9.804 8.673 1.00 92.94 347 GLN A CA 1
ATOM 2760 C C . GLN A 1 347 ? 39.169 -10.550 7.545 1.00 92.94 347 GLN A C 1
ATOM 2762 O O . GLN A 1 347 ? 39.891 -9.930 6.762 1.00 92.94 347 GLN A O 1
ATOM 2767 N N . PRO A 1 348 ? 38.960 -11.871 7.390 1.00 93.19 348 PRO A N 1
ATOM 2768 C CA . PRO A 1 348 ? 39.649 -12.651 6.368 1.00 93.19 348 PRO A CA 1
ATOM 2769 C C . PRO A 1 348 ? 39.131 -12.329 4.961 1.00 93.19 348 PRO A C 1
ATOM 2771 O O . PRO A 1 348 ? 37.924 -12.267 4.724 1.00 93.19 348 PRO A O 1
ATOM 2774 N N . LEU A 1 349 ? 40.026 -12.189 3.986 1.00 93.12 349 LEU A N 1
ATOM 2775 C CA . LEU A 1 349 ? 39.619 -12.088 2.585 1.00 93.12 349 LEU A CA 1
ATOM 2776 C C . LEU A 1 349 ? 39.286 -13.475 2.022 1.00 93.12 349 LEU A C 1
ATOM 2778 O O . LEU A 1 349 ? 40.015 -14.431 2.291 1.00 93.12 349 LEU A O 1
ATOM 2782 N N . PRO A 1 350 ? 38.225 -13.611 1.208 1.00 87.94 350 PRO A N 1
ATOM 2783 C CA . PRO A 1 350 ? 37.993 -14.838 0.462 1.00 87.94 350 PRO A CA 1
ATOM 2784 C C . PRO A 1 350 ? 38.975 -14.912 -0.711 1.00 87.94 350 PRO A C 1
ATOM 2786 O O . PRO A 1 350 ? 38.649 -14.515 -1.823 1.00 87.94 350 PRO A O 1
ATOM 2789 N N . GLU A 1 351 ? 40.209 -15.345 -0.470 1.00 83.44 351 GLU A N 1
ATOM 2790 C CA . GLU A 1 351 ? 41.220 -15.407 -1.528 1.00 83.44 351 GLU A CA 1
ATOM 2791 C C . GLU A 1 351 ? 41.062 -16.662 -2.401 1.00 83.44 351 GLU A C 1
ATOM 2793 O O . GLU A 1 351 ? 40.968 -17.786 -1.906 1.00 83.44 351 GLU A O 1
ATOM 2798 N N . GLY A 1 352 ? 41.069 -16.450 -3.721 1.00 80.06 352 GLY A N 1
ATOM 2799 C CA . GLY A 1 352 ? 41.058 -17.502 -4.738 1.00 80.06 352 GLY A CA 1
ATOM 2800 C C . GLY A 1 352 ? 39.688 -18.127 -5.025 1.00 80.06 352 GLY A C 1
ATOM 2801 O O . GLY A 1 352 ? 38.735 -18.018 -4.256 1.00 80.06 352 GLY A O 1
ATOM 2802 N N . ASP A 1 353 ? 39.615 -18.851 -6.144 1.00 78.81 353 ASP A N 1
ATOM 2803 C CA . ASP A 1 353 ? 38.388 -19.503 -6.633 1.00 78.81 353 ASP A CA 1
ATOM 2804 C C . ASP A 1 353 ? 37.864 -20.618 -5.710 1.00 78.81 353 ASP A C 1
ATOM 2806 O O . ASP A 1 353 ? 36.749 -21.110 -5.886 1.00 78.81 353 ASP A O 1
ATOM 2810 N N . GLN A 1 354 ? 38.674 -21.039 -4.735 1.00 81.50 354 GLN A N 1
ATOM 2811 C CA . GLN A 1 354 ? 38.337 -22.092 -3.778 1.00 81.50 354 GLN A CA 1
ATOM 2812 C C . GLN A 1 354 ? 37.708 -21.567 -2.486 1.00 81.50 354 GLN A C 1
ATOM 2814 O O . GLN A 1 354 ? 37.286 -22.377 -1.659 1.00 81.50 354 GLN A O 1
ATOM 2819 N N . SER A 1 355 ? 37.628 -20.246 -2.288 1.00 86.94 355 SER A N 1
ATOM 2820 C CA . SER A 1 355 ? 36.971 -19.721 -1.096 1.00 86.94 355 SER A CA 1
ATOM 2821 C C . SER A 1 355 ? 35.492 -20.128 -1.084 1.00 86.94 355 SER A C 1
ATOM 2823 O O . SER A 1 355 ? 34.787 -19.919 -2.075 1.00 86.94 355 SER A O 1
ATOM 2825 N N . PRO A 1 356 ? 34.973 -20.679 0.030 1.00 91.31 356 PRO A N 1
ATOM 2826 C CA . PRO A 1 356 ? 33.549 -20.982 0.143 1.00 91.31 356 PRO A CA 1
ATOM 2827 C C . PRO A 1 356 ? 32.694 -19.716 0.311 1.00 91.31 356 PRO A C 1
ATOM 2829 O O . PRO A 1 356 ? 31.463 -19.806 0.348 1.00 91.31 356 PRO A O 1
ATOM 2832 N N . TYR A 1 357 ? 33.346 -18.557 0.419 1.00 91.94 357 TYR A N 1
ATOM 2833 C CA . TYR A 1 357 ? 32.740 -17.267 0.671 1.00 91.94 357 TYR A CA 1
ATOM 2834 C C . TYR A 1 357 ? 32.867 -16.329 -0.523 1.00 91.94 357 TYR A C 1
ATOM 2836 O O . TYR A 1 357 ? 33.896 -16.244 -1.188 1.00 91.94 357 TYR A O 1
ATOM 2844 N N . TRP A 1 358 ? 31.831 -15.527 -0.708 1.00 89.25 358 TRP A N 1
ATOM 2845 C CA . TRP A 1 358 ? 31.854 -14.315 -1.506 1.00 89.25 358 TRP A CA 1
ATOM 2846 C C . TRP A 1 358 ? 31.764 -13.108 -0.585 1.00 89.25 358 TRP A C 1
ATOM 2848 O O . TRP A 1 358 ? 31.014 -13.135 0.390 1.00 89.25 358 TRP A O 1
ATOM 2858 N N . ALA A 1 359 ? 32.510 -12.055 -0.917 1.00 92.19 359 ALA A N 1
ATOM 2859 C CA . ALA A 1 359 ? 32.583 -10.842 -0.117 1.00 92.19 359 ALA A CA 1
ATOM 2860 C C . ALA A 1 359 ? 32.293 -9.568 -0.921 1.00 92.19 359 ALA A C 1
ATOM 2862 O O . ALA A 1 359 ? 32.658 -9.453 -2.101 1.00 92.19 359 ALA A O 1
ATOM 2863 N N . GLU A 1 360 ? 31.689 -8.592 -0.247 1.00 92.31 360 GLU A N 1
ATOM 2864 C CA . GLU A 1 360 ? 31.503 -7.218 -0.721 1.00 92.31 360 GLU A CA 1
ATOM 2865 C C . GLU A 1 360 ? 31.714 -6.227 0.433 1.00 92.31 360 GLU A C 1
ATOM 2867 O O . GLU A 1 360 ? 31.476 -6.552 1.598 1.00 92.31 360 GLU A O 1
ATOM 2872 N N . VAL A 1 361 ? 32.192 -5.024 0.110 1.00 93.19 361 VAL A N 1
ATOM 2873 C CA . VAL A 1 361 ? 32.289 -3.927 1.079 1.00 93.19 361 VAL A CA 1
ATOM 2874 C C . VAL A 1 361 ? 30.918 -3.280 1.224 1.00 93.19 361 VAL A C 1
ATOM 2876 O O . VAL A 1 361 ? 30.301 -2.918 0.228 1.00 93.19 361 VAL A O 1
ATOM 2879 N N . ALA A 1 362 ? 30.472 -3.086 2.460 1.00 93.56 362 ALA A N 1
ATOM 2880 C CA . ALA A 1 362 ? 29.260 -2.340 2.774 1.00 93.56 362 ALA A CA 1
ATOM 2881 C C . ALA A 1 362 ? 29.489 -1.402 3.960 1.00 93.56 362 ALA A C 1
ATOM 2883 O O . ALA A 1 362 ? 30.530 -1.444 4.618 1.00 93.56 362 ALA A O 1
ATOM 2884 N N . ARG A 1 363 ? 28.496 -0.563 4.256 1.00 94.56 363 ARG A N 1
ATOM 2885 C CA . ARG A 1 363 ? 28.489 0.317 5.431 1.00 94.56 363 ARG A CA 1
ATOM 2886 C C . ARG A 1 363 ? 27.468 -0.148 6.450 1.00 94.56 363 ARG A C 1
ATOM 2888 O O . ARG A 1 363 ? 26.354 -0.524 6.096 1.00 94.56 363 ARG A O 1
ATOM 2895 N N . CYS A 1 364 ? 27.826 -0.060 7.727 1.00 94.88 364 CYS A N 1
ATOM 2896 C CA . CYS A 1 364 ? 26.932 -0.440 8.809 1.00 94.88 364 CYS A CA 1
ATOM 2897 C C . CYS A 1 364 ? 25.644 0.394 8.769 1.00 94.88 364 CYS A C 1
ATOM 2899 O O . CYS A 1 364 ? 25.687 1.629 8.771 1.00 94.88 364 CYS A O 1
ATOM 2901 N N . TYR A 1 365 ? 24.480 -0.262 8.779 1.00 91.88 365 TYR A N 1
ATOM 2902 C CA . TYR A 1 365 ? 23.203 0.450 8.667 1.00 91.88 365 TYR A CA 1
ATOM 2903 C C . TYR A 1 365 ? 22.918 1.368 9.863 1.00 91.88 365 TYR A C 1
ATOM 2905 O O . TYR A 1 365 ? 22.264 2.405 9.700 1.00 91.88 365 TYR A O 1
ATOM 2913 N N . GLN A 1 366 ? 23.445 1.032 11.050 1.00 93.62 366 GLN A N 1
ATOM 2914 C CA . GLN A 1 366 ? 23.198 1.792 12.272 1.00 93.62 366 GLN A CA 1
ATOM 2915 C C . GLN A 1 366 ? 23.628 3.257 12.115 1.00 93.62 366 GLN A C 1
ATOM 2917 O O . GLN A 1 366 ? 24.810 3.506 11.859 1.00 93.62 366 GLN A O 1
ATOM 2922 N N . PRO A 1 367 ? 22.718 4.239 12.305 1.00 89.56 367 PRO A N 1
ATOM 2923 C CA . PRO A 1 367 ? 22.994 5.652 12.045 1.00 89.56 367 PRO A CA 1
ATOM 2924 C C . PRO A 1 367 ? 24.218 6.219 12.762 1.00 89.56 367 PRO A C 1
ATOM 2926 O O . PRO A 1 367 ? 24.847 7.132 12.243 1.00 89.56 367 PRO A O 1
ATOM 2929 N N . ARG A 1 368 ? 24.554 5.679 13.939 1.00 94.25 368 ARG A N 1
ATOM 2930 C CA . ARG A 1 368 ? 25.680 6.141 14.762 1.00 94.25 368 ARG A CA 1
ATOM 2931 C C . ARG A 1 368 ? 27.015 5.465 14.447 1.00 94.25 368 ARG A C 1
ATOM 2933 O O . ARG A 1 368 ? 28.030 5.952 14.916 1.00 94.25 368 ARG A O 1
ATOM 2940 N N . CYS A 1 369 ? 27.009 4.341 13.729 1.00 95.38 369 CYS A N 1
ATOM 2941 C CA . CYS A 1 369 ? 28.223 3.577 13.447 1.00 95.38 369 CYS A CA 1
ATOM 2942 C C . CYS A 1 369 ? 28.755 3.910 12.053 1.00 95.38 369 CYS A C 1
ATOM 2944 O O . CYS A 1 369 ? 29.816 4.503 11.948 1.00 95.38 369 CYS A O 1
ATOM 2946 N N . LYS A 1 370 ? 28.010 3.577 10.990 1.00 94.06 370 LYS A N 1
ATOM 2947 C CA . LYS A 1 370 ? 28.373 3.837 9.579 1.00 94.06 370 LYS A CA 1
ATOM 2948 C C . LYS A 1 370 ? 29.762 3.358 9.113 1.00 94.06 370 LYS A C 1
ATOM 2950 O O . LYS A 1 370 ? 30.114 3.639 7.970 1.00 94.06 370 LYS A O 1
ATOM 2955 N N . GLU A 1 371 ? 30.493 2.607 9.935 1.00 96.25 371 GLU A N 1
ATOM 2956 C CA . GLU A 1 371 ? 31.786 2.013 9.585 1.00 96.25 371 GLU A CA 1
ATOM 2957 C C . GLU A 1 371 ? 31.669 1.075 8.380 1.00 96.25 371 GLU A C 1
ATOM 2959 O O . GLU A 1 371 ? 30.639 0.413 8.192 1.00 96.25 371 GLU A O 1
ATOM 2964 N N . GLU A 1 372 ? 32.728 1.027 7.569 1.00 96.12 372 GLU A N 1
ATOM 2965 C CA . GLU A 1 372 ? 32.851 0.049 6.487 1.00 96.12 372 GLU A CA 1
ATOM 2966 C C . GLU A 1 372 ? 33.096 -1.348 7.074 1.00 96.12 372 GLU A C 1
ATOM 2968 O O . GLU A 1 372 ? 33.787 -1.514 8.077 1.00 96.12 372 GLU A O 1
ATOM 2973 N N . LEU A 1 373 ? 32.508 -2.367 6.456 1.00 96.19 373 LEU A N 1
ATOM 2974 C CA . LEU A 1 373 ? 32.671 -3.763 6.843 1.00 96.19 373 LEU A CA 1
ATOM 2975 C C . LEU A 1 373 ? 32.643 -4.672 5.615 1.00 96.19 373 LEU A C 1
ATOM 2977 O O . LEU A 1 373 ? 32.147 -4.284 4.554 1.00 96.19 373 LEU A O 1
ATOM 2981 N N . ILE A 1 374 ? 33.135 -5.898 5.779 1.00 95.38 374 ILE A N 1
ATOM 2982 C CA . ILE A 1 374 ? 32.966 -6.950 4.780 1.00 95.38 374 ILE A CA 1
ATOM 2983 C C . ILE A 1 374 ? 31.702 -7.745 5.093 1.00 95.38 374 ILE A C 1
ATOM 2985 O O . ILE A 1 374 ? 31.546 -8.279 6.197 1.00 95.38 374 ILE A O 1
ATOM 2989 N N . LEU A 1 375 ? 30.815 -7.833 4.103 1.00 94.31 375 LEU A N 1
ATOM 2990 C CA . LEU A 1 375 ? 29.681 -8.746 4.106 1.00 94.31 375 LEU A CA 1
ATOM 2991 C C . LEU A 1 375 ? 30.042 -10.025 3.374 1.00 94.31 375 LEU A C 1
ATOM 2993 O O . LEU A 1 375 ? 30.506 -9.974 2.237 1.00 94.31 375 LEU A O 1
ATOM 2997 N N . TYR A 1 376 ? 29.773 -11.157 4.016 1.00 93.38 376 TYR A N 1
ATOM 2998 C CA . TYR A 1 376 ? 30.002 -12.482 3.465 1.00 93.38 376 TYR A CA 1
ATOM 2999 C C . TYR A 1 376 ? 28.686 -13.149 3.075 1.00 93.38 376 TYR A C 1
ATOM 3001 O O . TYR A 1 376 ? 27.691 -13.074 3.797 1.00 93.38 376 TYR A O 1
ATOM 3009 N N . THR A 1 377 ? 28.704 -13.865 1.959 1.00 91.00 377 THR A N 1
ATOM 3010 C CA . THR A 1 377 ? 27.690 -14.857 1.584 1.00 91.00 377 THR A CA 1
ATOM 3011 C C . THR A 1 377 ? 28.398 -16.146 1.170 1.00 91.00 377 THR A C 1
ATOM 3013 O O . THR A 1 377 ? 29.562 -16.105 0.780 1.00 91.00 377 THR A O 1
ATOM 3016 N N . TRP A 1 378 ? 27.756 -17.303 1.301 1.00 91.12 378 TRP A N 1
ATOM 3017 C CA . TRP A 1 378 ? 28.374 -18.603 1.018 1.00 91.12 378 TRP A CA 1
ATOM 3018 C C . TRP A 1 378 ? 27.408 -19.534 0.296 1.00 91.12 378 TRP A C 1
ATOM 3020 O O . TRP A 1 378 ? 26.203 -19.292 0.204 1.00 91.12 378 TRP A O 1
ATOM 3030 N N . ARG A 1 379 ? 27.936 -20.622 -0.261 1.00 78.75 379 ARG A N 1
ATOM 3031 C CA . ARG A 1 379 ? 27.117 -21.589 -0.997 1.00 78.75 379 ARG A CA 1
ATOM 3032 C C . ARG A 1 379 ? 26.100 -22.271 -0.073 1.00 78.75 379 ARG A C 1
ATOM 3034 O O . ARG A 1 379 ? 26.464 -22.770 0.985 1.00 78.75 379 ARG A O 1
ATOM 3041 N N . GLY A 1 380 ? 24.838 -22.324 -0.504 1.00 74.31 380 GLY A N 1
ATOM 3042 C CA . GLY A 1 380 ? 23.732 -22.878 0.290 1.00 74.31 380 GLY A CA 1
ATOM 3043 C C . GLY A 1 380 ? 23.197 -21.929 1.369 1.00 74.31 380 GLY A C 1
ATOM 3044 O O . GLY A 1 380 ? 22.279 -22.294 2.098 1.00 74.31 380 GLY A O 1
ATOM 3045 N N . HIS A 1 381 ? 23.740 -20.712 1.466 1.00 74.25 381 HIS A N 1
ATOM 3046 C CA . HIS A 1 381 ? 23.194 -19.673 2.325 1.00 74.25 381 HIS A CA 1
ATOM 3047 C C . HIS A 1 381 ? 21.855 -19.172 1.776 1.00 74.25 381 HIS A C 1
ATOM 3049 O O . HIS A 1 381 ? 21.785 -18.623 0.676 1.00 74.25 381 HIS A O 1
ATOM 3055 N N . THR A 1 382 ? 20.805 -19.318 2.575 1.00 73.12 382 THR A N 1
ATOM 3056 C CA . THR A 1 382 ? 19.616 -18.468 2.505 1.00 73.12 382 THR A CA 1
ATOM 3057 C C . THR A 1 382 ? 19.665 -17.510 3.693 1.00 73.12 382 THR A C 1
ATOM 3059 O O . THR A 1 382 ? 20.241 -17.830 4.729 1.00 73.12 382 THR A O 1
ATOM 3062 N N . TRP A 1 383 ? 19.066 -16.328 3.563 1.00 66.75 383 TRP A N 1
ATOM 3063 C CA . TRP A 1 383 ? 19.211 -15.210 4.511 1.00 66.75 383 TRP A CA 1
ATOM 3064 C C . TRP A 1 383 ? 18.632 -15.449 5.921 1.00 66.75 383 TRP A C 1
ATOM 3066 O O . TRP A 1 383 ? 18.685 -14.560 6.767 1.00 66.75 383 TRP A O 1
ATOM 3076 N N . MET A 1 384 ? 18.086 -16.643 6.162 1.00 74.75 384 MET A N 1
ATOM 3077 C CA . MET A 1 384 ? 17.583 -17.148 7.443 1.00 74.75 384 MET A CA 1
ATOM 3078 C C . MET A 1 384 ? 17.992 -18.616 7.634 1.00 74.75 384 MET A C 1
ATOM 3080 O O . MET A 1 384 ? 17.214 -19.435 8.111 1.00 74.75 384 MET A O 1
ATOM 3084 N N . THR A 1 385 ? 19.189 -18.989 7.176 1.00 77.12 385 THR A N 1
ATOM 3085 C CA . THR A 1 385 ? 19.657 -20.364 7.334 1.00 77.12 385 THR A CA 1
ATOM 3086 C C . THR A 1 385 ? 20.164 -20.605 8.754 1.00 77.12 385 THR A C 1
ATOM 3088 O O . THR A 1 385 ? 21.004 -19.872 9.286 1.00 77.12 385 THR A O 1
ATOM 3091 N N . GLU A 1 386 ? 19.680 -21.687 9.352 1.00 84.19 386 GLU A N 1
ATOM 3092 C CA . GLU A 1 386 ? 20.262 -22.279 10.558 1.00 84.19 386 GLU A CA 1
ATOM 3093 C C . GLU A 1 386 ? 21.559 -23.041 10.234 1.00 84.19 386 GLU A C 1
ATOM 3095 O O . GLU A 1 386 ? 22.351 -23.352 11.126 1.00 84.19 386 GLU A O 1
ATOM 3100 N N . THR A 1 387 ? 21.812 -23.317 8.945 1.00 87.75 387 THR A N 1
ATOM 3101 C CA . THR A 1 387 ? 23.003 -24.051 8.508 1.00 87.75 387 THR A CA 1
ATOM 3102 C C . THR A 1 387 ? 24.251 -23.207 8.772 1.00 87.75 387 THR A C 1
ATOM 3104 O O . THR A 1 387 ? 24.351 -22.092 8.250 1.00 87.75 387 THR A O 1
ATOM 3107 N N . PRO A 1 388 ? 25.224 -23.713 9.549 1.00 92.19 388 PRO A N 1
ATOM 3108 C CA . PRO A 1 388 ? 26.427 -22.959 9.859 1.00 92.19 388 PRO A CA 1
ATOM 3109 C C . PRO A 1 388 ? 27.255 -22.669 8.600 1.00 92.19 388 PRO A C 1
ATOM 3111 O O . PRO A 1 388 ? 27.313 -23.502 7.691 1.00 92.19 388 PRO A O 1
ATOM 3114 N N . PRO A 1 389 ? 27.914 -21.501 8.535 1.00 93.44 389 PRO A N 1
ATOM 3115 C CA . PRO A 1 389 ? 28.787 -21.165 7.423 1.00 93.44 389 PRO A CA 1
ATOM 3116 C C . PRO A 1 389 ? 30.061 -22.045 7.433 1.00 93.44 389 PRO A C 1
ATOM 3118 O O . PRO A 1 389 ? 30.481 -22.491 8.506 1.00 93.44 389 PRO A O 1
ATOM 3121 N N . PRO A 1 390 ? 30.683 -22.320 6.267 1.00 94.00 390 PRO A N 1
ATOM 3122 C CA . PRO A 1 390 ? 31.850 -23.206 6.155 1.00 94.00 390 PRO A CA 1
ATOM 3123 C C . PRO A 1 390 ? 33.091 -22.715 6.918 1.00 94.00 390 PRO A C 1
ATOM 3125 O O . PRO A 1 390 ? 33.314 -21.521 7.049 1.00 94.00 390 PRO A O 1
ATOM 3128 N N . GLU A 1 391 ? 33.974 -23.600 7.370 1.00 92.88 391 GLU A N 1
ATOM 3129 C CA . GLU A 1 391 ? 35.243 -23.158 7.972 1.00 92.88 391 GLU A CA 1
ATOM 3130 C C . GLU A 1 391 ? 36.304 -22.796 6.903 1.00 92.88 391 GLU A C 1
ATOM 3132 O O . GLU A 1 391 ? 36.319 -23.424 5.840 1.00 92.88 391 GLU A O 1
ATOM 3137 N N . PRO A 1 392 ? 37.207 -21.823 7.159 1.00 92.12 392 PRO A N 1
ATOM 3138 C CA . PRO A 1 392 ? 37.280 -20.981 8.355 1.00 92.12 392 PRO A CA 1
ATOM 3139 C C . PRO A 1 392 ? 36.230 -19.866 8.340 1.00 92.12 392 PRO A C 1
ATOM 3141 O O . PRO A 1 392 ? 36.066 -19.156 7.347 1.00 92.12 392 PRO A O 1
ATOM 3144 N N . ARG A 1 393 ? 35.532 -19.691 9.460 1.00 94.25 393 ARG A N 1
ATOM 3145 C CA . ARG A 1 393 ? 34.438 -18.726 9.573 1.00 94.25 393 ARG A CA 1
ATOM 3146 C C . ARG A 1 393 ? 34.917 -17.298 9.847 1.00 94.25 393 ARG A C 1
ATOM 3148 O O . ARG A 1 393 ? 35.585 -17.072 10.857 1.00 94.25 393 ARG A O 1
ATOM 3155 N N . PRO A 1 394 ? 34.517 -16.306 9.028 1.00 95.31 394 PRO A N 1
ATOM 3156 C CA . PRO A 1 394 ? 34.700 -14.900 9.361 1.00 95.31 394 PRO A CA 1
ATOM 3157 C C . PRO A 1 394 ? 34.050 -14.548 10.704 1.00 95.31 394 PRO A C 1
ATOM 3159 O O . PRO A 1 394 ? 32.892 -14.883 10.947 1.00 95.31 394 PRO A O 1
ATOM 3162 N N . SER A 1 395 ? 34.761 -13.806 11.554 1.00 95.75 395 SER A N 1
ATOM 3163 C CA . SER A 1 395 ? 34.301 -13.403 12.897 1.00 95.75 395 SER A CA 1
ATOM 3164 C C . SER A 1 395 ? 33.026 -12.543 12.895 1.00 95.75 395 SER A C 1
ATOM 3166 O O . SER A 1 395 ? 32.311 -12.469 13.900 1.00 95.75 395 SER A O 1
ATOM 3168 N N . SER A 1 396 ? 32.708 -11.908 11.764 1.00 95.75 396 SER A N 1
ATOM 3169 C CA . SER A 1 396 ? 31.469 -11.153 11.564 1.00 95.75 396 SER A CA 1
ATOM 3170 C C . SER A 1 396 ? 30.245 -12.028 11.315 1.00 95.75 396 SER A C 1
ATOM 3172 O O . SER A 1 396 ? 29.132 -11.529 11.481 1.00 95.75 396 SER A O 1
ATOM 3174 N N . LEU A 1 397 ? 30.405 -13.298 10.933 1.00 95.12 397 LEU A N 1
ATOM 3175 C CA . LEU A 1 397 ? 29.290 -14.229 10.792 1.00 95.12 397 LEU A CA 1
ATOM 3176 C C . LEU A 1 397 ? 28.970 -14.847 12.148 1.00 95.12 397 LEU A C 1
ATOM 3178 O O . LEU A 1 397 ? 29.724 -15.663 12.673 1.00 95.12 397 LEU A O 1
ATOM 3182 N N . GLN A 1 398 ? 27.835 -14.452 12.717 1.00 95.69 398 GLN A N 1
ATOM 3183 C CA . GLN A 1 398 ? 27.431 -14.834 14.067 1.00 95.69 398 GLN A CA 1
ATOM 3184 C C . GLN A 1 398 ? 25.997 -15.354 14.063 1.00 95.69 398 GLN A C 1
ATOM 3186 O O . GLN A 1 398 ? 25.142 -14.823 13.355 1.00 95.69 398 GLN A O 1
ATOM 3191 N N . LEU A 1 399 ? 25.729 -16.372 14.880 1.00 95.62 399 LEU A N 1
ATOM 3192 C CA . LEU A 1 399 ? 24.373 -16.844 15.138 1.00 95.62 399 LEU A CA 1
ATOM 3193 C C . LEU A 1 399 ? 23.652 -15.792 15.986 1.00 95.62 399 LEU A C 1
ATOM 3195 O O . LEU A 1 399 ? 24.121 -15.440 17.073 1.00 95.62 399 LEU A O 1
ATOM 3199 N N . ARG A 1 400 ? 22.550 -15.242 15.475 1.00 94.69 400 ARG A N 1
ATOM 3200 C CA . ARG A 1 400 ? 21.792 -14.175 16.135 1.00 94.69 400 ARG A CA 1
ATOM 3201 C C . ARG A 1 400 ? 20.299 -14.478 16.109 1.00 94.69 400 ARG A C 1
ATOM 3203 O O . ARG A 1 400 ? 19.764 -14.839 15.066 1.00 94.69 400 ARG A O 1
ATOM 3210 N N . PHE A 1 401 ? 19.637 -14.209 17.230 1.00 91.25 401 PHE A N 1
ATOM 3211 C CA . PHE A 1 401 ? 18.183 -14.200 17.313 1.00 91.25 401 PHE A CA 1
ATOM 3212 C C . PHE A 1 401 ? 17.623 -12.932 16.663 1.00 91.25 401 PHE A C 1
ATOM 3214 O O . PHE A 1 401 ? 18.011 -11.819 17.038 1.00 91.25 401 PHE A O 1
ATOM 3221 N N . SER A 1 402 ? 16.665 -13.070 15.747 1.00 84.44 402 SER A N 1
ATOM 3222 C CA . SER A 1 402 ? 15.834 -11.946 15.304 1.00 84.44 402 SER A CA 1
ATOM 3223 C C . SER A 1 402 ? 14.404 -12.152 15.741 1.00 84.44 402 SER A C 1
ATOM 3225 O O . SER A 1 402 ? 13.752 -13.120 15.365 1.00 84.44 402 SER A O 1
ATOM 3227 N N . LYS A 1 403 ? 13.866 -11.153 16.440 1.00 84.25 403 LYS A N 1
ATOM 3228 C CA . LYS A 1 403 ? 12.443 -11.119 16.775 1.00 84.25 403 LYS A CA 1
ATOM 3229 C C . LYS A 1 403 ? 11.554 -11.106 15.526 1.00 84.25 403 LYS A C 1
ATOM 3231 O O . LYS A 1 403 ? 10.450 -11.619 15.581 1.00 84.25 403 LYS A O 1
ATOM 3236 N N . GLN A 1 404 ? 12.022 -10.517 14.422 1.00 79.50 404 GLN A N 1
ATOM 3237 C CA . GLN A 1 404 ? 11.258 -10.452 13.173 1.00 79.50 404 GLN A CA 1
ATOM 3238 C C . GLN A 1 404 ? 11.216 -11.802 12.445 1.00 79.50 404 GLN A C 1
ATOM 3240 O O . GLN A 1 404 ? 10.227 -12.089 11.784 1.00 79.50 404 GLN A O 1
ATOM 3245 N N . ALA A 1 405 ? 12.277 -12.607 12.555 1.00 78.50 405 ALA A N 1
ATOM 3246 C CA . ALA A 1 405 ? 12.334 -13.947 11.966 1.00 78.50 405 ALA A CA 1
ATOM 3247 C C . ALA A 1 405 ? 11.867 -15.047 12.939 1.00 78.50 405 ALA A C 1
ATOM 3249 O O . ALA A 1 405 ? 11.851 -16.212 12.565 1.00 78.50 405 ALA A O 1
ATOM 3250 N N . GLU A 1 406 ? 11.532 -14.679 14.181 1.00 89.25 406 GLU A N 1
ATOM 3251 C CA . GLU A 1 406 ? 11.142 -15.582 15.275 1.00 89.25 406 GLU A CA 1
ATOM 3252 C C . GLU A 1 406 ? 12.118 -16.753 15.516 1.00 89.25 406 GLU A C 1
ATOM 3254 O O . GLU A 1 406 ? 11.724 -17.810 16.003 1.00 89.25 406 GLU A O 1
ATOM 3259 N N . GLY A 1 407 ? 13.410 -16.558 15.229 1.00 89.50 407 GLY A N 1
ATOM 3260 C CA . GLY A 1 407 ? 14.412 -17.619 15.321 1.00 89.50 407 GLY A CA 1
ATOM 3261 C C . GLY A 1 407 ? 15.858 -17.132 15.269 1.00 89.50 407 GLY A C 1
ATOM 3262 O O . GLY A 1 407 ? 16.138 -15.948 15.034 1.00 89.50 407 GLY A O 1
ATOM 3263 N N . ASP A 1 408 ? 16.770 -18.074 15.512 1.00 92.88 408 ASP A N 1
ATOM 3264 C CA . ASP A 1 408 ? 18.215 -17.899 15.385 1.00 92.88 408 ASP A CA 1
ATOM 3265 C C . ASP A 1 408 ? 18.666 -18.210 13.955 1.00 92.88 408 ASP A C 1
ATOM 3267 O O . ASP A 1 408 ? 18.285 -19.224 13.381 1.00 92.88 408 ASP A O 1
ATOM 3271 N N . TYR A 1 409 ? 19.520 -17.368 13.378 1.00 93.31 409 TYR A N 1
ATOM 3272 C CA . TYR A 1 409 ? 20.143 -17.645 12.081 1.00 93.31 409 TYR A CA 1
ATOM 3273 C C . TYR A 1 409 ? 21.535 -17.029 11.996 1.00 93.31 409 TYR A C 1
ATOM 3275 O O . TYR A 1 409 ? 21.888 -16.112 12.749 1.00 93.31 409 TYR A O 1
ATOM 3283 N N . TRP A 1 410 ? 22.357 -17.560 11.092 1.00 94.00 410 TRP A N 1
ATOM 3284 C CA . TRP A 1 410 ? 23.684 -17.011 10.836 1.00 94.00 410 TRP A CA 1
ATOM 3285 C C . TRP A 1 410 ? 23.561 -15.705 10.059 1.00 94.00 410 TRP A C 1
ATOM 3287 O O . TRP A 1 410 ? 23.037 -15.675 8.949 1.00 94.00 410 TRP A O 1
ATOM 3297 N N . ALA A 1 411 ? 24.057 -14.619 10.645 1.00 94.25 411 ALA A N 1
ATOM 3298 C CA . ALA A 1 411 ? 23.967 -13.287 10.072 1.00 94.25 411 ALA A CA 1
ATOM 3299 C C . ALA A 1 411 ? 25.328 -12.595 10.053 1.00 94.25 411 ALA A C 1
ATOM 3301 O O . ALA A 1 411 ? 26.168 -12.800 10.933 1.00 94.25 411 ALA A O 1
ATOM 3302 N N . ASN A 1 412 ? 25.515 -11.703 9.081 1.00 95.44 412 ASN A N 1
ATOM 3303 C CA . ASN A 1 412 ? 26.599 -10.733 9.136 1.00 95.44 412 ASN A CA 1
ATOM 3304 C C . ASN A 1 412 ? 26.344 -9.749 10.283 1.00 95.44 412 ASN A C 1
ATOM 3306 O O . ASN A 1 412 ? 25.235 -9.244 10.463 1.00 95.44 412 ASN A O 1
ATOM 3310 N N . THR A 1 413 ? 27.382 -9.438 11.047 1.00 96.25 413 THR A N 1
ATOM 3311 C CA . THR A 1 413 ? 27.359 -8.459 12.133 1.00 96.25 413 THR A CA 1
ATOM 3312 C C . THR A 1 413 ? 28.482 -7.454 11.934 1.00 96.25 413 THR A C 1
ATOM 3314 O O . THR A 1 413 ? 29.560 -7.794 11.450 1.00 96.25 413 THR A O 1
ATOM 3317 N N . CYS A 1 414 ? 28.220 -6.189 12.262 1.00 96.50 414 CYS A N 1
ATOM 3318 C CA . CYS A 1 414 ? 29.236 -5.147 12.166 1.00 96.50 414 CYS A CA 1
ATOM 3319 C C . CYS A 1 414 ? 30.350 -5.413 13.194 1.00 96.50 414 CYS A C 1
ATOM 3321 O O . CYS A 1 414 ? 30.037 -5.445 14.386 1.00 96.50 414 CYS A O 1
ATOM 3323 N N . PRO A 1 415 ? 31.627 -5.530 12.784 1.00 96.25 415 PRO A N 1
ATOM 3324 C CA . PRO A 1 415 ? 32.730 -5.760 13.721 1.00 96.25 415 PRO A CA 1
ATOM 3325 C C . PRO A 1 415 ? 32.895 -4.645 14.765 1.00 96.25 415 PRO A C 1
ATOM 3327 O O . PRO A 1 415 ? 33.325 -4.908 15.881 1.00 96.25 415 PRO A O 1
ATOM 3330 N N . SER A 1 416 ? 32.511 -3.408 14.423 1.00 96.31 416 SER A N 1
ATOM 3331 C CA . SER A 1 416 ? 32.641 -2.240 15.305 1.00 96.31 416 SER A CA 1
ATOM 3332 C C . SER A 1 416 ? 31.546 -2.166 16.380 1.00 96.31 416 SER A C 1
ATOM 3334 O O . SER A 1 416 ? 31.842 -1.992 17.559 1.00 96.31 416 SER A O 1
ATOM 3336 N N . CYS A 1 417 ? 30.267 -2.313 16.006 1.00 96.38 417 CYS A N 1
ATOM 3337 C CA . CYS A 1 417 ? 29.141 -2.098 16.932 1.00 96.38 417 CYS A CA 1
ATOM 3338 C C . CYS A 1 417 ? 28.282 -3.341 17.216 1.00 96.38 417 CYS A C 1
ATOM 3340 O O . CYS A 1 417 ? 27.312 -3.254 17.967 1.00 96.38 417 CYS A O 1
ATOM 3342 N N . GLY A 1 418 ? 28.577 -4.480 16.585 1.00 96.12 418 GLY A N 1
ATOM 3343 C CA . GLY A 1 418 ? 27.832 -5.733 16.737 1.00 96.12 418 GLY A CA 1
ATOM 3344 C C . GLY A 1 418 ? 26.439 -5.748 16.098 1.00 96.12 418 GLY A C 1
ATOM 3345 O O . GLY A 1 418 ? 25.729 -6.745 16.213 1.00 96.12 418 GLY A O 1
ATOM 3346 N N . ALA A 1 419 ? 26.020 -4.671 15.424 1.00 95.19 419 ALA A N 1
ATOM 3347 C CA . ALA A 1 419 ? 24.694 -4.594 14.817 1.00 95.19 419 ALA A CA 1
ATOM 3348 C C . ALA A 1 419 ? 24.521 -5.631 13.695 1.00 95.19 419 ALA A C 1
ATOM 3350 O O . ALA A 1 419 ? 25.396 -5.771 12.835 1.00 95.19 419 ALA A O 1
ATOM 3351 N N . LEU A 1 420 ? 23.369 -6.305 13.680 1.00 94.44 420 LEU A N 1
ATOM 3352 C CA . LEU A 1 420 ? 22.993 -7.308 12.681 1.00 94.44 420 LEU A CA 1
ATOM 3353 C C . LEU A 1 420 ? 22.766 -6.649 11.314 1.00 94.44 420 LEU A C 1
ATOM 3355 O O . LEU A 1 420 ? 21.884 -5.812 11.162 1.00 94.44 420 LEU A O 1
ATOM 3359 N N . GLN A 1 421 ? 23.540 -7.040 10.308 1.00 92.81 421 GLN A N 1
ATOM 3360 C CA . GLN A 1 421 ? 23.439 -6.537 8.938 1.00 92.81 421 GLN A CA 1
ATOM 3361 C C . GLN A 1 421 ? 22.533 -7.465 8.123 1.00 92.81 421 GLN A C 1
ATOM 3363 O O . GLN A 1 421 ? 22.989 -8.417 7.492 1.00 92.81 421 GLN A O 1
ATOM 3368 N N . GLY A 1 422 ? 21.223 -7.229 8.216 1.00 81.06 422 GLY A N 1
ATOM 3369 C CA . GLY A 1 422 ? 20.217 -7.994 7.477 1.00 81.06 422 GLY A CA 1
ATOM 3370 C C . GLY A 1 422 ? 20.084 -7.512 6.034 1.00 81.06 422 GLY A C 1
ATOM 3371 O O . GLY A 1 422 ? 20.369 -6.351 5.752 1.00 81.06 422 GLY A O 1
ATOM 3372 N N . GLU A 1 423 ? 19.587 -8.373 5.141 1.00 68.31 423 GLU A N 1
ATOM 3373 C CA . GLU A 1 423 ? 19.401 -8.073 3.710 1.00 68.31 423 GLU A CA 1
ATOM 3374 C C . GLU A 1 423 ? 18.662 -6.741 3.489 1.00 68.31 423 GLU A C 1
ATOM 3376 O O . GLU A 1 423 ? 19.121 -5.908 2.717 1.00 68.31 423 GLU A O 1
ATOM 3381 N N . ASN A 1 424 ? 17.609 -6.477 4.276 1.00 67.56 424 ASN A N 1
ATOM 3382 C CA . ASN A 1 424 ? 16.813 -5.237 4.255 1.00 67.56 424 ASN A CA 1
ATOM 3383 C C . ASN A 1 424 ? 17.615 -3.939 4.445 1.00 67.56 424 ASN A C 1
ATOM 3385 O O . ASN A 1 424 ? 17.110 -2.864 4.131 1.00 67.56 424 ASN A O 1
ATOM 3389 N N . TYR A 1 425 ? 18.839 -4.016 4.964 1.00 61.47 425 TYR A N 1
ATOM 3390 C CA . TYR A 1 425 ? 19.649 -2.853 5.311 1.00 61.47 425 TYR A CA 1
ATOM 3391 C C . TYR A 1 425 ? 20.907 -2.687 4.456 1.00 61.47 425 TYR A C 1
ATOM 3393 O O . TYR A 1 425 ? 21.593 -1.676 4.588 1.00 61.47 425 TYR A O 1
ATOM 3401 N N . VAL A 1 426 ? 21.198 -3.655 3.585 1.00 61.81 426 VAL A N 1
ATOM 3402 C CA . VAL A 1 426 ? 22.364 -3.638 2.687 1.00 61.8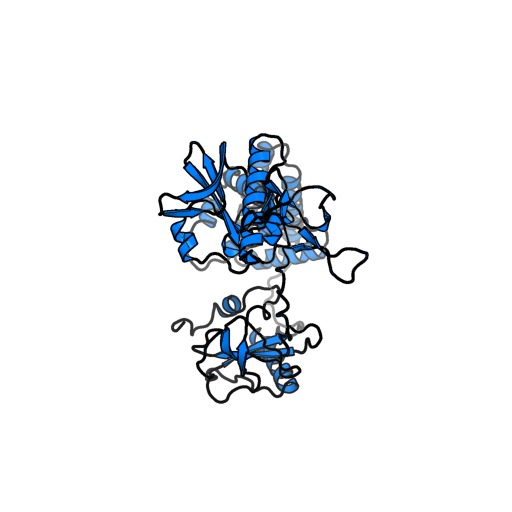1 426 VAL A CA 1
ATOM 3403 C C . VAL A 1 426 ? 22.025 -3.007 1.323 1.00 61.81 426 VAL A C 1
ATOM 3405 O O . VAL A 1 426 ? 22.884 -2.847 0.462 1.00 61.81 426 VAL A O 1
ATOM 3408 N N . TYR A 1 427 ? 20.776 -2.582 1.124 1.00 56.81 427 TYR A N 1
ATOM 3409 C CA . TYR A 1 427 ? 20.343 -1.881 -0.081 1.00 56.81 427 TYR A CA 1
ATOM 3410 C C . TYR A 1 427 ? 20.938 -0.465 -0.155 1.00 56.81 427 TYR A C 1
ATOM 3412 O O . TYR A 1 427 ? 20.394 0.493 0.394 1.00 56.81 427 TYR A O 1
ATOM 3420 N N . GLU A 1 428 ? 22.053 -0.326 -0.868 1.00 50.06 428 GLU A N 1
ATOM 3421 C CA . GLU A 1 428 ? 22.461 0.943 -1.474 1.00 50.06 428 GLU A CA 1
ATOM 3422 C C . GLU A 1 428 ? 21.575 1.266 -2.702 1.00 50.06 428 GLU A C 1
ATOM 3424 O O . GLU A 1 428 ? 20.953 0.365 -3.273 1.00 50.06 428 GLU A O 1
ATOM 3429 N N . PRO A 1 429 ? 21.480 2.543 -3.130 1.00 41.75 429 PRO A N 1
ATOM 3430 C CA . PRO A 1 429 ? 20.523 3.010 -4.147 1.00 41.75 429 PRO A CA 1
ATOM 3431 C C . PRO A 1 429 ? 20.663 2.399 -5.556 1.00 41.75 429 PRO A C 1
ATOM 3433 O O . PRO A 1 429 ? 19.874 2.734 -6.437 1.00 41.75 429 PRO A O 1
ATOM 3436 N N . GLU A 1 430 ? 21.627 1.511 -5.792 1.00 41.69 430 GLU A N 1
ATOM 3437 C CA . GLU A 1 430 ? 21.883 0.908 -7.105 1.00 41.69 430 GLU A CA 1
ATOM 3438 C C . GLU A 1 430 ? 21.235 -0.477 -7.313 1.00 41.69 430 GLU A C 1
ATOM 3440 O O . GLU A 1 430 ? 21.438 -1.086 -8.362 1.00 41.69 430 GLU A O 1
ATOM 3445 N N . GLY A 1 431 ? 20.433 -0.968 -6.359 1.00 42.34 431 GLY A N 1
ATOM 3446 C CA . GLY A 1 431 ? 19.587 -2.159 -6.532 1.00 42.34 431 GLY A CA 1
ATOM 3447 C C . GLY A 1 431 ? 19.957 -3.370 -5.658 1.00 42.34 431 GLY A C 1
ATOM 3448 O O . GLY A 1 431 ? 20.912 -3.315 -4.884 1.00 42.34 431 GLY A O 1
ATOM 3449 N N . PRO A 1 432 ? 19.167 -4.461 -5.727 1.00 47.97 432 PRO A N 1
ATOM 3450 C CA . PRO A 1 432 ? 19.346 -5.657 -4.900 1.00 47.97 432 PRO A CA 1
ATOM 3451 C C . PRO A 1 432 ? 20.705 -6.332 -5.135 1.00 47.97 432 PRO A C 1
ATOM 3453 O O . PRO A 1 432 ? 21.079 -6.622 -6.271 1.00 47.97 432 PRO A O 1
ATOM 3456 N N . LEU A 1 433 ? 21.400 -6.682 -4.046 1.00 50.41 433 LEU A N 1
ATOM 3457 C CA . LEU A 1 433 ? 22.611 -7.514 -4.070 1.00 50.41 433 LEU A CA 1
ATOM 3458 C C . LEU A 1 433 ? 22.477 -8.765 -4.972 1.00 50.41 433 LEU A C 1
ATOM 3460 O O . LEU A 1 433 ? 23.368 -8.981 -5.791 1.00 50.41 433 LEU A O 1
ATOM 3464 N N . PRO A 1 434 ? 21.376 -9.550 -4.927 1.00 49.69 434 PRO A N 1
ATOM 3465 C CA . PRO A 1 434 ? 21.174 -10.691 -5.828 1.00 49.69 434 PRO A CA 1
ATOM 3466 C C . PRO A 1 434 ? 21.338 -10.385 -7.326 1.00 49.69 434 PRO A C 1
ATOM 3468 O O . PRO A 1 434 ? 21.830 -11.232 -8.073 1.00 49.69 434 PRO A O 1
ATOM 3471 N N . GLU A 1 435 ? 20.968 -9.184 -7.783 1.00 45.47 435 GLU A N 1
ATOM 3472 C CA . GLU A 1 435 ? 21.085 -8.795 -9.195 1.00 45.47 435 GLU A CA 1
ATOM 3473 C C . GLU A 1 435 ? 22.525 -8.430 -9.580 1.00 45.47 435 GLU A C 1
ATOM 3475 O O . GLU A 1 435 ? 22.941 -8.708 -10.708 1.00 45.47 435 GLU A O 1
ATOM 3480 N N . ARG A 1 436 ? 23.334 -7.921 -8.637 1.00 51.50 436 ARG A N 1
ATOM 3481 C CA . ARG A 1 436 ? 24.784 -7.718 -8.834 1.00 51.50 436 ARG A CA 1
ATOM 3482 C C . ARG A 1 436 ? 25.540 -9.044 -9.009 1.00 51.50 436 ARG A C 1
ATOM 3484 O O . ARG A 1 436 ? 26.587 -9.073 -9.653 1.00 51.50 436 ARG A O 1
ATOM 3491 N N . PHE A 1 437 ? 24.981 -10.158 -8.527 1.00 51.62 437 PHE A N 1
ATOM 3492 C CA . PHE A 1 437 ? 25.542 -11.508 -8.679 1.00 51.62 437 PHE A CA 1
ATOM 3493 C C . PHE A 1 437 ? 25.013 -12.284 -9.906 1.00 51.62 437 PHE A C 1
ATOM 3495 O O . PHE A 1 437 ? 25.435 -13.419 -10.144 1.00 51.62 437 PHE A O 1
ATOM 3502 N N . ALA A 1 438 ? 24.140 -11.689 -10.732 1.00 46.22 438 ALA A N 1
ATOM 3503 C CA . ALA A 1 438 ? 23.397 -12.376 -11.801 1.00 46.22 438 ALA A CA 1
ATOM 3504 C C . ALA A 1 438 ? 24.237 -12.912 -12.991 1.00 46.22 438 ALA A C 1
ATOM 3506 O O . ALA A 1 438 ? 23.680 -13.511 -13.913 1.00 46.22 438 ALA A O 1
ATOM 3507 N N . GLY A 1 439 ? 25.564 -12.737 -12.982 1.00 40.88 439 GLY A N 1
ATOM 3508 C CA . GLY A 1 439 ? 26.479 -13.173 -14.046 1.00 40.88 439 GLY A CA 1
ATOM 3509 C C . GLY A 1 439 ? 27.456 -14.302 -13.687 1.00 40.88 439 GLY A C 1
ATOM 3510 O O . GLY A 1 439 ? 28.267 -14.669 -14.534 1.00 40.88 439 GLY A O 1
ATOM 3511 N N . HIS A 1 440 ? 27.433 -14.846 -12.464 1.00 46.75 440 HIS A N 1
ATOM 3512 C CA . HIS A 1 440 ? 28.505 -15.738 -11.999 1.00 46.75 440 HIS A CA 1
ATOM 3513 C C . HIS A 1 4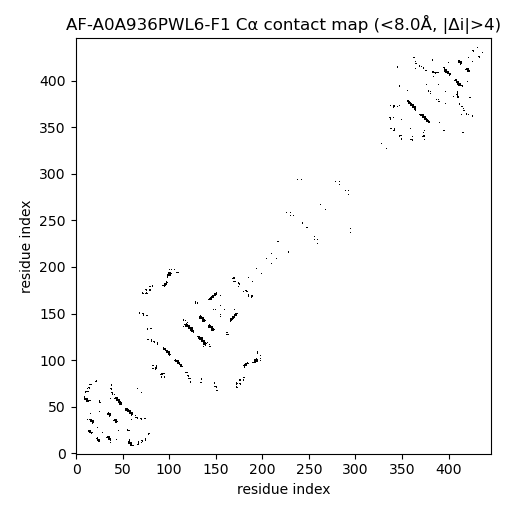40 ? 28.324 -17.215 -12.443 1.00 46.75 440 HIS A C 1
ATOM 3515 O O . HIS A 1 440 ? 27.219 -17.758 -12.338 1.00 46.75 440 HIS A O 1
ATOM 3521 N N . PRO A 1 441 ? 29.393 -17.921 -12.879 1.00 37.75 441 PRO A N 1
ATOM 3522 C CA . PRO A 1 441 ? 29.335 -19.281 -13.450 1.00 37.75 441 PRO A CA 1
ATOM 3523 C C . PRO A 1 441 ? 28.785 -20.395 -12.536 1.00 37.75 441 PRO A C 1
ATOM 3525 O O . PRO A 1 441 ? 28.429 -21.464 -13.028 1.00 37.75 441 PRO A O 1
ATOM 3528 N N . ASN A 1 442 ? 28.627 -20.154 -11.232 1.00 38.56 442 ASN A N 1
ATOM 3529 C CA . ASN A 1 442 ? 28.118 -21.144 -10.270 1.00 38.56 442 ASN A CA 1
ATOM 3530 C C . ASN A 1 442 ? 26.583 -21.146 -10.103 1.00 38.56 442 ASN A C 1
ATOM 3532 O O . ASN A 1 442 ? 26.066 -21.754 -9.169 1.00 38.56 442 ASN A O 1
ATOM 3536 N N . ARG A 1 443 ? 25.828 -20.533 -11.028 1.00 43.06 443 ARG A N 1
ATOM 3537 C CA . ARG A 1 443 ? 24.352 -20.462 -10.974 1.00 43.06 443 ARG A CA 1
ATOM 3538 C C . ARG A 1 443 ? 23.633 -21.819 -11.049 1.00 43.06 443 ARG A C 1
ATOM 3540 O O . ARG A 1 443 ? 22.460 -21.889 -10.718 1.00 43.06 443 ARG A O 1
ATOM 3547 N N . ARG A 1 444 ? 24.288 -22.912 -11.456 1.00 30.22 444 ARG A N 1
ATOM 3548 C CA . ARG A 1 444 ? 23.622 -24.226 -11.613 1.00 30.22 444 ARG A CA 1
ATOM 3549 C C . ARG A 1 444 ? 23.149 -24.881 -10.302 1.00 30.22 444 ARG A C 1
ATOM 3551 O O . ARG A 1 444 ? 22.673 -26.008 -10.351 1.00 30.22 444 ARG A O 1
ATOM 3558 N N . LEU A 1 445 ? 23.324 -24.232 -9.152 1.00 34.66 445 LEU A N 1
ATOM 3559 C CA . LEU A 1 445 ? 23.146 -24.833 -7.828 1.00 34.66 445 LEU A CA 1
ATOM 3560 C C . LEU A 1 445 ? 22.405 -23.916 -6.833 1.00 34.66 445 LEU A C 1
ATOM 3562 O O . LEU A 1 445 ? 22.552 -24.109 -5.627 1.00 34.66 445 LEU A O 1
ATOM 3566 N N . PHE A 1 446 ? 21.642 -22.940 -7.337 1.00 34.47 446 PHE A N 1
ATOM 3567 C CA . PHE A 1 446 ? 20.639 -22.192 -6.571 1.00 34.47 446 PHE A CA 1
ATOM 3568 C C . PHE A 1 446 ? 19.237 -22.633 -6.971 1.00 34.47 446 PHE A C 1
ATOM 3570 O O . PHE A 1 446 ? 19.026 -22.814 -8.196 1.00 34.47 446 PHE A O 1
#

Sequence (446 aa):
MNTSAARSTTLAVPWALTPDDTPIQPEDHVAGTLVRCPGCLKELRVRGGPSTRVRLHFAHPPDSFCSPETILHKAAKRQIKLTLERWLSGEGPRVQVQSVCLERRCGRSFLYPFKPPADQVTEEHRLPSGRVADVAVLRDGVAIAIVEIFATHAVDDQKALDLGGLPCAELSAEAALRSPLLWDPNPKRRKHLRCPDCARTQKLFDQANLPPWITELWGDENRNAVPRRVGQELFVDMLWRSPEDDTQRNEFSVRVARLSQGVTRADWERLVSDRRRWVEKQAARFPNLPDFVRVYWSIEAALEVHKGAWVKAPRAPWTGRRDQPTPVPADESRWAGLRRVAALTDQPLPEGDQSPYWAEVARCYQPRCKEELILYTWRGHTWMTETPPPEPRPSSLQLRFSKQAEGDYWANTCPSCGALQGENYVYEPEGPLPERFAGHPNRRLF

Solvent-accessible surface area (backbone atoms only — not comparable to full-atom values): 27063 Å² total; per-residue (Å²): 136,85,80,76,74,76,78,76,78,66,57,70,35,77,57,33,18,42,87,86,61,47,64,41,45,53,88,75,59,59,90,94,62,68,32,21,32,51,58,79,61,48,67,43,44,83,43,59,34,94,94,45,101,40,73,59,26,28,32,57,58,97,89,63,90,76,52,65,58,54,27,44,36,41,35,17,43,44,37,45,44,54,48,51,50,31,31,74,72,66,80,37,71,73,36,30,34,52,36,43,22,58,48,90,88,63,63,47,72,46,75,45,72,67,73,76,90,56,81,48,67,43,69,63,36,71,45,97,77,70,48,67,36,47,27,27,35,17,36,98,88,39,76,64,32,38,39,43,67,27,70,88,59,79,83,54,73,68,61,60,62,59,53,75,79,51,56,54,43,39,32,44,17,69,52,35,60,76,34,60,52,52,43,66,39,44,76,94,56,44,68,70,40,62,39,74,66,58,45,49,52,50,51,52,55,70,68,58,66,64,54,66,70,61,51,56,70,68,57,84,91,76,88,90,63,75,67,59,60,49,57,52,51,52,55,50,46,67,75,72,47,81,70,88,46,71,65,57,46,51,54,51,52,56,50,53,59,63,68,48,68,91,62,50,70,66,59,48,53,49,52,53,51,56,49,50,55,49,49,56,55,46,45,73,72,41,82,87,53,69,67,66,56,51,56,50,54,53,48,54,54,56,50,54,61,48,56,60,59,68,76,70,63,79,93,66,86,89,78,81,87,79,96,62,84,75,81,73,55,76,65,58,59,53,51,53,52,42,55,54,38,25,70,75,63,79,42,79,76,64,68,66,95,79,38,70,46,48,78,46,74,45,57,40,71,53,88,88,67,52,48,74,38,77,43,72,49,45,83,91,65,51,96,71,27,71,67,78,78,68,84,86,66,51,85,38,60,38,80,41,76,35,84,90,73,74,42,64,20,54,36,38,32,36,84,89,78,63,49,75,58,48,78,92,56,68,65,54,100,90,54,62,69,74,65,79,54,72,82,54,91,73,60,91,77,117